Protein AF-A0A1Y1UPT4-F1 (afdb_monomer_lite)

pLDDT: mean 79.36, std 20.47, range [25.5, 97.88]

Structure (mmCIF, N/CA/C/O backbone):
data_AF-A0A1Y1UPT4-F1
#
_entry.id   AF-A0A1Y1UPT4-F1
#
loop_
_atom_site.group_PDB
_atom_site.id
_atom_site.type_symbol
_atom_site.label_atom_id
_atom_site.label_alt_id
_atom_site.label_comp_id
_atom_site.label_asym_id
_atom_site.label_entity_id
_atom_site.label_seq_id
_atom_site.pdbx_PDB_ins_code
_atom_site.Cartn_x
_atom_site.Cartn_y
_atom_site.Cartn_z
_atom_site.occupancy
_atom_site.B_iso_or_equiv
_atom_site.auth_seq_id
_atom_site.auth_comp_id
_atom_site.auth_asym_id
_atom_site.auth_atom_id
_atom_site.pdbx_PDB_model_num
ATOM 1 N N . MET A 1 1 ? 14.255 -42.887 -35.602 1.00 33.78 1 MET A N 1
ATOM 2 C CA . MET A 1 1 ? 15.384 -43.504 -34.876 1.00 33.78 1 MET A CA 1
ATOM 3 C C . MET A 1 1 ? 15.574 -42.747 -33.576 1.00 33.78 1 MET A C 1
ATOM 5 O O . MET A 1 1 ? 15.578 -41.526 -33.586 1.00 33.78 1 MET A O 1
ATOM 9 N N . SER A 1 2 ? 15.593 -43.501 -32.484 1.00 30.41 2 SER A N 1
ATOM 10 C CA . SER A 1 2 ? 15.664 -43.071 -31.086 1.00 30.41 2 SER A CA 1
ATOM 11 C C . SER A 1 2 ? 16.936 -42.278 -30.767 1.00 30.41 2 SER A C 1
ATOM 13 O O . SER A 1 2 ? 18.005 -42.659 -31.234 1.00 30.41 2 SER A O 1
ATOM 15 N N . ASN A 1 3 ? 16.838 -41.254 -29.909 1.00 25.50 3 ASN A N 1
ATOM 16 C CA . ASN A 1 3 ? 17.498 -41.320 -28.599 1.00 25.50 3 ASN A CA 1
ATOM 17 C C . ASN A 1 3 ? 17.043 -40.226 -27.621 1.00 25.50 3 ASN A C 1
ATOM 19 O O . ASN A 1 3 ? 17.317 -39.041 -27.773 1.00 25.50 3 ASN A O 1
ATOM 23 N N . SER A 1 4 ? 16.391 -40.705 -26.565 1.00 28.34 4 SER A N 1
ATOM 24 C CA . SER A 1 4 ? 16.188 -40.077 -25.266 1.00 28.34 4 SER A CA 1
ATOM 25 C C . SER A 1 4 ? 17.502 -39.828 -24.513 1.00 28.34 4 SER A C 1
ATOM 27 O O . SER A 1 4 ? 18.350 -40.719 -24.478 1.00 28.34 4 SER A O 1
ATOM 29 N N . ARG A 1 5 ? 17.584 -38.725 -23.761 1.00 26.55 5 ARG A N 1
ATOM 30 C CA . ARG A 1 5 ? 18.195 -38.659 -22.414 1.00 26.55 5 ARG A CA 1
ATOM 31 C C . ARG A 1 5 ? 17.367 -37.657 -21.603 1.00 26.55 5 ARG A C 1
ATOM 33 O O . ARG A 1 5 ? 17.384 -36.473 -21.892 1.00 26.55 5 ARG A O 1
ATOM 40 N N . ILE A 1 6 ? 16.372 -38.125 -20.848 1.00 30.16 6 ILE A N 1
ATOM 41 C CA . ILE A 1 6 ? 16.460 -38.372 -19.397 1.00 30.16 6 ILE A CA 1
ATOM 42 C C . ILE A 1 6 ? 17.110 -37.178 -18.689 1.00 30.16 6 ILE A C 1
ATOM 44 O O . ILE A 1 6 ? 18.319 -37.150 -18.477 1.00 30.16 6 ILE A O 1
ATOM 48 N N . ALA A 1 7 ? 16.276 -36.204 -18.317 1.00 31.64 7 ALA A N 1
ATOM 49 C CA . ALA A 1 7 ? 16.574 -35.292 -17.225 1.00 31.64 7 ALA A CA 1
ATOM 50 C C . ALA A 1 7 ? 16.688 -36.142 -15.950 1.00 31.64 7 ALA A C 1
ATOM 52 O O . ALA A 1 7 ? 15.690 -36.682 -15.460 1.00 31.64 7 ALA A O 1
ATOM 53 N N . SER A 1 8 ? 17.911 -36.356 -15.468 1.00 29.94 8 SER A N 1
ATOM 54 C CA . SER A 1 8 ? 18.142 -37.077 -14.223 1.00 29.94 8 SER A CA 1
ATOM 55 C C . SER A 1 8 ? 17.664 -36.220 -13.050 1.00 29.94 8 SER A C 1
ATOM 57 O O . SER A 1 8 ? 18.073 -35.078 -12.857 1.00 29.94 8 SER A O 1
ATOM 59 N N . LYS A 1 9 ? 16.788 -36.820 -12.243 1.00 33.78 9 LYS A N 1
ATOM 60 C CA . LYS A 1 9 ? 16.238 -36.343 -10.964 1.00 33.78 9 LYS A CA 1
ATOM 61 C C . LYS A 1 9 ? 17.293 -36.177 -9.846 1.00 33.78 9 LYS A C 1
ATOM 63 O O . LYS A 1 9 ? 16.948 -36.235 -8.670 1.00 33.78 9 LYS A O 1
ATOM 68 N N . GLU A 1 10 ? 18.565 -35.978 -10.182 1.00 32.78 10 GLU A N 1
ATOM 69 C CA . GLU A 1 10 ? 19.668 -35.897 -9.212 1.00 32.78 10 GLU A CA 1
ATOM 70 C C . GLU A 1 10 ? 20.150 -34.465 -8.933 1.00 32.78 10 GLU A C 1
ATOM 72 O O . GLU A 1 10 ? 20.705 -34.224 -7.866 1.00 32.78 10 GLU A O 1
ATOM 77 N N . SER A 1 11 ? 19.854 -33.475 -9.788 1.00 34.53 11 SER A N 1
ATOM 78 C CA . SER A 1 11 ? 20.317 -32.089 -9.564 1.00 34.53 11 SER A CA 1
ATOM 79 C C . SER A 1 11 ? 19.591 -31.353 -8.430 1.00 34.53 11 SER A C 1
ATOM 81 O O . SER A 1 11 ? 20.088 -30.356 -7.913 1.00 34.53 11 SER A O 1
ATOM 83 N N . SER A 1 12 ? 18.425 -31.844 -8.004 1.00 33.16 12 SER A N 1
ATOM 84 C CA . SER A 1 12 ? 17.583 -31.170 -7.007 1.00 33.16 12 SER A CA 1
ATOM 85 C C . SER A 1 12 ? 18.026 -31.407 -5.558 1.00 33.16 12 SER A C 1
ATOM 87 O O . SER A 1 12 ? 17.512 -30.746 -4.665 1.00 33.16 12 SER A O 1
ATOM 89 N N . LYS A 1 13 ? 18.954 -32.345 -5.303 1.00 34.09 13 LYS A N 1
ATOM 90 C CA . LYS A 1 13 ? 19.421 -32.683 -3.943 1.00 34.09 13 LYS A CA 1
ATOM 91 C C . LYS A 1 13 ? 20.814 -32.149 -3.587 1.00 34.09 13 LYS A C 1
ATOM 93 O O . LYS A 1 13 ? 21.188 -32.213 -2.421 1.00 34.09 13 LYS A O 1
ATOM 98 N N . GLU A 1 14 ? 21.563 -31.594 -4.540 1.00 32.00 14 GLU A N 1
ATOM 99 C CA . GLU A 1 14 ? 22.904 -31.031 -4.288 1.00 32.00 14 GLU A CA 1
ATOM 100 C C . GLU A 1 14 ? 22.928 -29.503 -4.107 1.00 32.00 14 GLU A C 1
ATOM 102 O O . GLU A 1 14 ? 23.878 -28.976 -3.528 1.00 32.00 14 GLU A O 1
ATOM 107 N N . ALA A 1 15 ? 21.872 -28.789 -4.514 1.00 34.88 15 ALA A N 1
ATOM 108 C CA . ALA A 1 15 ? 21.792 -27.328 -4.392 1.00 34.88 15 ALA A CA 1
ATOM 109 C C . ALA A 1 15 ? 21.577 -26.830 -2.946 1.00 34.88 15 ALA A C 1
ATOM 111 O O . ALA A 1 15 ? 21.855 -25.674 -2.645 1.00 34.88 15 ALA A O 1
ATOM 112 N N . GLU A 1 16 ? 21.142 -27.694 -2.025 1.00 35.56 16 GLU A N 1
ATOM 113 C CA . GLU A 1 16 ? 20.810 -27.306 -0.645 1.00 35.56 16 GLU A CA 1
ATOM 114 C C . GLU A 1 16 ? 22.012 -27.287 0.321 1.00 35.56 16 GLU A C 1
ATOM 116 O O . GLU A 1 16 ? 21.838 -27.022 1.509 1.00 35.56 16 GLU A O 1
ATOM 121 N N . LYS A 1 17 ? 23.243 -27.572 -0.141 1.00 37.88 17 LYS A N 1
ATOM 122 C CA . LYS A 1 17 ? 24.386 -27.795 0.773 1.00 37.88 17 LYS A CA 1
ATOM 123 C C . LYS A 1 17 ? 25.651 -26.967 0.570 1.00 37.88 17 LYS A C 1
ATOM 125 O O . LYS A 1 17 ? 26.638 -27.227 1.259 1.00 37.88 17 LYS A O 1
ATOM 130 N N . ARG A 1 18 ? 25.669 -25.955 -0.297 1.00 35.69 18 ARG A N 1
ATOM 131 C CA . ARG A 1 18 ? 26.814 -25.030 -0.396 1.00 35.69 18 ARG A CA 1
ATOM 132 C C . ARG A 1 18 ? 26.309 -23.609 -0.606 1.00 35.69 18 ARG A C 1
ATOM 134 O O . ARG A 1 18 ? 25.603 -23.366 -1.574 1.00 35.69 18 ARG A O 1
ATOM 141 N N . GLY A 1 19 ? 26.674 -22.694 0.294 1.00 38.16 19 GLY A N 1
ATOM 142 C CA . GLY A 1 19 ? 26.450 -21.253 0.147 1.00 38.16 19 GLY A CA 1
ATOM 143 C C . GLY A 1 19 ? 27.248 -20.702 -1.033 1.00 38.16 19 GLY A C 1
ATOM 144 O O . GLY A 1 19 ? 28.343 -20.183 -0.853 1.00 38.16 19 GLY A O 1
ATOM 145 N N . GLY A 1 20 ? 26.737 -20.921 -2.242 1.00 35.34 20 GLY A N 1
ATOM 146 C CA . GLY A 1 20 ? 27.344 -20.492 -3.492 1.00 35.34 20 GLY A CA 1
ATOM 147 C C . GLY A 1 20 ? 26.738 -19.183 -3.975 1.00 35.34 20 GLY A C 1
ATOM 148 O O . GLY A 1 20 ? 25.520 -19.017 -3.955 1.00 35.34 20 GLY A O 1
ATOM 149 N N . GLU A 1 21 ? 27.609 -18.282 -4.422 1.00 38.31 21 GLU A N 1
ATOM 150 C CA . GLU A 1 21 ? 27.267 -17.061 -5.151 1.00 38.31 21 GLU A CA 1
ATOM 151 C C . GLU A 1 21 ? 26.274 -17.338 -6.295 1.00 38.31 21 GLU A C 1
ATOM 153 O O . GLU A 1 21 ? 26.347 -18.398 -6.934 1.00 38.31 21 GLU A O 1
ATOM 158 N N . PRO A 1 22 ? 25.369 -16.390 -6.599 1.00 36.16 22 PRO A N 1
ATOM 159 C CA . PRO A 1 22 ? 24.450 -16.525 -7.718 1.00 36.16 22 PRO A CA 1
ATOM 160 C C . PRO A 1 22 ? 25.240 -16.664 -9.027 1.00 36.16 22 PRO A C 1
ATOM 162 O O . PRO A 1 22 ? 25.956 -15.757 -9.444 1.00 36.16 22 PRO A O 1
ATOM 165 N N . ARG A 1 23 ? 25.110 -17.816 -9.693 1.00 45.81 23 ARG A N 1
ATOM 166 C CA . ARG A 1 23 ? 25.652 -18.052 -11.037 1.00 45.81 23 ARG A CA 1
ATOM 167 C C . ARG A 1 23 ? 24.512 -18.100 -12.040 1.00 45.81 23 ARG A C 1
ATOM 169 O O . ARG A 1 23 ? 23.577 -18.879 -11.872 1.00 45.81 23 ARG A O 1
ATOM 176 N N . ASN A 1 24 ? 24.617 -17.297 -13.096 1.00 46.84 24 ASN A N 1
ATOM 177 C CA . ASN A 1 24 ? 23.734 -17.404 -14.250 1.00 46.84 24 ASN A CA 1
ATOM 178 C C . ASN A 1 24 ? 23.987 -18.749 -14.959 1.00 46.84 24 ASN A C 1
ATOM 180 O O . ASN A 1 24 ? 25.127 -19.070 -15.293 1.00 46.84 24 ASN A O 1
ATOM 184 N N . THR A 1 25 ? 22.935 -19.545 -15.152 1.00 45.31 25 THR A N 1
ATOM 185 C CA . THR A 1 25 ? 22.981 -20.835 -15.860 1.00 45.31 25 THR A CA 1
ATOM 186 C C . THR A 1 25 ? 22.565 -20.734 -17.332 1.00 45.31 25 THR A C 1
ATOM 188 O O . THR A 1 25 ? 22.605 -21.740 -18.039 1.00 45.31 25 THR A O 1
ATOM 191 N N . GLU A 1 26 ? 22.155 -19.557 -17.813 1.00 46.22 26 GLU A N 1
ATOM 192 C CA . GLU A 1 26 ? 21.849 -19.321 -19.226 1.00 46.22 26 GLU A CA 1
ATOM 193 C C . GLU A 1 26 ? 23.128 -19.006 -20.020 1.00 46.22 26 GLU A C 1
ATOM 195 O O . GLU A 1 26 ? 23.929 -18.163 -19.621 1.00 46.22 26 GLU A O 1
ATOM 200 N N . GLY A 1 27 ? 23.316 -19.689 -21.157 1.00 46.91 27 GLY A N 1
ATOM 201 C CA . GLY A 1 27 ? 24.489 -19.530 -22.029 1.00 46.91 27 GLY A CA 1
ATOM 202 C C . GLY A 1 27 ? 25.482 -20.697 -21.977 1.00 46.91 27 GLY A C 1
ATOM 203 O O . GLY A 1 27 ? 26.662 -20.502 -21.717 1.00 46.91 27 GLY A O 1
ATOM 204 N N . SER A 1 28 ? 25.046 -21.924 -22.285 1.00 44.47 28 SER A N 1
ATOM 205 C CA . SER A 1 28 ? 25.934 -23.094 -22.447 1.00 44.47 28 SER A CA 1
ATOM 206 C C . SER A 1 28 ? 26.658 -23.130 -23.809 1.00 44.47 28 SER A C 1
ATOM 208 O O . SER A 1 28 ? 26.871 -24.206 -24.377 1.00 44.47 28 SER A O 1
ATOM 210 N N . GLY A 1 29 ? 26.955 -21.964 -24.391 1.00 45.56 29 GLY A N 1
ATOM 211 C CA . GLY A 1 29 ? 27.665 -21.853 -25.666 1.00 45.56 29 GLY A CA 1
ATOM 212 C C . GLY A 1 29 ? 29.100 -22.373 -25.549 1.00 45.56 29 GLY A C 1
ATOM 213 O O . GLY A 1 29 ? 29.702 -22.309 -24.480 1.00 45.56 29 GLY A O 1
ATOM 214 N N . LYS A 1 30 ? 29.661 -22.901 -26.647 1.00 42.66 30 LYS A N 1
ATOM 215 C CA . LYS A 1 30 ? 31.007 -23.512 -26.668 1.00 42.66 30 LYS A CA 1
ATOM 216 C C . LYS A 1 30 ? 32.148 -22.548 -26.308 1.00 42.66 30 LYS A C 1
ATOM 218 O O . LYS A 1 30 ? 33.238 -23.019 -26.004 1.00 42.66 30 LYS A O 1
ATOM 223 N N . GLU A 1 31 ? 31.899 -21.242 -26.295 1.00 46.47 31 GLU A N 1
ATOM 224 C CA . GLU A 1 31 ? 32.899 -20.209 -26.026 1.00 46.47 31 GLU A CA 1
ATOM 225 C C . GLU A 1 31 ? 32.351 -19.171 -25.042 1.00 46.47 31 GLU A C 1
ATOM 227 O O . GLU A 1 31 ? 31.903 -18.090 -25.412 1.00 46.47 31 GLU A O 1
ATOM 232 N N . VAL A 1 32 ? 32.375 -19.504 -23.752 1.00 45.50 32 VAL A N 1
ATOM 233 C CA . VAL A 1 32 ? 32.315 -18.478 -22.706 1.00 45.50 32 VAL A CA 1
ATOM 234 C C . VAL A 1 32 ? 33.699 -17.834 -22.648 1.00 45.50 32 VAL A C 1
ATOM 236 O O . VAL A 1 32 ? 34.682 -18.514 -22.339 1.00 45.50 32 VAL A O 1
ATOM 239 N N . LEU A 1 33 ? 33.784 -16.541 -22.966 1.00 48.69 33 LEU A N 1
ATOM 240 C CA . LEU A 1 33 ? 35.019 -15.766 -22.849 1.00 48.69 33 LEU A CA 1
ATOM 241 C C . LEU A 1 33 ? 35.520 -15.836 -21.397 1.00 48.69 33 LEU A C 1
ATOM 243 O O . LEU A 1 33 ? 34.869 -15.335 -20.481 1.00 48.69 33 LEU A O 1
ATOM 247 N N . LYS A 1 34 ? 36.670 -16.480 -21.171 1.00 48.53 34 LYS A N 1
ATOM 248 C CA . LYS A 1 34 ? 37.361 -16.435 -19.876 1.00 48.53 34 LYS A CA 1
ATOM 249 C C . LYS A 1 34 ? 38.077 -15.088 -19.762 1.00 48.53 34 LYS A C 1
ATOM 251 O O . LYS A 1 34 ? 38.887 -14.750 -20.621 1.00 48.53 34 LYS A O 1
ATOM 256 N N . GLY A 1 35 ? 37.744 -14.316 -18.730 1.00 46.69 35 GLY A N 1
ATOM 257 C CA . GLY A 1 35 ? 38.212 -12.943 -18.515 1.00 46.69 35 GLY A CA 1
ATOM 258 C C . GLY A 1 35 ? 39.659 -12.821 -18.028 1.00 46.69 35 GLY A C 1
ATOM 259 O O . GLY A 1 35 ? 39.878 -12.209 -16.993 1.00 46.69 35 GLY A O 1
ATOM 260 N N . ASP A 1 36 ? 40.629 -13.371 -18.764 1.00 45.94 36 ASP A N 1
ATOM 261 C CA . ASP A 1 36 ? 42.058 -13.369 -18.382 1.00 45.94 36 ASP A CA 1
ATOM 262 C C . ASP A 1 36 ? 42.941 -12.445 -19.244 1.00 45.94 36 ASP A C 1
ATOM 264 O O . ASP A 1 36 ? 44.159 -12.595 -19.290 1.00 45.94 36 ASP A O 1
ATOM 268 N N . ASN A 1 37 ? 42.360 -11.445 -19.911 1.00 50.22 37 ASN A N 1
ATOM 269 C CA . ASN A 1 37 ? 43.144 -10.413 -20.594 1.00 50.22 37 ASN A CA 1
ATOM 270 C C . ASN A 1 37 ? 42.984 -9.085 -19.843 1.00 50.22 37 ASN A C 1
ATOM 272 O O . ASN A 1 37 ? 41.852 -8.688 -19.574 1.00 50.22 37 ASN A O 1
ATOM 276 N N . GLU A 1 38 ? 44.084 -8.356 -19.599 1.00 53.19 38 GLU A N 1
ATOM 277 C CA . GLU A 1 38 ? 44.184 -7.021 -18.948 1.00 53.19 38 GLU A CA 1
ATOM 278 C C . GLU A 1 38 ? 43.291 -5.909 -19.566 1.00 53.19 38 GLU A C 1
ATOM 280 O O . GLU A 1 38 ? 43.382 -4.737 -19.212 1.00 53.19 38 GLU A O 1
ATOM 285 N N . ARG A 1 39 ? 42.435 -6.264 -20.529 1.00 61.06 39 ARG A N 1
ATOM 286 C CA . ARG A 1 39 ? 41.520 -5.414 -21.295 1.00 61.06 39 ARG A CA 1
ATOM 287 C C . ARG A 1 39 ? 40.052 -5.549 -20.874 1.00 61.06 39 ARG A C 1
ATOM 289 O O . ARG A 1 39 ? 39.221 -4.834 -21.424 1.00 61.06 39 ARG A O 1
ATOM 296 N N . PHE A 1 40 ? 39.727 -6.449 -19.944 1.00 66.06 40 PHE A N 1
ATOM 297 C CA . PHE A 1 40 ? 38.368 -6.636 -19.434 1.00 66.06 40 PHE A CA 1
ATOM 298 C C . PHE A 1 40 ? 38.343 -6.523 -17.911 1.00 66.06 40 PHE A C 1
ATOM 300 O O . PHE A 1 40 ? 39.118 -7.173 -17.217 1.00 66.06 40 PHE A O 1
ATOM 307 N N . THR A 1 41 ? 37.418 -5.722 -17.390 1.00 64.69 41 THR A N 1
ATOM 308 C CA . THR A 1 41 ? 37.129 -5.631 -15.957 1.00 64.69 41 THR A CA 1
ATOM 309 C C . THR A 1 41 ? 35.755 -6.223 -15.688 1.00 64.69 41 THR A C 1
ATOM 311 O O . THR A 1 41 ? 34.786 -5.841 -16.341 1.00 64.69 41 THR A O 1
ATOM 314 N N . SER A 1 42 ? 35.666 -7.142 -14.729 1.00 69.62 42 SER A N 1
ATOM 315 C CA . SER A 1 42 ? 34.385 -7.638 -14.218 1.00 69.62 42 SER A CA 1
ATOM 316 C C . SER A 1 42 ? 34.076 -6.941 -12.899 1.00 69.62 42 SER A C 1
ATOM 318 O O . SER A 1 42 ? 34.910 -6.945 -11.997 1.00 69.62 42 SER A O 1
ATOM 320 N N . GLU A 1 43 ? 32.893 -6.346 -12.790 1.00 72.19 43 GLU A N 1
ATOM 321 C CA . GLU A 1 43 ? 32.411 -5.693 -11.571 1.00 72.19 43 GLU A CA 1
ATOM 322 C C . GLU A 1 43 ? 31.195 -6.466 -11.053 1.00 72.19 43 GLU A C 1
ATOM 324 O O . GLU A 1 43 ? 30.267 -6.763 -11.809 1.00 72.19 43 GLU A O 1
ATOM 329 N N . ILE A 1 44 ? 31.228 -6.835 -9.773 1.00 74.81 44 ILE A N 1
ATOM 330 C CA . ILE A 1 44 ? 30.101 -7.468 -9.085 1.00 74.81 44 ILE A CA 1
ATOM 331 C C . ILE A 1 44 ? 29.278 -6.350 -8.452 1.00 74.81 44 ILE A C 1
ATOM 333 O O . ILE A 1 44 ? 29.831 -5.459 -7.815 1.00 74.81 44 ILE A O 1
ATOM 337 N N . VAL A 1 45 ? 27.964 -6.413 -8.633 1.00 74.62 45 VAL A N 1
ATOM 338 C CA . VAL A 1 45 ? 26.993 -5.433 -8.135 1.00 74.62 45 VAL A CA 1
ATOM 339 C C . VAL A 1 45 ? 25.921 -6.147 -7.322 1.00 74.62 45 VAL A C 1
ATOM 341 O O . VAL A 1 45 ? 25.650 -7.329 -7.549 1.00 74.62 45 VAL A O 1
ATOM 344 N N . GLU A 1 46 ? 25.305 -5.443 -6.379 1.00 72.56 46 GLU A N 1
ATOM 345 C CA . GLU A 1 46 ? 24.393 -6.036 -5.397 1.00 72.56 46 GLU A CA 1
ATOM 346 C C . GLU A 1 46 ? 22.969 -6.201 -5.947 1.00 72.56 46 GLU A C 1
ATOM 348 O O . GLU A 1 46 ? 22.182 -6.997 -5.432 1.00 72.56 46 GLU A O 1
ATOM 353 N N . SER A 1 47 ? 22.623 -5.478 -7.020 1.00 74.75 47 SER A N 1
ATOM 354 C CA . SER A 1 47 ? 21.306 -5.565 -7.655 1.00 74.75 47 SER A CA 1
ATOM 355 C C . SER A 1 47 ? 21.325 -5.308 -9.164 1.00 74.75 47 SER A C 1
ATOM 357 O O . SER A 1 47 ? 22.232 -4.687 -9.717 1.00 74.75 47 SER A O 1
ATOM 359 N N . MET A 1 48 ? 20.254 -5.726 -9.844 1.00 72.56 48 MET A N 1
ATOM 360 C CA . MET A 1 48 ? 20.038 -5.419 -11.263 1.00 72.56 48 MET A CA 1
ATOM 361 C C . MET A 1 48 ? 19.944 -3.914 -11.539 1.00 72.56 48 MET A C 1
ATOM 363 O O . MET A 1 48 ? 20.457 -3.454 -12.553 1.00 72.56 48 MET A O 1
ATOM 367 N N . HIS A 1 49 ? 19.326 -3.145 -10.639 1.00 74.69 49 HIS A N 1
ATOM 368 C CA . HIS A 1 49 ? 19.213 -1.690 -10.779 1.00 74.69 49 HIS A CA 1
ATOM 369 C C . HIS A 1 49 ? 20.584 -1.014 -10.711 1.00 74.69 49 HIS A C 1
ATOM 371 O O . HIS A 1 49 ? 20.900 -0.157 -11.536 1.00 74.69 49 HIS A O 1
ATOM 377 N N . GLU A 1 50 ? 21.418 -1.444 -9.764 1.00 75.06 50 GLU A N 1
ATOM 378 C CA . GLU A 1 50 ? 22.793 -0.969 -9.645 1.00 75.06 50 GLU A CA 1
ATOM 379 C C . GLU A 1 50 ? 23.612 -1.329 -10.886 1.00 75.06 50 GLU A C 1
ATOM 381 O O . GLU A 1 50 ? 24.305 -0.466 -11.420 1.00 75.06 50 GLU A O 1
ATOM 386 N N . ARG A 1 51 ? 23.455 -2.552 -11.416 1.00 79.19 51 ARG A N 1
ATOM 387 C CA . ARG A 1 51 ? 24.114 -2.998 -12.656 1.00 79.19 51 ARG A CA 1
ATOM 388 C C . ARG A 1 51 ? 23.901 -2.024 -13.811 1.00 79.19 51 ARG A C 1
ATOM 390 O O . ARG A 1 51 ? 24.857 -1.618 -14.464 1.00 79.19 51 ARG A O 1
ATOM 397 N N . LYS A 1 52 ? 22.650 -1.629 -14.040 1.00 82.19 52 LYS A N 1
ATOM 398 C CA . LYS A 1 52 ? 22.233 -0.765 -15.155 1.00 82.19 52 LYS A CA 1
ATOM 399 C C . LYS A 1 52 ? 22.728 0.666 -14.993 1.00 82.19 52 LYS A C 1
ATOM 401 O O . LYS A 1 52 ? 23.267 1.256 -15.929 1.00 82.19 52 LYS A O 1
ATOM 406 N N . LEU A 1 53 ? 22.599 1.210 -13.781 1.00 79.62 53 LEU A N 1
ATOM 407 C CA . LEU A 1 53 ? 23.124 2.532 -13.451 1.00 79.62 53 LEU A CA 1
ATOM 408 C C . LEU A 1 53 ? 24.646 2.570 -13.603 1.00 79.62 53 LEU A C 1
ATOM 410 O O . LEU A 1 53 ? 25.193 3.499 -14.194 1.00 79.62 53 LEU A O 1
ATOM 414 N N . ARG A 1 54 ? 25.335 1.540 -13.109 1.00 80.88 54 ARG A N 1
ATOM 415 C CA . ARG A 1 54 ? 26.786 1.435 -13.208 1.00 80.88 54 ARG A CA 1
ATOM 416 C C . ARG A 1 54 ? 27.240 1.324 -14.659 1.00 80.88 54 ARG A C 1
ATOM 418 O O . ARG A 1 54 ? 28.146 2.051 -15.059 1.00 80.88 54 ARG A O 1
ATOM 425 N N . MET A 1 55 ? 26.560 0.500 -15.457 1.00 81.50 55 MET A N 1
ATOM 426 C CA . MET A 1 55 ? 26.815 0.331 -16.888 1.00 81.50 55 MET A CA 1
ATOM 427 C C . MET A 1 55 ? 26.785 1.669 -17.643 1.00 81.50 55 MET A C 1
ATOM 429 O O . MET A 1 55 ? 27.678 1.930 -18.448 1.00 81.50 55 MET A O 1
ATOM 433 N N . SER A 1 56 ? 25.829 2.562 -17.357 1.00 81.50 56 SER A N 1
ATOM 434 C CA . SER A 1 56 ? 25.784 3.869 -18.030 1.00 81.50 56 SER A CA 1
ATOM 435 C C . SER A 1 56 ? 26.846 4.858 -17.551 1.00 81.50 56 SER A C 1
ATOM 437 O O . SER A 1 56 ? 27.319 5.674 -18.351 1.00 81.50 56 SER A O 1
ATOM 439 N N . GLN A 1 57 ? 27.247 4.783 -16.278 1.00 80.69 57 GLN A N 1
ATOM 440 C CA . GLN A 1 57 ? 28.295 5.629 -15.704 1.00 80.69 57 GLN A CA 1
ATOM 441 C C . GLN A 1 57 ? 29.670 5.301 -16.287 1.00 80.69 57 GLN A C 1
ATOM 443 O O . GLN A 1 57 ? 30.418 6.213 -16.637 1.00 80.69 57 GLN A O 1
ATOM 448 N N . VAL A 1 58 ? 29.996 4.011 -16.417 1.00 80.50 58 VAL A N 1
ATOM 449 C CA . VAL A 1 58 ? 31.317 3.567 -16.893 1.00 80.50 58 VAL A CA 1
ATOM 450 C C . VAL A 1 58 ? 31.450 3.612 -18.417 1.00 80.50 58 VAL A C 1
ATOM 452 O O . VAL A 1 58 ? 32.563 3.704 -18.935 1.00 80.50 58 VAL A O 1
ATOM 455 N N . ALA A 1 59 ? 30.338 3.583 -19.158 1.00 81.38 59 ALA A N 1
ATOM 456 C CA . ALA A 1 59 ? 30.350 3.628 -20.617 1.00 81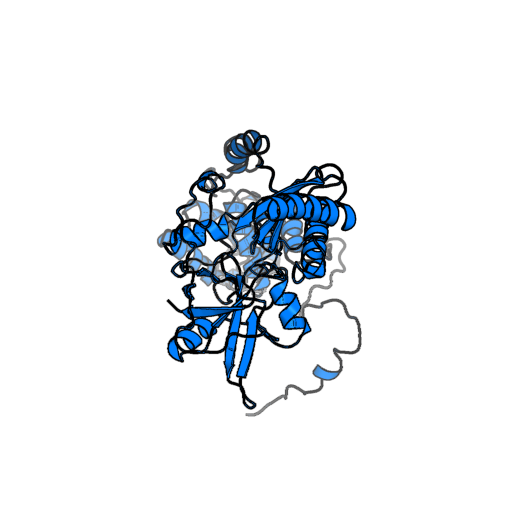.38 59 ALA A CA 1
ATOM 457 C C . ALA A 1 59 ? 30.796 5.006 -21.138 1.00 81.38 59 ALA A C 1
ATOM 459 O O . ALA A 1 59 ? 29.976 5.899 -21.321 1.00 81.38 59 ALA A O 1
ATOM 460 N N . ALA A 1 60 ? 32.086 5.208 -21.401 1.00 76.00 60 ALA A N 1
ATOM 461 C CA . ALA A 1 60 ? 32.586 6.484 -21.927 1.00 76.00 60 ALA A CA 1
ATOM 462 C C . ALA A 1 60 ? 32.272 6.688 -23.424 1.00 76.00 60 ALA A C 1
ATOM 464 O O . ALA A 1 60 ? 31.959 7.801 -23.835 1.00 76.00 60 ALA A O 1
ATOM 465 N N . GLY A 1 61 ? 32.352 5.621 -24.231 1.00 80.19 61 GLY A N 1
ATOM 466 C CA . GLY A 1 61 ? 32.242 5.693 -25.696 1.00 80.19 61 GLY A CA 1
ATOM 467 C C . GLY A 1 61 ? 30.892 5.278 -26.288 1.00 80.19 61 GLY A C 1
ATOM 468 O O . GLY A 1 61 ? 30.644 5.563 -27.452 1.00 80.19 61 GLY A O 1
ATOM 469 N N . GLY A 1 62 ? 30.035 4.608 -25.514 1.00 90.44 62 GLY A N 1
ATOM 470 C CA . GLY A 1 62 ? 28.767 4.050 -25.989 1.00 90.44 62 GLY A CA 1
ATOM 471 C C . GLY A 1 62 ? 28.541 2.611 -25.552 1.00 90.44 62 GLY A C 1
ATOM 472 O O . GLY A 1 62 ? 29.336 2.041 -24.804 1.00 90.44 62 GLY A O 1
ATOM 473 N N . PHE A 1 63 ? 27.447 2.037 -26.038 1.00 94.50 63 PHE A N 1
ATOM 474 C CA . PHE A 1 63 ? 27.004 0.685 -25.728 1.00 94.50 63 PHE A CA 1
ATOM 475 C C . PHE A 1 63 ? 27.053 -0.173 -26.988 1.00 94.50 63 PHE A C 1
ATOM 477 O O . PHE A 1 63 ? 26.579 0.239 -28.047 1.00 94.50 63 PHE A O 1
ATOM 484 N N . VAL A 1 64 ? 27.610 -1.375 -26.861 1.00 95.25 64 VAL A N 1
ATOM 485 C CA . VAL A 1 64 ? 27.664 -2.366 -27.938 1.00 95.25 64 VAL A CA 1
ATOM 486 C C . VAL A 1 64 ? 26.851 -3.574 -27.509 1.00 95.25 64 VAL A C 1
ATOM 488 O O . VAL A 1 64 ? 27.113 -4.165 -26.463 1.00 95.25 64 VAL A O 1
ATOM 491 N N . VAL A 1 65 ? 25.862 -3.934 -28.319 1.00 95.38 65 VAL A N 1
ATOM 492 C CA . VAL A 1 65 ? 24.932 -5.027 -28.046 1.00 95.38 65 VAL A CA 1
ATOM 493 C C . VAL A 1 65 ? 25.262 -6.196 -28.962 1.00 95.38 65 VAL A C 1
ATOM 495 O O . VAL A 1 65 ? 25.219 -6.083 -30.189 1.00 95.38 65 VAL A O 1
ATOM 498 N N . LEU A 1 66 ? 25.595 -7.324 -28.341 1.00 94.31 66 LEU A N 1
ATOM 499 C CA . LEU A 1 66 ? 25.822 -8.605 -29.004 1.00 94.31 66 LEU A CA 1
ATOM 500 C C . LEU A 1 66 ? 24.548 -9.462 -28.957 1.00 94.31 66 LEU A C 1
ATOM 502 O O . LEU A 1 66 ? 23.683 -9.214 -28.118 1.00 94.31 66 LEU A O 1
ATOM 506 N N . PRO A 1 67 ? 24.413 -10.484 -29.821 1.00 91.81 67 PRO A N 1
ATOM 507 C CA . PRO A 1 67 ? 23.324 -11.450 -29.722 1.00 91.81 67 PRO A CA 1
ATOM 508 C C . PRO A 1 67 ? 23.236 -12.076 -28.323 1.00 91.81 67 PRO A C 1
ATOM 510 O O . PRO A 1 67 ? 24.235 -12.554 -27.786 1.00 91.81 67 PRO A O 1
ATOM 513 N N . GLY A 1 68 ? 22.034 -12.101 -27.747 1.00 88.00 68 GLY A N 1
ATOM 514 C CA . GLY A 1 68 ? 21.804 -12.597 -26.392 1.00 88.00 68 GLY A CA 1
ATOM 515 C C . GLY A 1 68 ? 20.335 -12.906 -26.100 1.00 88.00 68 GLY A C 1
ATOM 516 O O . GLY A 1 68 ? 19.489 -12.871 -26.994 1.00 88.00 68 GLY A O 1
ATOM 517 N N . GLY A 1 69 ? 20.048 -13.264 -24.846 1.00 84.44 69 GLY A N 1
ATOM 518 C CA . GLY A 1 69 ? 18.707 -13.615 -24.364 1.00 84.44 69 GLY A CA 1
ATOM 519 C C . GLY A 1 69 ? 17.906 -12.410 -23.862 1.00 84.44 69 GLY A C 1
ATOM 520 O O . GLY A 1 69 ? 18.225 -11.261 -24.163 1.00 84.44 69 GLY A O 1
ATOM 521 N N . TYR A 1 70 ? 16.874 -12.659 -23.050 1.00 85.06 70 TYR A N 1
ATOM 522 C CA . TYR A 1 70 ? 15.982 -11.604 -22.547 1.00 85.06 70 TYR A CA 1
ATOM 523 C C . TYR A 1 70 ? 16.708 -10.479 -21.809 1.00 85.06 70 TYR A C 1
ATOM 525 O O . TYR A 1 70 ? 16.370 -9.319 -22.022 1.00 85.06 70 TYR A O 1
ATOM 533 N N . GLY A 1 71 ? 17.727 -10.800 -21.005 1.00 85.69 71 GLY A N 1
ATOM 534 C CA . GLY A 1 71 ? 18.519 -9.786 -20.302 1.00 85.69 71 GLY A CA 1
ATOM 535 C C . GLY A 1 71 ? 19.164 -8.776 -21.255 1.00 85.69 71 GLY A C 1
ATOM 536 O O . GLY A 1 71 ? 19.095 -7.578 -21.019 1.00 85.69 71 GLY A O 1
ATOM 537 N N . THR A 1 72 ? 19.688 -9.239 -22.392 1.00 89.31 72 THR A N 1
ATOM 538 C CA . THR A 1 72 ? 20.292 -8.368 -23.408 1.00 89.31 72 THR A CA 1
ATOM 539 C C . THR A 1 72 ? 19.270 -7.433 -24.048 1.00 89.31 72 THR A C 1
ATOM 541 O O . THR A 1 72 ? 19.556 -6.254 -24.238 1.00 89.31 72 THR A O 1
ATOM 544 N N . PHE A 1 73 ? 18.074 -7.936 -24.370 1.00 91.44 73 PHE A N 1
ATOM 545 C CA . PHE A 1 73 ? 17.005 -7.100 -24.923 1.00 91.44 73 PHE A CA 1
ATOM 546 C C . PHE A 1 73 ? 16.529 -6.047 -23.924 1.00 91.44 73 PHE A C 1
ATOM 548 O O . PHE A 1 73 ? 16.316 -4.898 -24.301 1.00 91.44 73 PHE A O 1
ATOM 555 N N . GLU A 1 74 ? 16.373 -6.444 -22.665 1.00 92.62 74 GLU A N 1
ATOM 556 C CA . GLU A 1 74 ? 15.936 -5.581 -21.573 1.00 92.62 74 GLU A CA 1
ATOM 557 C C . GLU A 1 74 ? 16.919 -4.420 -21.357 1.00 92.62 74 GLU A C 1
ATOM 559 O O . GLU A 1 74 ? 16.527 -3.256 -21.432 1.00 92.62 74 GLU A O 1
ATOM 564 N N . GLU A 1 75 ? 18.210 -4.727 -21.230 1.00 90.69 75 GLU A N 1
ATOM 565 C CA . GLU A 1 75 ? 19.265 -3.726 -21.046 1.00 90.69 75 GLU A CA 1
ATOM 566 C C . GLU A 1 75 ? 19.439 -2.812 -22.261 1.00 90.69 75 GLU A C 1
ATOM 568 O O . GLU A 1 75 ? 19.598 -1.599 -22.120 1.00 90.69 75 GLU A O 1
ATOM 573 N N . MET A 1 76 ? 19.377 -3.376 -23.470 1.00 94.25 76 MET A N 1
ATOM 574 C CA . MET A 1 76 ? 19.439 -2.598 -24.705 1.00 94.25 76 MET A CA 1
ATOM 575 C C . MET A 1 76 ? 18.297 -1.581 -24.766 1.00 94.25 76 MET A C 1
ATOM 577 O O . MET A 1 76 ? 18.546 -0.403 -25.018 1.00 94.25 76 MET A O 1
ATOM 581 N N . MET A 1 77 ? 17.054 -2.013 -24.533 1.00 94.94 77 MET A N 1
ATOM 582 C CA . MET A 1 77 ? 15.896 -1.118 -24.576 1.00 94.94 77 MET A CA 1
ATOM 583 C C . MET A 1 77 ? 16.003 -0.013 -23.526 1.00 94.94 77 MET A C 1
ATOM 585 O O . MET A 1 77 ? 15.681 1.137 -23.818 1.00 94.94 77 MET A O 1
ATOM 589 N N . GLU A 1 78 ? 16.520 -0.322 -22.338 1.00 92.69 78 GLU A N 1
ATOM 590 C CA . GLU A 1 78 ? 16.716 0.676 -21.292 1.00 92.69 78 GLU A CA 1
ATOM 591 C C . GLU A 1 78 ? 17.719 1.763 -21.703 1.00 92.69 78 GLU A C 1
ATOM 593 O O . GLU A 1 78 ? 17.399 2.948 -21.590 1.00 92.69 78 GLU A O 1
ATOM 598 N N . MET A 1 79 ? 18.872 1.400 -22.280 1.00 93.38 79 MET A N 1
ATOM 599 C CA . MET A 1 79 ? 19.850 2.389 -22.766 1.00 93.38 79 MET A CA 1
ATOM 600 C C . MET A 1 79 ? 19.276 3.261 -23.892 1.00 93.38 79 MET A C 1
ATOM 602 O O . MET A 1 79 ? 19.527 4.467 -23.946 1.00 93.38 79 MET A O 1
ATOM 606 N N . ILE A 1 80 ? 18.438 2.688 -24.763 1.00 94.06 80 ILE A N 1
ATOM 607 C CA . ILE A 1 80 ? 17.721 3.452 -25.796 1.00 94.06 80 ILE A CA 1
ATOM 608 C C . ILE A 1 80 ? 16.756 4.448 -25.148 1.00 94.06 80 ILE A C 1
ATOM 610 O O . ILE A 1 80 ? 16.724 5.621 -25.521 1.00 94.06 80 ILE A O 1
ATOM 614 N N . THR A 1 81 ? 15.989 4.018 -24.145 1.00 92.19 81 THR A N 1
ATOM 615 C CA . THR A 1 81 ? 15.059 4.916 -23.451 1.00 92.19 81 THR A CA 1
ATOM 616 C C . THR A 1 81 ? 15.769 5.974 -22.616 1.00 92.19 81 THR A C 1
ATOM 618 O O . THR A 1 81 ? 15.248 7.074 -22.485 1.00 92.19 81 THR A O 1
ATOM 621 N N . TRP A 1 82 ? 16.963 5.708 -22.087 1.00 90.25 82 TRP A N 1
ATOM 622 C CA . TRP A 1 82 ? 17.751 6.702 -21.354 1.00 90.25 82 TRP A CA 1
ATOM 623 C C . TRP A 1 82 ? 18.317 7.777 -22.280 1.00 90.25 82 TRP A C 1
ATOM 625 O O . TRP A 1 82 ? 18.294 8.950 -21.904 1.00 90.25 82 TRP A O 1
ATOM 635 N N . ASN A 1 83 ? 18.703 7.412 -23.509 1.00 88.81 83 ASN A N 1
ATOM 636 C CA . ASN A 1 83 ? 18.936 8.376 -24.588 1.00 88.81 83 ASN A CA 1
ATOM 637 C C . ASN A 1 83 ? 17.677 9.205 -24.870 1.00 88.81 83 ASN A C 1
ATOM 639 O O . ASN A 1 83 ? 17.715 10.432 -24.869 1.00 88.81 83 ASN A O 1
ATOM 643 N N . GLN A 1 84 ? 16.533 8.543 -25.052 1.00 86.44 84 GLN A N 1
ATOM 644 C CA . GLN A 1 84 ? 15.271 9.222 -25.347 1.00 86.44 84 GLN A CA 1
ATOM 645 C C . GLN A 1 84 ? 14.852 10.185 -24.229 1.00 86.44 84 GLN A C 1
ATOM 647 O O . GLN A 1 84 ? 14.333 11.269 -24.489 1.00 86.44 84 GLN A O 1
ATOM 652 N N . LEU A 1 85 ? 15.090 9.796 -22.980 1.00 84.56 85 LEU A N 1
ATOM 653 C CA . LEU A 1 85 ? 14.823 10.598 -21.799 1.00 84.56 85 LEU A CA 1
ATOM 654 C C . LEU A 1 85 ? 15.885 11.669 -21.567 1.00 84.56 85 LEU A C 1
ATOM 656 O O . LEU A 1 85 ? 15.647 12.494 -20.707 1.00 84.56 85 LEU A O 1
ATOM 660 N N . GLY A 1 86 ? 17.021 11.693 -22.265 1.00 81.50 86 GLY A N 1
ATOM 661 C CA . GLY A 1 86 ? 18.097 12.666 -22.035 1.00 81.50 86 GLY A CA 1
ATOM 662 C C . GLY A 1 86 ? 18.939 12.411 -20.777 1.00 81.50 86 GLY A C 1
ATOM 663 O O . GLY A 1 86 ? 19.649 13.305 -20.329 1.00 81.50 86 GLY A O 1
ATOM 664 N N . ILE A 1 87 ? 18.868 11.212 -20.187 1.00 81.88 87 ILE A N 1
ATOM 665 C CA . ILE A 1 87 ? 19.685 10.809 -19.022 1.00 81.88 87 ILE A CA 1
ATOM 666 C C . ILE A 1 87 ? 21.158 10.658 -19.428 1.00 81.88 87 ILE A C 1
ATOM 668 O O . ILE A 1 87 ? 22.070 10.988 -18.673 1.00 81.88 87 ILE A O 1
ATOM 672 N N . HIS A 1 88 ? 21.392 10.178 -20.645 1.00 84.94 88 HIS A N 1
ATOM 673 C CA . HIS A 1 88 ? 22.673 10.247 -21.332 1.00 84.94 88 HIS A CA 1
ATOM 674 C C . HIS A 1 88 ? 22.424 10.497 -22.818 1.00 84.94 88 HIS A C 1
ATOM 676 O O . HIS A 1 88 ? 21.304 10.336 -23.282 1.00 84.94 88 HIS A O 1
ATOM 682 N N . MET A 1 89 ? 23.469 10.842 -23.567 1.00 88.06 89 MET A N 1
ATOM 683 C CA . MET A 1 89 ? 23.443 10.881 -25.031 1.00 88.06 89 MET A CA 1
ATOM 684 C C . MET A 1 89 ? 24.672 10.149 -25.554 1.00 88.06 89 MET A C 1
ATOM 686 O O . MET A 1 89 ? 25.738 10.736 -25.719 1.00 88.06 89 MET A O 1
ATOM 690 N N . LYS A 1 90 ? 24.541 8.831 -25.709 1.00 89.88 90 LYS A N 1
ATOM 691 C CA . LYS A 1 90 ? 25.635 7.928 -26.084 1.00 89.88 90 LYS A CA 1
ATOM 692 C C . LYS A 1 90 ? 25.142 6.932 -27.135 1.00 89.88 90 LYS A C 1
ATOM 694 O O . LYS A 1 90 ? 24.007 6.470 -27.016 1.00 89.88 90 LYS A O 1
ATOM 699 N N . PRO A 1 91 ? 25.967 6.549 -28.119 1.00 93.56 91 PRO A N 1
ATOM 700 C CA . PRO A 1 91 ? 25.548 5.603 -29.146 1.00 93.56 91 PRO A CA 1
ATOM 701 C C . PRO A 1 91 ? 25.171 4.243 -28.555 1.00 93.56 91 PRO A C 1
ATOM 703 O O . PRO A 1 91 ? 25.875 3.721 -27.688 1.00 93.56 91 PRO A O 1
ATOM 706 N N . VAL A 1 92 ? 24.086 3.655 -29.066 1.00 96.69 92 VAL A N 1
ATOM 707 C CA . VAL A 1 92 ? 23.702 2.257 -28.822 1.00 96.69 92 VAL A CA 1
ATOM 708 C C . VAL A 1 92 ? 23.816 1.505 -30.145 1.00 96.69 92 VAL A C 1
ATOM 710 O O . VAL A 1 92 ? 22.973 1.661 -31.031 1.00 96.69 92 VAL A O 1
ATOM 713 N N . ILE A 1 93 ? 24.880 0.715 -30.292 1.00 97.69 93 ILE A N 1
ATOM 714 C CA . ILE A 1 93 ? 25.200 -0.024 -31.516 1.00 97.69 93 ILE A CA 1
ATOM 715 C C . ILE A 1 93 ? 24.851 -1.497 -31.322 1.00 97.69 93 ILE A C 1
ATOM 717 O O . ILE A 1 93 ? 25.407 -2.168 -30.455 1.00 97.69 93 ILE A O 1
ATOM 721 N N . VAL A 1 94 ? 23.944 -2.014 -32.143 1.00 97.88 94 VAL A N 1
ATOM 722 C CA . VAL A 1 94 ? 23.471 -3.401 -32.095 1.00 97.88 94 VAL A CA 1
ATOM 723 C C . VAL A 1 94 ? 24.056 -4.166 -33.273 1.00 97.88 94 VAL A C 1
ATOM 725 O O . VAL A 1 94 ? 23.777 -3.829 -34.422 1.00 97.88 94 VAL A O 1
ATOM 728 N N . LEU A 1 95 ? 24.867 -5.192 -33.017 1.00 97.81 95 LEU A N 1
ATOM 729 C CA . LEU A 1 95 ? 25.536 -5.935 -34.087 1.00 97.81 95 LEU A CA 1
ATOM 730 C C . LEU A 1 95 ? 24.593 -6.980 -34.678 1.00 97.81 95 LEU A C 1
ATOM 732 O O . LEU A 1 95 ? 24.226 -7.940 -33.999 1.00 97.81 95 LEU A O 1
ATOM 736 N N . ASN A 1 96 ? 24.220 -6.831 -35.952 1.00 97.19 96 ASN A N 1
ATOM 737 C CA . ASN A 1 96 ? 23.278 -7.721 -36.636 1.00 97.19 96 ASN A CA 1
ATOM 738 C C . ASN A 1 96 ? 23.913 -9.051 -37.088 1.00 97.19 96 ASN A C 1
ATOM 740 O O . ASN A 1 96 ? 23.723 -9.504 -38.217 1.00 97.19 96 ASN A O 1
ATOM 744 N N . ILE A 1 97 ? 24.680 -9.686 -36.201 1.00 95.50 97 ILE A N 1
ATOM 745 C CA . ILE A 1 97 ? 25.370 -10.956 -36.446 1.00 95.50 97 ILE A CA 1
ATOM 746 C C . ILE A 1 97 ? 24.342 -12.024 -36.826 1.00 95.50 97 ILE A C 1
ATOM 748 O O . ILE A 1 97 ? 23.309 -12.170 -36.167 1.00 95.50 97 ILE A O 1
ATOM 752 N N . ASN A 1 98 ? 24.607 -12.757 -37.909 1.00 94.19 98 ASN A N 1
ATOM 753 C CA . ASN A 1 98 ? 23.694 -13.747 -38.487 1.00 94.19 98 ASN A CA 1
ATOM 754 C C . ASN A 1 98 ? 22.280 -13.200 -38.757 1.00 94.19 98 ASN A C 1
ATOM 756 O O . ASN A 1 98 ? 21.310 -13.956 -38.780 1.00 94.19 98 ASN A O 1
ATOM 760 N N . ASN A 1 99 ? 22.148 -11.884 -38.954 1.00 95.94 99 ASN A N 1
ATOM 761 C CA . ASN A 1 99 ? 20.886 -11.186 -39.196 1.00 95.94 99 ASN A CA 1
ATOM 762 C C . ASN A 1 99 ? 19.857 -11.278 -38.055 1.00 95.94 99 ASN A C 1
ATOM 764 O O . ASN A 1 99 ? 18.674 -11.003 -38.286 1.00 95.94 99 ASN A O 1
ATOM 768 N N . ILE A 1 100 ? 20.280 -11.623 -36.834 1.00 95.06 100 ILE A N 1
ATOM 769 C CA . ILE A 1 100 ? 19.376 -11.901 -35.707 1.00 95.06 100 ILE A CA 1
ATOM 770 C C . ILE A 1 100 ? 18.515 -10.697 -35.289 1.00 95.06 100 ILE A C 1
ATOM 772 O O . ILE A 1 100 ? 17.388 -10.874 -34.832 1.00 95.06 100 ILE A O 1
ATOM 776 N N . PHE A 1 101 ? 19.005 -9.470 -35.484 1.00 97.19 101 PHE A N 1
ATOM 777 C CA . PHE A 1 101 ? 18.305 -8.230 -35.138 1.00 97.19 101 PHE A CA 1
ATOM 778 C C . PHE A 1 101 ? 17.536 -7.621 -36.318 1.00 97.19 101 PHE A C 1
ATOM 780 O O . PHE A 1 101 ? 16.890 -6.586 -36.165 1.00 97.19 101 PHE A O 1
ATOM 787 N N . THR A 1 102 ? 17.522 -8.268 -37.485 1.00 97.50 102 THR A N 1
ATOM 788 C CA . THR A 1 102 ? 16.721 -7.818 -38.636 1.00 97.50 102 THR A CA 1
ATOM 789 C C . THR A 1 102 ? 15.225 -7.712 -38.304 1.00 97.50 102 THR A C 1
ATOM 791 O O . THR A 1 102 ? 14.638 -6.673 -38.607 1.00 97.50 102 THR A O 1
ATOM 794 N N . PRO A 1 103 ? 14.593 -8.686 -37.611 1.00 96.94 103 PRO A N 1
ATOM 795 C CA . PRO A 1 103 ? 13.195 -8.548 -37.197 1.00 96.94 103 PRO A CA 1
ATOM 796 C C . PRO A 1 103 ? 12.967 -7.373 -36.239 1.00 96.94 103 PRO A C 1
ATOM 798 O O . PRO A 1 103 ? 11.940 -6.702 -36.318 1.00 96.94 103 PRO A O 1
ATOM 801 N N . LEU A 1 104 ? 13.935 -7.087 -35.360 1.00 95.81 104 LEU A N 1
ATOM 802 C CA . LEU A 1 104 ? 13.877 -5.932 -34.464 1.00 95.81 104 LEU A CA 1
ATOM 803 C C . LEU A 1 104 ? 13.947 -4.618 -35.251 1.00 95.81 104 LEU A C 1
ATOM 805 O O . LEU A 1 104 ? 13.176 -3.705 -34.969 1.00 95.81 104 LEU A O 1
ATOM 809 N N . ARG A 1 105 ? 14.815 -4.529 -36.267 1.00 96.50 105 ARG A N 1
ATOM 810 C CA . ARG A 1 105 ? 14.880 -3.373 -37.175 1.00 96.50 105 ARG A CA 1
ATOM 811 C C . ARG A 1 105 ? 13.511 -3.090 -37.792 1.00 96.50 105 ARG A C 1
ATOM 813 O O . ARG A 1 105 ? 13.041 -1.957 -37.731 1.00 96.50 105 ARG A O 1
ATOM 820 N N . THR A 1 106 ? 12.861 -4.124 -38.327 1.00 97.19 106 THR A N 1
ATOM 821 C CA . THR A 1 106 ? 11.514 -4.019 -38.903 1.00 97.19 106 THR A CA 1
ATOM 822 C C . THR A 1 106 ? 10.480 -3.605 -37.859 1.00 97.19 106 THR A C 1
ATOM 824 O O . THR A 1 106 ? 9.650 -2.744 -38.129 1.00 97.19 106 THR A O 1
ATOM 827 N N . LEU A 1 107 ? 10.540 -4.157 -36.644 1.00 97.50 107 LEU A N 1
ATOM 828 C CA . LEU A 1 107 ? 9.637 -3.771 -35.558 1.00 97.50 107 LEU A CA 1
ATOM 829 C C . LEU A 1 107 ? 9.754 -2.279 -35.214 1.00 97.50 107 LEU A C 1
ATOM 831 O O . LEU A 1 107 ? 8.735 -1.608 -35.070 1.00 97.50 107 LEU A O 1
ATOM 835 N N . LEU A 1 108 ? 10.978 -1.755 -35.101 1.00 96.50 108 LEU A N 1
ATOM 836 C CA . LEU A 1 108 ? 11.213 -0.342 -34.794 1.00 96.50 108 LEU A CA 1
ATOM 837 C C . LEU A 1 108 ? 10.720 0.574 -35.922 1.00 96.50 108 LEU A C 1
ATOM 839 O O . LEU A 1 108 ? 10.114 1.604 -35.644 1.00 96.50 108 LEU A O 1
ATOM 843 N N . GLN A 1 109 ? 10.913 0.179 -37.183 1.00 96.62 109 GLN A N 1
ATOM 844 C CA . GLN A 1 109 ? 10.374 0.899 -38.344 1.00 96.62 109 GLN A CA 1
ATOM 845 C C . GLN A 1 109 ? 8.841 0.935 -38.323 1.00 96.62 109 GLN A C 1
ATOM 847 O O . GLN A 1 109 ? 8.253 2.009 -38.416 1.00 96.62 109 GLN A O 1
ATOM 852 N N . ASN A 1 110 ? 8.192 -0.207 -38.083 1.00 97.19 110 ASN A N 1
ATOM 853 C CA . ASN A 1 110 ? 6.734 -0.278 -37.964 1.00 97.19 110 ASN A CA 1
ATOM 854 C C . ASN A 1 110 ? 6.211 0.575 -36.797 1.00 97.19 110 ASN A C 1
ATOM 856 O O . ASN A 1 110 ? 5.148 1.182 -36.894 1.00 97.19 110 ASN A O 1
ATOM 860 N N . ALA A 1 111 ? 6.947 0.638 -35.683 1.00 95.88 111 ALA A N 1
ATOM 861 C CA . ALA A 1 111 ? 6.590 1.484 -34.548 1.00 95.88 111 ALA A CA 1
ATOM 862 C C . ALA A 1 111 ? 6.690 2.983 -34.881 1.00 95.88 111 ALA A C 1
ATOM 864 O O . ALA A 1 111 ? 5.896 3.768 -34.362 1.00 95.88 111 ALA A O 1
ATOM 865 N N . VAL A 1 112 ? 7.613 3.378 -35.765 1.00 95.06 112 VAL A N 1
ATOM 866 C CA . VAL A 1 112 ? 7.661 4.741 -36.317 1.00 95.06 112 VAL A CA 1
ATOM 867 C C . VAL A 1 112 ? 6.456 5.005 -37.216 1.00 95.06 112 VAL A C 1
ATOM 869 O O . VAL A 1 112 ? 5.758 5.997 -37.024 1.00 95.06 112 VAL A O 1
ATOM 872 N N . GLU A 1 113 ? 6.160 4.100 -38.149 1.00 94.94 113 GLU A N 1
ATOM 873 C CA . GLU A 1 113 ? 5.018 4.231 -39.067 1.00 94.94 113 GLU A CA 1
ATOM 874 C C . GLU A 1 113 ? 3.674 4.307 -38.330 1.00 94.94 113 GLU A C 1
ATOM 876 O O . GLU A 1 113 ? 2.800 5.091 -38.695 1.00 94.94 113 GLU A O 1
ATOM 881 N N . ALA A 1 114 ? 3.523 3.535 -37.254 1.00 92.69 114 ALA A N 1
ATOM 882 C CA . ALA A 1 114 ? 2.338 3.544 -36.403 1.00 92.69 114 ALA A CA 1
ATOM 883 C C . ALA A 1 114 ? 2.280 4.737 -35.422 1.00 92.69 114 ALA A C 1
ATOM 885 O O . ALA A 1 114 ? 1.306 4.869 -34.682 1.00 92.69 114 ALA A O 1
ATOM 886 N N . GLY A 1 115 ? 3.301 5.603 -35.396 1.00 90.12 115 GLY A N 1
ATOM 887 C CA . GLY A 1 115 ? 3.346 6.805 -34.558 1.00 90.12 115 GLY A CA 1
ATOM 888 C C . GLY A 1 115 ? 3.717 6.567 -33.090 1.00 90.12 115 GLY A C 1
ATOM 889 O O . GLY A 1 115 ? 3.581 7.477 -32.272 1.00 90.12 115 GLY A O 1
ATOM 890 N N . PHE A 1 116 ? 4.194 5.371 -32.733 1.00 89.00 116 PHE A N 1
ATOM 891 C CA . PHE A 1 116 ? 4.681 5.069 -31.381 1.00 89.00 116 PHE A CA 1
ATOM 892 C C . PHE A 1 116 ? 6.101 5.597 -31.133 1.00 89.00 116 PHE A C 1
ATOM 894 O O . PHE A 1 116 ? 6.450 5.897 -29.992 1.00 89.00 116 PHE A O 1
ATOM 901 N N . ILE A 1 117 ? 6.915 5.726 -32.185 1.00 92.94 117 ILE A N 1
ATOM 902 C CA . ILE A 1 117 ? 8.269 6.292 -32.137 1.00 92.94 117 ILE A CA 1
ATOM 903 C C . ILE A 1 117 ? 8.330 7.480 -33.102 1.00 92.94 117 ILE A C 1
ATOM 905 O O . ILE A 1 117 ? 7.944 7.365 -34.259 1.00 92.94 117 ILE A O 1
ATOM 909 N N . GLN A 1 118 ? 8.827 8.630 -32.644 1.00 88.81 118 GLN A N 1
ATOM 910 C CA . GLN A 1 118 ? 9.071 9.760 -33.546 1.00 88.81 118 GLN A CA 1
ATOM 911 C C . GLN A 1 118 ? 10.211 9.415 -34.519 1.00 88.81 118 GLN A C 1
ATOM 913 O O . GLN A 1 118 ? 11.200 8.834 -34.070 1.00 88.81 118 GLN A O 1
ATOM 918 N N . PRO A 1 119 ? 10.134 9.772 -35.815 1.00 90.94 119 PRO A N 1
ATOM 919 C CA . PRO A 1 119 ? 11.146 9.395 -36.806 1.00 90.94 119 PRO A CA 1
ATOM 920 C C . PRO A 1 119 ? 12.592 9.719 -36.399 1.00 90.94 119 PRO A C 1
ATOM 922 O O . PRO A 1 119 ? 13.495 8.920 -36.629 1.00 90.94 119 PRO A O 1
ATOM 925 N N . GLN A 1 120 ? 12.804 10.852 -35.728 1.00 87.88 120 GLN A N 1
ATOM 926 C CA . GLN A 1 120 ? 14.111 11.306 -35.243 1.00 87.88 120 GLN A CA 1
ATOM 927 C C . GLN A 1 120 ? 14.671 10.397 -34.138 1.00 87.88 120 GLN A C 1
ATOM 929 O O . GLN A 1 120 ? 15.880 10.192 -34.045 1.00 87.88 120 GLN A O 1
ATOM 934 N N . ASN A 1 121 ? 13.796 9.775 -33.341 1.00 91.56 121 ASN A N 1
ATOM 935 C CA . ASN A 1 121 ? 14.188 8.873 -32.256 1.00 91.56 121 ASN A CA 1
ATOM 936 C C . ASN A 1 121 ? 14.661 7.508 -32.760 1.00 91.56 121 ASN A C 1
ATOM 938 O O . ASN A 1 121 ? 15.283 6.767 -32.000 1.00 91.56 121 ASN A O 1
ATOM 942 N N . LEU A 1 122 ? 14.410 7.164 -34.027 1.00 93.00 122 LEU A N 1
ATOM 943 C CA . LEU A 1 122 ? 14.911 5.918 -34.603 1.00 93.00 122 LEU A CA 1
ATOM 944 C C . LEU A 1 122 ? 16.448 5.889 -34.633 1.00 93.00 122 LEU A C 1
ATOM 946 O O . LEU A 1 122 ? 17.035 4.822 -34.492 1.00 93.00 122 LEU A O 1
ATOM 950 N N . ALA A 1 123 ? 17.097 7.053 -34.745 1.00 91.81 123 ALA A N 1
ATOM 951 C CA . ALA A 1 123 ? 18.554 7.183 -34.743 1.00 91.81 123 ALA A CA 1
ATOM 952 C C . ALA A 1 123 ? 19.201 6.967 -33.356 1.00 91.81 123 ALA A C 1
ATOM 954 O O . ALA A 1 123 ? 20.422 6.828 -33.264 1.00 91.81 123 ALA A O 1
ATOM 955 N N . LEU A 1 124 ? 18.410 6.890 -32.272 1.00 94.12 124 LEU A N 1
ATOM 956 C CA . LEU A 1 124 ? 18.919 6.617 -30.917 1.00 94.12 124 LEU A CA 1
ATOM 957 C C . LEU A 1 124 ? 19.499 5.200 -30.767 1.00 94.12 124 LEU A C 1
ATOM 959 O O . LEU A 1 124 ? 20.223 4.934 -29.807 1.00 94.12 124 LEU A O 1
ATOM 963 N N . VAL A 1 125 ? 19.190 4.306 -31.709 1.00 96.56 125 VAL A N 1
ATOM 964 C CA . VAL A 1 125 ? 19.765 2.967 -31.826 1.00 96.56 125 VAL A CA 1
ATOM 965 C C . VAL A 1 125 ? 20.198 2.711 -33.262 1.00 96.56 125 VAL A C 1
ATOM 967 O O . VAL A 1 125 ? 19.449 2.948 -34.206 1.00 96.56 125 VAL A O 1
ATOM 970 N N . GLN A 1 126 ? 21.399 2.169 -33.440 1.00 96.50 126 GLN A N 1
ATOM 971 C CA . GLN A 1 126 ? 21.895 1.766 -34.749 1.00 96.50 126 GLN A CA 1
ATOM 972 C C . GLN A 1 126 ? 22.072 0.255 -34.788 1.00 96.50 126 GLN A C 1
ATOM 974 O O . GLN A 1 126 ? 22.975 -0.297 -34.164 1.00 96.50 126 GLN A O 1
ATOM 979 N N . ILE A 1 127 ? 21.229 -0.420 -35.569 1.00 97.56 127 ILE A N 1
ATOM 980 C CA . ILE A 1 127 ? 21.455 -1.825 -35.917 1.00 97.56 127 ILE A CA 1
ATOM 981 C C . ILE A 1 127 ? 22.468 -1.844 -37.066 1.00 97.56 127 ILE A C 1
ATOM 983 O O . ILE A 1 127 ? 22.172 -1.368 -38.169 1.00 97.56 127 ILE A O 1
ATOM 987 N N . LEU A 1 128 ? 23.670 -2.338 -36.781 1.00 97.75 128 LEU A N 1
ATOM 988 C CA . LEU A 1 128 ? 24.832 -2.323 -37.659 1.00 97.75 128 LEU A CA 1
ATOM 989 C C . LEU A 1 128 ? 24.911 -3.615 -38.476 1.00 97.75 128 LEU A C 1
ATOM 991 O O . LEU A 1 128 ? 24.889 -4.711 -37.916 1.00 97.75 128 LEU A O 1
ATOM 995 N N . ASP A 1 129 ? 25.053 -3.459 -39.789 1.00 97.75 129 ASP A N 1
ATOM 996 C CA . ASP A 1 129 ? 25.390 -4.528 -40.728 1.00 97.75 129 ASP A CA 1
ATOM 997 C C . ASP A 1 129 ? 26.842 -4.351 -41.193 1.00 97.75 129 ASP A C 1
ATOM 999 O O . ASP A 1 129 ? 27.332 -3.222 -41.302 1.00 97.75 129 ASP A O 1
ATOM 1003 N N . LEU A 1 130 ? 27.528 -5.451 -41.503 1.00 96.75 130 LEU A N 1
ATOM 1004 C CA . LEU A 1 130 ? 28.830 -5.386 -42.161 1.00 96.75 130 LEU A CA 1
ATOM 1005 C C . LEU A 1 130 ? 28.698 -4.881 -43.610 1.00 96.75 130 LEU A C 1
ATOM 1007 O O . LEU A 1 130 ? 27.656 -5.068 -44.252 1.00 96.75 130 LEU A O 1
ATOM 1011 N N . PRO A 1 131 ? 29.768 -4.297 -44.184 1.00 92.50 131 PRO A N 1
ATOM 1012 C CA . PRO A 1 131 ? 29.845 -4.053 -45.620 1.00 92.50 131 PRO A CA 1
ATOM 1013 C C . PRO A 1 131 ? 29.578 -5.347 -46.407 1.00 92.50 131 PRO A C 1
ATOM 1015 O O . PRO A 1 131 ? 30.280 -6.339 -46.245 1.00 92.50 131 PRO A O 1
ATOM 1018 N N . GLY A 1 132 ? 28.544 -5.345 -47.254 1.00 91.00 132 GLY A N 1
ATOM 1019 C CA . GLY A 1 132 ? 28.032 -6.554 -47.919 1.00 91.00 132 GLY A CA 1
ATOM 1020 C C . GLY A 1 132 ? 26.711 -7.086 -47.345 1.00 91.00 132 GLY A C 1
ATOM 1021 O O . GLY A 1 132 ? 26.158 -8.040 -47.888 1.00 91.00 132 GLY A O 1
ATOM 1022 N N . GLY A 1 133 ? 26.173 -6.449 -46.299 1.00 93.62 133 GLY A N 1
ATOM 1023 C CA . GLY A 1 133 ? 24.813 -6.659 -45.808 1.00 93.62 133 GLY A CA 1
ATOM 1024 C C . GLY A 1 133 ? 24.580 -8.054 -45.230 1.00 93.62 133 GLY A C 1
ATOM 1025 O O . GLY A 1 133 ? 25.452 -8.638 -44.590 1.00 93.62 133 GLY A O 1
ATOM 1026 N N . ALA A 1 134 ? 23.389 -8.607 -45.468 1.00 93.56 134 ALA A N 1
ATOM 1027 C CA . ALA A 1 134 ? 22.941 -9.836 -44.817 1.00 93.56 134 ALA A CA 1
ATOM 1028 C C . ALA A 1 134 ? 23.856 -11.051 -45.058 1.00 93.56 134 ALA A C 1
ATOM 1030 O O . ALA A 1 134 ? 23.996 -11.908 -44.180 1.00 93.56 134 ALA A O 1
ATOM 1031 N N . GLN A 1 135 ? 24.487 -11.123 -46.232 1.00 94.12 135 GLN A N 1
ATOM 1032 C CA . GLN A 1 135 ? 25.441 -12.172 -46.581 1.00 94.12 135 GLN A CA 1
ATOM 1033 C C . GLN A 1 135 ? 26.728 -12.047 -45.761 1.00 94.12 135 GLN A C 1
ATOM 1035 O O . GLN A 1 135 ? 27.191 -13.046 -45.219 1.00 94.12 135 GLN A O 1
ATOM 1040 N N . ALA A 1 136 ? 27.266 -10.831 -45.622 1.00 94.75 136 ALA A N 1
ATOM 1041 C CA . ALA A 1 136 ? 28.454 -10.571 -44.809 1.00 94.75 136 ALA A CA 1
ATOM 1042 C C . ALA A 1 136 ? 28.184 -10.810 -43.316 1.00 94.75 136 ALA A C 1
ATOM 1044 O O . ALA A 1 136 ? 28.995 -11.430 -42.636 1.00 94.75 136 ALA A O 1
ATOM 1045 N N . ASN A 1 137 ? 27.002 -10.420 -42.828 1.00 95.12 137 ASN A N 1
ATOM 1046 C CA . ASN A 1 137 ? 26.584 -10.649 -41.443 1.00 95.12 137 ASN A CA 1
ATOM 1047 C C . ASN A 1 137 ? 26.574 -12.127 -41.031 1.00 95.12 137 ASN A C 1
ATOM 1049 O O . ASN A 1 137 ? 26.671 -12.416 -39.839 1.00 95.12 137 ASN A O 1
ATOM 1053 N N . SER A 1 138 ? 26.394 -13.037 -41.996 1.00 94.50 138 SER A N 1
ATOM 1054 C CA . SER A 1 138 ? 26.305 -14.486 -41.765 1.00 94.50 138 SER A CA 1
ATOM 1055 C C . SER A 1 138 ? 27.586 -15.242 -42.137 1.00 94.50 138 SER A C 1
ATOM 1057 O O . SER A 1 138 ? 27.617 -16.467 -42.042 1.00 94.50 138 SER A O 1
ATOM 1059 N N . ASP A 1 139 ? 28.628 -14.548 -42.608 1.00 93.06 139 ASP A N 1
ATOM 1060 C CA . ASP A 1 139 ? 29.901 -15.158 -42.992 1.00 93.06 139 ASP A CA 1
ATOM 1061 C C . ASP A 1 139 ? 30.882 -15.118 -41.815 1.00 93.06 139 ASP A C 1
ATOM 1063 O O . ASP A 1 139 ? 31.476 -14.082 -41.519 1.00 93.06 139 ASP A O 1
ATOM 1067 N N . GLU A 1 140 ? 31.094 -16.262 -41.160 1.00 89.12 140 GLU A N 1
ATOM 1068 C CA . GLU A 1 140 ? 32.022 -16.387 -40.024 1.00 89.12 140 GLU A CA 1
ATOM 1069 C C . GLU A 1 140 ? 33.454 -15.942 -40.362 1.00 89.12 140 GLU A C 1
ATOM 1071 O O . GLU A 1 140 ? 34.180 -15.477 -39.484 1.00 89.12 140 GLU A O 1
ATOM 1076 N N . ARG A 1 141 ? 33.864 -15.998 -41.638 1.00 93.31 141 ARG A N 1
ATOM 1077 C CA . ARG A 1 141 ? 35.192 -15.526 -42.072 1.00 93.31 141 ARG A CA 1
ATOM 1078 C C . ARG A 1 141 ? 35.359 -14.012 -41.924 1.00 93.31 141 ARG A C 1
ATOM 1080 O O . ARG A 1 141 ? 36.478 -13.520 -42.021 1.00 93.31 141 ARG A O 1
ATOM 1087 N N . GLN A 1 142 ? 34.267 -13.280 -41.706 1.00 90.00 142 GLN A N 1
ATOM 1088 C CA . GLN A 1 142 ? 34.260 -11.837 -41.477 1.00 90.00 142 GLN A CA 1
ATOM 1089 C C . GLN A 1 142 ? 34.110 -11.456 -39.998 1.00 90.00 142 GLN A C 1
ATOM 1091 O O . GLN A 1 142 ? 33.898 -10.283 -39.698 1.00 90.00 142 GLN A O 1
ATOM 1096 N N . ALA A 1 143 ? 34.243 -12.402 -39.061 1.00 87.56 143 ALA A N 1
ATOM 1097 C CA . ALA A 1 143 ? 34.104 -12.131 -37.627 1.00 87.56 143 ALA A CA 1
ATOM 1098 C C . ALA A 1 143 ? 34.968 -10.943 -37.149 1.00 87.56 143 ALA A C 1
ATOM 1100 O O . ALA A 1 143 ? 34.476 -10.063 -36.441 1.00 87.56 143 ALA A O 1
ATOM 1101 N N . ASP A 1 144 ? 36.215 -10.856 -37.617 1.00 90.94 144 ASP A N 1
ATOM 1102 C CA . ASP A 1 144 ? 37.152 -9.787 -37.244 1.00 90.94 144 ASP A CA 1
ATOM 1103 C C . ASP A 1 144 ? 36.751 -8.398 -37.774 1.00 90.94 144 ASP A C 1
ATOM 1105 O O . ASP A 1 144 ? 37.221 -7.379 -37.263 1.00 90.94 144 ASP A O 1
ATOM 1109 N N . ALA A 1 145 ? 35.861 -8.322 -38.770 1.00 92.88 145 ALA A N 1
ATOM 1110 C CA . ALA A 1 145 ? 35.400 -7.057 -39.338 1.00 92.88 145 ALA A CA 1
ATOM 1111 C C . ALA A 1 145 ? 34.423 -6.310 -38.412 1.00 92.88 145 ALA A C 1
ATOM 1113 O O . ALA A 1 145 ? 34.302 -5.085 -38.508 1.00 92.88 145 ALA A O 1
ATOM 1114 N N . TRP A 1 146 ? 33.765 -7.013 -37.481 1.00 95.25 146 TRP A N 1
ATOM 1115 C CA . TRP A 1 146 ? 32.804 -6.413 -36.552 1.00 95.25 146 TRP A CA 1
ATOM 1116 C C . TRP A 1 146 ? 33.443 -5.392 -35.616 1.00 95.25 146 TRP A C 1
ATOM 1118 O O . TRP A 1 146 ? 32.849 -4.344 -35.373 1.00 95.25 146 TRP A O 1
ATOM 1128 N N . GLY A 1 147 ? 34.653 -5.654 -35.116 1.00 92.69 147 GLY A N 1
ATOM 1129 C CA . GLY A 1 147 ? 35.358 -4.739 -34.214 1.00 92.69 147 GLY A CA 1
ATOM 1130 C C . GLY A 1 147 ? 35.589 -3.363 -34.851 1.00 92.69 147 GLY A C 1
ATOM 1131 O O . GLY A 1 147 ? 35.049 -2.371 -34.356 1.00 92.69 147 GLY A O 1
ATOM 1132 N N . PRO A 1 148 ? 36.329 -3.278 -35.973 1.00 95.00 148 PRO A N 1
ATOM 1133 C CA . PRO A 1 148 ? 36.531 -2.027 -36.698 1.00 95.00 148 PRO A CA 1
ATOM 1134 C C . PRO A 1 148 ? 35.222 -1.351 -37.119 1.00 95.00 148 PRO A C 1
ATOM 1136 O O . PRO A 1 148 ? 35.082 -0.148 -36.910 1.00 95.00 148 PRO A O 1
ATOM 1139 N N . ALA A 1 149 ? 34.245 -2.109 -37.637 1.00 95.75 149 ALA A N 1
ATOM 1140 C CA . ALA A 1 149 ? 32.946 -1.561 -38.029 1.00 95.75 149 ALA A CA 1
ATOM 1141 C C . ALA A 1 149 ? 32.205 -0.925 -36.841 1.00 95.75 149 ALA A C 1
ATOM 1143 O O . ALA A 1 149 ? 31.641 0.159 -36.972 1.00 95.75 149 ALA A O 1
ATOM 1144 N N . THR A 1 150 ? 32.266 -1.555 -35.666 1.00 95.44 150 THR A N 1
ATOM 1145 C CA . THR A 1 150 ? 31.668 -1.031 -34.431 1.00 95.44 150 THR A CA 1
ATOM 1146 C C . THR A 1 150 ? 32.343 0.263 -33.994 1.00 95.44 150 THR A C 1
ATOM 1148 O O . THR A 1 150 ? 31.662 1.227 -33.663 1.00 95.44 150 THR A O 1
ATOM 1151 N N . ILE A 1 151 ? 33.679 0.320 -34.018 1.00 93.38 151 ILE A N 1
ATOM 1152 C CA . ILE A 1 151 ? 34.423 1.536 -33.657 1.00 93.38 151 ILE A CA 1
ATOM 1153 C C . ILE A 1 151 ? 34.100 2.686 -34.613 1.00 93.38 151 ILE A C 1
ATOM 1155 O O . ILE A 1 151 ? 33.954 3.822 -34.164 1.00 93.38 151 ILE A O 1
ATOM 1159 N N . THR A 1 152 ? 33.977 2.408 -35.911 1.00 94.88 152 THR A N 1
ATOM 1160 C CA . THR A 1 152 ? 33.542 3.401 -36.898 1.00 94.88 152 THR A CA 1
ATOM 1161 C C . THR A 1 152 ? 32.125 3.882 -36.594 1.00 94.88 152 THR A C 1
ATOM 1163 O O . THR A 1 152 ? 31.922 5.083 -36.449 1.00 94.88 152 THR A O 1
ATOM 1166 N N . ALA A 1 153 ? 31.176 2.966 -36.374 1.00 94.44 153 ALA A N 1
ATOM 1167 C CA . ALA A 1 153 ? 29.794 3.313 -36.046 1.00 94.44 153 ALA A CA 1
ATOM 1168 C C . ALA A 1 153 ? 29.685 4.160 -34.766 1.00 94.44 153 ALA A C 1
ATOM 1170 O O . ALA A 1 153 ? 28.981 5.161 -34.755 1.00 94.44 153 ALA A O 1
ATOM 1171 N N . LEU A 1 154 ? 30.437 3.824 -33.711 1.00 92.81 154 LEU A N 1
ATOM 1172 C CA . LEU A 1 154 ? 30.484 4.613 -32.473 1.00 92.81 154 LEU A CA 1
ATOM 1173 C C . LEU A 1 154 ? 30.993 6.046 -32.705 1.00 92.81 154 LEU A C 1
ATOM 1175 O O . LEU A 1 154 ? 30.516 6.970 -32.055 1.00 92.81 154 LEU A O 1
ATOM 1179 N N . LYS A 1 155 ? 31.964 6.237 -33.607 1.00 91.19 155 LYS A N 1
ATOM 1180 C CA . LYS A 1 155 ? 32.548 7.555 -33.917 1.00 91.19 155 LYS A CA 1
ATOM 1181 C C . LYS A 1 155 ? 31.672 8.401 -34.836 1.00 91.19 155 LYS A C 1
ATOM 1183 O O . LYS A 1 155 ? 31.693 9.621 -34.727 1.00 91.19 155 LYS A O 1
ATOM 1188 N N . GLU A 1 156 ? 30.976 7.759 -35.767 1.00 92.06 156 GLU A N 1
ATOM 1189 C CA . GLU A 1 156 ? 30.132 8.419 -36.768 1.00 92.06 156 GLU A CA 1
ATOM 1190 C C . GLU A 1 156 ? 28.697 8.638 -36.281 1.00 92.06 156 GLU A C 1
ATOM 1192 O O . GLU A 1 156 ? 27.950 9.409 -36.889 1.00 92.06 156 GLU A O 1
ATOM 1197 N N . TRP A 1 157 ? 28.305 7.979 -35.187 1.00 93.44 157 TRP A N 1
ATOM 1198 C CA . TRP A 1 157 ? 26.978 8.135 -34.619 1.00 93.44 157 TRP A CA 1
ATOM 1199 C C . TRP A 1 157 ? 26.707 9.593 -34.264 1.00 93.44 157 TRP A C 1
ATOM 1201 O O . TRP A 1 157 ? 27.426 10.239 -33.501 1.00 93.44 157 TRP A O 1
ATOM 1211 N N . SER A 1 158 ? 25.621 10.094 -34.830 1.00 85.56 158 SER A N 1
ATOM 1212 C CA . SER A 1 158 ? 25.094 11.422 -34.586 1.00 85.56 158 SER A CA 1
ATOM 1213 C C . SER A 1 158 ? 23.578 11.353 -34.664 1.00 85.56 158 SER A C 1
ATOM 1215 O O . SER A 1 158 ? 23.005 10.518 -35.368 1.00 85.56 158 SER A O 1
ATOM 1217 N N . VAL A 1 159 ? 22.926 12.223 -33.908 1.00 86.94 159 VAL A N 1
ATOM 1218 C CA . VAL A 1 159 ? 21.474 12.368 -33.898 1.00 86.94 159 VAL A CA 1
ATOM 1219 C C . VAL A 1 159 ? 21.137 13.838 -34.073 1.00 86.94 159 VAL A C 1
ATOM 1221 O O . VAL A 1 159 ? 21.964 14.702 -33.782 1.00 86.94 159 VAL A O 1
ATOM 1224 N N . SER A 1 160 ? 19.949 14.125 -34.593 1.00 79.00 160 SER A N 1
ATOM 1225 C CA . SER A 1 160 ? 19.480 15.498 -34.728 1.00 79.00 160 SER A CA 1
ATOM 1226 C C . SER A 1 160 ? 19.213 16.123 -33.355 1.00 79.00 160 SER A C 1
ATOM 1228 O O . SER A 1 160 ? 18.921 15.417 -32.390 1.00 79.00 160 SER A O 1
ATOM 1230 N N . ASP A 1 161 ? 19.290 17.453 -33.261 1.00 73.62 161 ASP A N 1
ATOM 1231 C CA . ASP A 1 161 ? 19.086 18.187 -31.999 1.00 73.62 161 ASP A CA 1
ATOM 1232 C C . ASP A 1 161 ? 17.675 17.997 -31.403 1.00 73.62 161 ASP A C 1
ATOM 1234 O O . ASP A 1 161 ? 17.456 18.248 -30.218 1.00 73.62 161 ASP A O 1
ATOM 1238 N N . ASP A 1 162 ? 16.712 17.563 -32.221 1.00 76.69 162 ASP A N 1
ATOM 1239 C CA . ASP A 1 162 ? 15.333 17.240 -31.848 1.00 76.69 162 ASP A CA 1
ATOM 1240 C C . ASP A 1 162 ? 15.102 15.742 -31.561 1.00 76.69 162 ASP A C 1
ATOM 1242 O O . ASP A 1 162 ? 13.969 15.340 -31.294 1.00 76.69 162 ASP A O 1
ATOM 1246 N N . ALA A 1 163 ? 16.152 14.912 -31.592 1.00 79.38 163 ALA A N 1
ATOM 1247 C CA . ALA A 1 163 ? 16.079 13.520 -31.169 1.00 79.38 163 ALA A CA 1
ATOM 1248 C C . ALA A 1 163 ? 16.044 13.400 -29.633 1.00 79.38 163 ALA A C 1
ATOM 1250 O O . ALA A 1 163 ? 16.755 14.082 -28.894 1.00 79.38 163 ALA A O 1
ATOM 1251 N N . GLY A 1 164 ? 15.222 12.476 -29.145 1.00 79.88 164 GLY A N 1
ATOM 1252 C CA . GLY A 1 164 ? 14.846 12.354 -27.742 1.00 79.88 164 GLY A CA 1
ATOM 1253 C C . GLY A 1 164 ? 13.729 13.327 -27.353 1.00 79.88 164 GLY A C 1
ATOM 1254 O O . GLY A 1 164 ? 13.104 13.975 -28.184 1.00 79.88 164 GLY A O 1
ATOM 1255 N N . TYR A 1 165 ? 13.433 13.411 -26.061 1.00 75.25 165 TYR A N 1
ATOM 1256 C CA . TYR A 1 165 ? 12.427 14.335 -25.530 1.00 75.25 165 TYR A CA 1
ATOM 1257 C C . TYR A 1 165 ? 13.011 15.695 -25.125 1.00 75.25 165 TYR A C 1
ATOM 1259 O O . TYR A 1 165 ? 12.287 16.527 -24.582 1.00 75.25 165 TYR A O 1
ATOM 1267 N N . GLY A 1 166 ? 14.315 15.922 -25.342 1.00 58.66 166 GLY A N 1
ATOM 1268 C CA . GLY A 1 166 ? 14.984 17.178 -24.985 1.00 58.66 166 GLY A CA 1
ATOM 1269 C C . GLY A 1 166 ? 14.889 17.522 -23.493 1.00 58.66 166 GLY A C 1
ATOM 1270 O O . GLY A 1 166 ? 14.967 18.696 -23.116 1.00 58.66 166 GLY A O 1
ATOM 1271 N N . LEU A 1 167 ? 14.677 16.513 -22.639 1.00 57.06 167 LEU A N 1
ATOM 1272 C CA . LEU A 1 167 ? 14.583 16.685 -21.195 1.00 57.06 167 LEU A CA 1
ATOM 1273 C C . LEU A 1 167 ? 15.975 17.028 -20.667 1.00 57.06 167 LEU A C 1
ATOM 1275 O O . LEU A 1 167 ? 16.863 16.182 -20.586 1.00 57.06 167 LEU A O 1
ATOM 1279 N N . LYS A 1 168 ? 16.167 18.299 -20.322 1.00 56.97 168 LYS A N 1
ATOM 1280 C CA . LYS A 1 168 ? 17.391 18.780 -19.688 1.00 56.97 168 LYS A CA 1
ATOM 1281 C C . LYS A 1 168 ? 17.260 18.592 -18.185 1.00 56.97 168 LYS A C 1
ATOM 1283 O O . LYS A 1 168 ? 16.650 19.414 -17.502 1.00 56.97 168 LYS A O 1
ATOM 1288 N N . TRP A 1 169 ? 17.791 17.480 -17.686 1.00 56.62 169 TRP A N 1
ATOM 1289 C CA . TRP A 1 169 ? 17.772 17.151 -16.257 1.00 56.62 169 TRP A CA 1
ATOM 1290 C C . TRP A 1 169 ? 18.639 18.096 -15.415 1.00 56.62 169 TRP A C 1
ATOM 1292 O O . TRP A 1 169 ? 18.453 18.165 -14.204 1.00 56.62 169 TRP A O 1
ATOM 1302 N N . ASP A 1 170 ? 19.548 18.831 -16.059 1.00 47.78 170 ASP A N 1
ATOM 1303 C CA . ASP A 1 170 ? 20.564 19.704 -15.470 1.00 47.78 170 ASP A CA 1
ATOM 1304 C C . ASP A 1 170 ? 20.313 21.212 -15.683 1.00 47.78 170 ASP A C 1
ATOM 1306 O O . ASP A 1 170 ? 20.954 22.028 -15.019 1.00 47.78 170 ASP A O 1
ATOM 1310 N N . GLN A 1 171 ? 19.388 21.612 -16.571 1.00 38.69 171 GLN A N 1
ATOM 1311 C CA . GLN A 1 171 ? 19.071 23.026 -16.796 1.00 38.69 171 GLN A CA 1
ATOM 1312 C C . GLN A 1 171 ? 17.919 23.524 -15.915 1.00 38.69 171 GLN A C 1
ATOM 1314 O O . GLN A 1 171 ? 16.827 22.937 -15.935 1.00 38.69 171 GLN A O 1
ATOM 1319 N N . PRO A 1 172 ? 18.116 24.666 -15.227 1.00 40.69 172 PRO A N 1
ATOM 1320 C CA . PRO A 1 172 ? 17.053 25.364 -14.531 1.00 40.69 172 PRO A CA 1
ATOM 1321 C C . PRO A 1 172 ? 15.924 25.748 -15.494 1.00 40.69 172 PRO A C 1
ATOM 1323 O O . PRO A 1 172 ? 16.120 26.574 -16.387 1.00 40.69 172 PRO A O 1
ATOM 1326 N N . GLY A 1 173 ? 14.751 25.131 -15.350 1.00 38.38 173 GLY A N 1
ATOM 1327 C CA . GLY A 1 173 ? 13.530 25.537 -16.051 1.00 38.38 173 GLY A CA 1
ATOM 1328 C C . GLY A 1 173 ? 12.974 24.601 -17.130 1.00 38.38 173 GLY A C 1
ATOM 1329 O O . GLY A 1 173 ? 11.873 24.878 -17.596 1.00 38.38 173 GLY A O 1
ATOM 1330 N N . ASN A 1 174 ? 13.638 23.496 -17.498 1.00 40.03 174 ASN A N 1
ATOM 1331 C CA . ASN A 1 174 ? 13.018 22.456 -18.352 1.00 40.03 174 ASN A CA 1
ATOM 1332 C C . ASN A 1 174 ? 12.946 21.071 -17.694 1.00 40.03 174 ASN A C 1
ATOM 1334 O O . ASN A 1 174 ? 12.399 20.124 -18.259 1.00 40.03 174 ASN A O 1
ATOM 1338 N N . SER A 1 175 ? 13.442 20.955 -16.464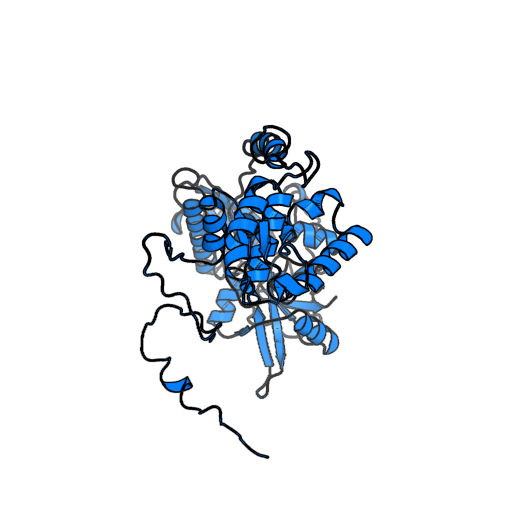 1.00 39.69 175 SER A N 1
ATOM 1339 C CA . SER A 1 175 ? 13.105 19.836 -15.609 1.00 39.69 175 SER A CA 1
ATOM 1340 C C . SER A 1 175 ? 11.757 20.128 -14.951 1.00 39.69 175 SER A C 1
ATOM 1342 O O . SER A 1 175 ? 11.538 21.157 -14.304 1.00 39.69 175 SER A O 1
ATOM 1344 N N . SER A 1 176 ? 10.851 19.157 -15.039 1.00 42.00 176 SER A N 1
ATOM 1345 C CA . SER A 1 176 ? 9.722 19.042 -14.114 1.00 42.00 176 SER A CA 1
ATOM 1346 C C . SER A 1 176 ? 10.167 19.176 -12.652 1.00 42.00 176 SER A C 1
ATOM 1348 O O . SER A 1 176 ? 9.335 19.491 -11.817 1.00 42.00 176 SER A O 1
ATOM 1350 N N . ALA A 1 177 ? 11.461 19.007 -12.347 1.00 37.62 177 ALA A N 1
ATOM 1351 C CA . ALA A 1 177 ? 12.080 19.229 -11.052 1.00 37.62 177 ALA A CA 1
ATOM 1352 C C . ALA A 1 177 ? 12.161 20.700 -10.611 1.00 37.62 177 ALA A C 1
ATOM 1354 O O . ALA A 1 177 ? 12.207 20.897 -9.411 1.00 37.62 177 ALA A O 1
ATOM 1355 N N . GLU A 1 178 ? 12.126 21.713 -11.492 1.00 32.91 178 GLU A N 1
ATOM 1356 C CA . GLU A 1 178 ? 12.229 23.130 -11.091 1.00 32.91 178 GLU A CA 1
ATOM 1357 C C . GLU A 1 178 ? 10.913 23.908 -11.083 1.00 32.91 178 GLU A C 1
ATOM 1359 O O . GLU A 1 178 ? 10.738 24.771 -10.224 1.00 32.91 178 GLU A O 1
ATOM 1364 N N . MET A 1 179 ? 9.931 23.545 -11.917 1.00 35.22 179 MET A N 1
ATOM 1365 C CA . MET A 1 179 ? 8.540 23.845 -11.553 1.00 35.22 179 MET A CA 1
ATOM 1366 C C . MET A 1 179 ? 8.198 23.108 -10.268 1.00 35.22 179 MET A C 1
ATOM 1368 O O . MET A 1 179 ? 7.736 23.762 -9.352 1.00 35.22 179 MET A O 1
ATOM 1372 N N . ARG A 1 180 ? 8.609 21.839 -10.112 1.00 40.50 180 ARG A N 1
ATOM 1373 C CA . ARG A 1 180 ? 8.586 21.173 -8.808 1.00 40.50 180 ARG A CA 1
ATOM 1374 C C . ARG A 1 180 ? 9.579 21.733 -7.810 1.00 40.50 180 ARG A C 1
ATOM 1376 O O . ARG A 1 180 ? 9.442 21.325 -6.697 1.00 40.50 180 ARG A O 1
ATOM 1383 N N . ALA A 1 181 ? 10.547 22.602 -8.079 1.00 35.66 181 ALA A N 1
ATOM 1384 C CA . ALA A 1 181 ? 11.418 23.162 -7.027 1.00 35.66 181 ALA A CA 1
ATOM 1385 C C . ALA A 1 181 ? 11.105 24.625 -6.759 1.00 35.66 181 ALA A C 1
ATOM 1387 O O . ALA A 1 181 ? 11.591 25.158 -5.783 1.00 35.66 181 ALA A O 1
ATOM 1388 N N . LYS A 1 182 ? 10.267 25.279 -7.562 1.00 33.75 182 LYS A N 1
ATOM 1389 C CA . LYS A 1 182 ? 9.588 26.525 -7.201 1.00 33.75 182 LYS A C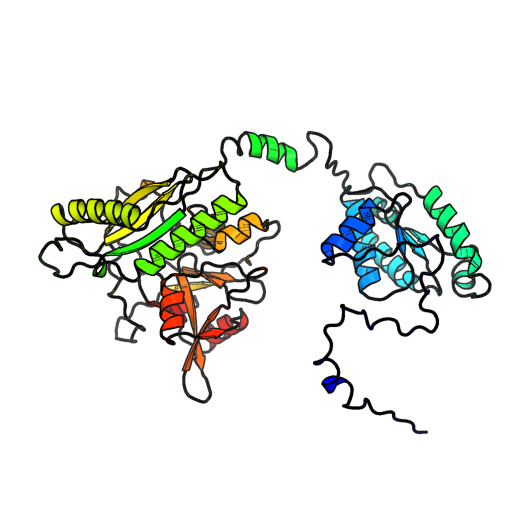A 1
ATOM 1390 C C . LYS A 1 182 ? 8.210 26.236 -6.614 1.00 33.75 182 LYS A C 1
ATOM 1392 O O . LYS A 1 182 ? 7.860 26.914 -5.658 1.00 33.75 182 LYS A O 1
ATOM 1397 N N . GLU A 1 183 ? 7.522 25.185 -7.069 1.00 35.94 183 GLU A N 1
ATOM 1398 C CA . GLU A 1 183 ? 6.484 24.472 -6.313 1.00 35.94 183 GLU A CA 1
ATOM 1399 C C . GLU A 1 183 ? 7.149 23.865 -5.082 1.00 35.94 183 GLU A C 1
ATOM 1401 O O . GLU A 1 183 ? 7.035 24.528 -4.083 1.00 35.94 183 GLU A O 1
ATOM 1406 N N . ASN A 1 184 ? 8.015 22.840 -5.088 1.00 37.44 184 ASN A N 1
ATOM 1407 C CA . ASN A 1 184 ? 8.772 22.365 -3.895 1.00 37.44 184 ASN A CA 1
ATOM 1408 C C . ASN A 1 184 ? 9.770 23.361 -3.268 1.00 37.44 184 ASN A C 1
ATOM 1410 O O . ASN A 1 184 ? 10.443 22.953 -2.347 1.00 37.44 184 ASN A O 1
ATOM 1414 N N . ALA A 1 185 ? 9.920 24.637 -3.618 1.00 33.84 185 ALA A N 1
ATOM 1415 C CA . ALA A 1 185 ? 10.553 25.612 -2.694 1.00 33.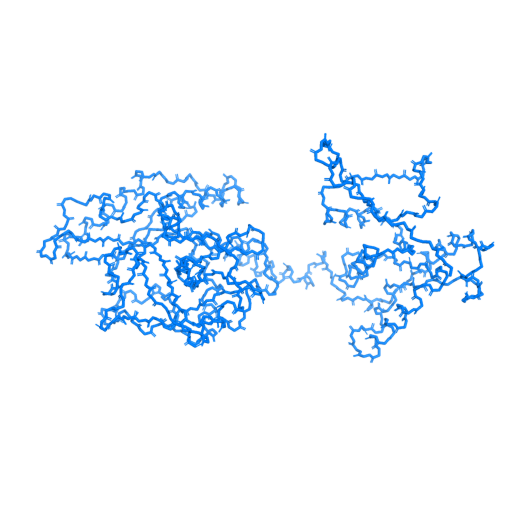84 185 ALA A CA 1
ATOM 1416 C C . ALA A 1 185 ? 9.487 26.481 -2.048 1.00 33.84 185 ALA A C 1
ATOM 1418 O O . ALA A 1 185 ? 9.572 26.730 -0.850 1.00 33.84 185 ALA A O 1
ATOM 1419 N N . ALA A 1 186 ? 8.417 26.818 -2.771 1.00 35.78 186 ALA A N 1
ATOM 1420 C CA . ALA A 1 186 ? 7.178 27.283 -2.160 1.00 35.78 186 ALA A CA 1
ATOM 1421 C C . ALA A 1 186 ? 6.439 26.168 -1.376 1.00 35.78 186 ALA A C 1
ATOM 1423 O O . ALA A 1 186 ? 5.572 26.482 -0.573 1.00 35.78 186 ALA A O 1
ATOM 1424 N N . GLU A 1 187 ? 6.814 24.898 -1.560 1.00 37.53 187 GLU A N 1
ATOM 1425 C CA . GLU A 1 187 ? 6.192 23.635 -1.115 1.00 37.53 187 GLU A CA 1
ATOM 1426 C C . GLU A 1 187 ? 7.207 22.710 -0.420 1.00 37.53 187 GLU A C 1
ATOM 1428 O O . GLU A 1 187 ? 6.795 21.746 0.196 1.00 37.53 187 GLU A O 1
ATOM 1433 N N . SER A 1 188 ? 8.502 23.062 -0.360 1.00 33.41 188 SER A N 1
ATOM 1434 C CA . SER A 1 188 ? 9.388 22.662 0.759 1.00 33.41 188 SER A CA 1
ATOM 1435 C C . SER A 1 188 ? 9.409 23.726 1.856 1.00 33.41 188 SER A C 1
ATOM 1437 O O . SER A 1 188 ? 9.703 23.409 3.002 1.00 33.41 188 SER A O 1
ATOM 1439 N N . GLN A 1 189 ? 9.021 24.977 1.560 1.00 37.38 189 GLN A N 1
ATOM 1440 C CA . GLN A 1 189 ? 8.574 25.922 2.596 1.00 37.38 189 GLN A CA 1
ATOM 1441 C C . GLN A 1 189 ? 7.086 25.743 2.952 1.00 37.38 189 GLN A C 1
ATOM 1443 O O . GLN A 1 189 ? 6.684 26.120 4.051 1.00 37.38 189 GLN A O 1
ATOM 1448 N N . LYS A 1 190 ? 6.287 25.098 2.086 1.00 37.06 190 LYS A N 1
ATOM 1449 C CA . LYS A 1 190 ? 4.980 24.495 2.422 1.00 37.06 190 LYS A CA 1
ATOM 1450 C C . LYS A 1 190 ? 5.022 22.967 2.337 1.00 37.06 190 LYS A C 1
ATOM 1452 O O . LYS A 1 190 ? 4.073 22.359 1.845 1.00 37.06 190 LYS A O 1
ATOM 1457 N N . GLU A 1 191 ? 6.092 22.327 2.813 1.00 44.62 191 GLU A N 1
ATOM 1458 C CA . GLU A 1 191 ? 6.030 20.876 2.998 1.00 44.62 191 GLU A CA 1
ATOM 1459 C C . GLU A 1 191 ? 5.095 20.695 4.190 1.00 44.62 191 GLU A C 1
ATOM 1461 O O . GLU A 1 191 ? 5.510 20.860 5.338 1.00 44.62 191 GLU A O 1
ATOM 1466 N N . GLU A 1 192 ? 3.798 20.513 3.925 1.00 48.12 192 GLU A N 1
ATOM 1467 C CA . GLU A 1 192 ? 2.786 20.448 4.974 1.00 48.12 192 GLU A CA 1
ATOM 1468 C C . GLU A 1 192 ? 3.223 19.408 6.006 1.00 48.12 192 GLU A C 1
ATOM 1470 O O . GLU A 1 192 ? 3.291 18.199 5.741 1.00 48.12 192 GLU A O 1
ATOM 1475 N N . THR A 1 193 ? 3.571 19.914 7.189 1.00 69.56 193 THR A N 1
ATOM 1476 C CA . THR A 1 193 ? 3.909 19.138 8.371 1.00 69.56 193 THR A CA 1
ATOM 1477 C C . THR A 1 193 ? 2.803 18.121 8.595 1.00 69.56 193 THR A C 1
ATOM 1479 O O . THR A 1 193 ? 1.688 18.483 8.970 1.00 69.56 193 THR A O 1
ATOM 1482 N N . PHE A 1 194 ? 3.088 16.846 8.347 1.00 83.19 194 PHE A N 1
ATOM 1483 C CA . PHE A 1 194 ? 2.134 15.796 8.660 1.00 83.19 194 PHE A CA 1
ATOM 1484 C C . PHE A 1 194 ? 2.326 15.344 10.100 1.00 83.19 194 PHE A C 1
ATOM 1486 O O . PHE A 1 194 ? 3.435 15.362 10.638 1.00 83.19 194 PHE A O 1
ATOM 1493 N N . SER A 1 195 ? 1.234 14.913 10.717 1.00 90.19 195 SER A N 1
ATOM 1494 C CA . SER A 1 195 ? 1.261 14.311 12.043 1.00 90.19 195 SER A CA 1
ATOM 1495 C C . SER A 1 195 ? 1.060 12.813 11.926 1.00 90.19 195 SER A C 1
ATOM 1497 O O . SER A 1 195 ? 0.297 12.321 11.087 1.00 90.19 195 SER A O 1
ATOM 1499 N N . LEU A 1 196 ? 1.712 12.081 12.818 1.00 94.88 196 LEU A N 1
ATOM 1500 C CA . LEU A 1 196 ? 1.351 10.700 13.097 1.00 94.88 196 LEU A CA 1
ATOM 1501 C C . LEU A 1 196 ? 0.093 10.717 13.939 1.00 94.88 196 LEU A C 1
ATOM 1503 O O . LEU A 1 196 ? -0.068 11.591 14.788 1.00 94.88 196 LEU A O 1
ATOM 1507 N N . PHE A 1 197 ? -0.810 9.772 13.722 1.00 95.31 197 PHE A N 1
ATOM 1508 C CA . PHE A 1 197 ? -1.963 9.676 14.596 1.00 95.31 197 PHE A CA 1
ATOM 1509 C C . PHE A 1 197 ? -2.445 8.253 14.789 1.00 95.31 197 PHE A C 1
ATOM 1511 O O . PHE A 1 197 ? -2.253 7.366 13.963 1.00 95.31 197 PHE A O 1
ATOM 1518 N N . THR A 1 198 ? -3.158 8.047 15.884 1.00 95.88 198 THR A N 1
ATOM 1519 C CA . THR A 1 198 ? -3.946 6.846 16.107 1.00 95.88 198 THR A CA 1
ATOM 1520 C C . THR A 1 198 ? -5.382 7.226 16.429 1.00 95.88 198 THR A C 1
ATOM 1522 O O . THR A 1 198 ? -5.642 8.281 17.001 1.00 95.88 198 THR A O 1
ATOM 1525 N N . THR A 1 199 ? -6.327 6.387 16.012 1.00 94.06 199 THR A N 1
ATOM 1526 C CA . THR A 1 199 ? -7.742 6.537 16.360 1.00 94.06 199 THR A CA 1
ATOM 1527 C C . THR A 1 199 ? -8.141 5.339 17.194 1.00 94.06 199 THR A C 1
ATOM 1529 O O . THR A 1 199 ? -7.881 4.208 16.781 1.00 94.06 199 THR A O 1
ATOM 1532 N N . MET A 1 200 ? -8.719 5.621 18.351 1.00 93.44 200 MET A N 1
ATOM 1533 C CA . MET A 1 200 ? -9.055 4.672 19.403 1.00 93.44 200 MET A CA 1
ATOM 1534 C C . MET A 1 200 ? -10.499 4.896 19.826 1.00 93.44 200 MET A C 1
ATOM 1536 O O . MET A 1 200 ? -11.098 5.935 19.525 1.00 93.44 200 MET A O 1
ATOM 1540 N N . ARG A 1 201 ? -11.026 3.931 20.566 1.00 91.19 201 ARG A N 1
ATOM 1541 C CA . ARG A 1 201 ? -12.272 4.073 21.299 1.00 91.19 201 ARG A CA 1
ATOM 1542 C C . ARG A 1 201 ? -11.994 4.105 22.792 1.00 91.19 201 ARG A C 1
ATOM 1544 O O . ARG A 1 201 ? -11.178 3.327 23.269 1.00 91.19 201 ARG A O 1
ATOM 1551 N N . PHE A 1 202 ? -12.727 4.945 23.502 1.00 91.31 202 PHE A N 1
ATOM 1552 C CA . PHE A 1 202 ? -12.975 4.788 24.926 1.00 91.31 202 PHE A CA 1
ATOM 1553 C C . PHE A 1 202 ? -14.417 4.344 25.131 1.00 91.31 202 PHE A C 1
ATOM 1555 O O . PHE A 1 202 ? -15.316 4.857 24.460 1.00 91.31 202 PHE A O 1
ATOM 1562 N N . THR A 1 203 ? -14.609 3.368 26.013 1.00 84.75 203 THR A N 1
ATOM 1563 C CA . THR A 1 203 ? -15.931 2.823 26.334 1.00 84.75 203 THR A CA 1
ATOM 1564 C C . THR A 1 203 ? -16.236 3.095 27.797 1.00 84.75 203 THR A C 1
ATOM 1566 O O . THR A 1 203 ? -15.428 2.744 28.660 1.00 84.75 203 THR A O 1
ATOM 1569 N N . SER A 1 204 ? -17.382 3.718 28.061 1.00 81.81 204 SER A N 1
ATOM 1570 C CA . SER A 1 204 ? -17.835 3.978 29.427 1.00 81.81 204 SER A CA 1
ATOM 1571 C C . SER A 1 204 ? -18.233 2.658 30.103 1.00 81.81 204 SER A C 1
ATOM 1573 O O . SER A 1 204 ? -18.792 1.766 29.463 1.00 81.81 204 SER A O 1
ATOM 1575 N N . VAL A 1 205 ? -17.905 2.498 31.387 1.00 76.56 205 VAL A N 1
ATOM 1576 C CA . VAL A 1 205 ? -18.178 1.260 32.146 1.00 76.56 205 VAL A CA 1
ATOM 1577 C C . VAL A 1 205 ? -19.647 1.178 32.567 1.00 76.56 205 VAL A C 1
ATOM 1579 O O . VAL A 1 205 ? -20.245 0.105 32.552 1.00 76.56 205 VAL A O 1
ATOM 1582 N N . ASP A 1 206 ? -20.226 2.317 32.936 1.00 75.12 206 ASP A N 1
ATOM 1583 C CA . ASP A 1 206 ? -21.655 2.497 33.191 1.00 75.12 206 ASP A CA 1
ATOM 1584 C C . ASP A 1 206 ? -22.222 3.344 32.043 1.00 75.12 206 ASP A C 1
ATOM 1586 O O . ASP A 1 206 ? -21.480 4.095 31.423 1.00 75.12 206 ASP A O 1
ATOM 1590 N N . VAL A 1 207 ? -23.519 3.243 31.749 1.00 71.38 207 VAL A N 1
ATOM 1591 C CA . VAL A 1 207 ? -24.230 4.125 30.797 1.00 71.38 207 VAL A CA 1
ATOM 1592 C C . VAL A 1 207 ? -24.896 5.317 31.488 1.00 71.38 207 VAL A C 1
ATOM 1594 O O . VAL A 1 207 ? -25.348 6.236 30.817 1.00 71.38 207 VAL A O 1
ATOM 1597 N N . ASN A 1 208 ? -24.890 5.343 32.827 1.00 78.06 208 ASN A N 1
ATOM 1598 C CA . ASN A 1 208 ? -25.533 6.377 33.642 1.00 78.06 208 ASN A CA 1
ATOM 1599 C C . ASN A 1 208 ? -24.581 7.162 34.562 1.00 78.06 208 ASN A C 1
ATOM 1601 O O . ASN A 1 208 ? -25.044 8.045 35.288 1.00 78.06 208 ASN A O 1
ATOM 1605 N N . ARG A 1 209 ? -23.288 6.811 34.624 1.00 80.94 209 ARG A N 1
ATOM 1606 C CA . ARG A 1 209 ? -22.298 7.505 35.458 1.00 80.94 209 ARG A CA 1
ATOM 1607 C C . ARG A 1 209 ? -20.982 7.752 34.716 1.00 80.94 209 ARG A C 1
ATOM 1609 O O . ARG A 1 209 ? -20.522 6.847 34.020 1.00 80.94 209 ARG A O 1
ATOM 1616 N N . PRO A 1 210 ? -20.330 8.913 34.922 1.00 82.19 210 PRO A N 1
ATOM 1617 C CA . PRO A 1 210 ? -18.979 9.148 34.428 1.00 82.19 210 PRO A CA 1
ATOM 1618 C C . PRO A 1 210 ? -18.018 8.038 34.850 1.00 82.19 210 PRO A C 1
ATOM 1620 O O . PRO A 1 210 ? -18.016 7.585 35.998 1.00 82.19 210 PRO A O 1
ATOM 1623 N N . THR A 1 211 ? -17.169 7.628 33.921 1.00 83.88 211 THR A N 1
ATOM 1624 C CA . THR A 1 211 ? -16.147 6.609 34.123 1.00 83.88 211 THR A CA 1
ATOM 1625 C C . THR A 1 211 ? -14.872 7.275 34.645 1.00 83.88 211 THR A C 1
ATOM 1627 O O . THR A 1 211 ? -13.956 7.610 33.896 1.00 83.88 211 THR A O 1
ATOM 1630 N N . LEU A 1 212 ? -14.838 7.495 35.964 1.00 86.19 212 LEU A N 1
ATOM 1631 C CA . LEU A 1 212 ? -13.711 8.085 36.690 1.00 86.19 212 LEU A CA 1
ATOM 1632 C C . LEU A 1 212 ? -13.257 7.169 37.850 1.00 86.19 212 LEU A C 1
ATOM 1634 O O . LEU A 1 212 ? -14.109 6.641 38.567 1.00 86.19 212 LEU A O 1
ATOM 1638 N N . PRO A 1 213 ? -11.938 7.002 38.087 1.00 90.12 213 PRO A N 1
ATOM 1639 C CA . PRO A 1 213 ? -10.840 7.519 37.272 1.00 90.12 213 PRO A CA 1
ATOM 1640 C C . PRO A 1 213 ? -10.749 6.807 35.914 1.00 90.12 213 PRO A C 1
ATOM 1642 O O . PRO A 1 213 ? -11.102 5.635 35.781 1.00 90.12 213 PRO A O 1
ATOM 1645 N N . VAL A 1 214 ? -10.243 7.522 34.908 1.00 92.19 214 VAL A N 1
ATOM 1646 C CA . VAL A 1 214 ? -9.937 6.939 33.597 1.00 92.19 214 VAL A CA 1
ATOM 1647 C C . VAL A 1 214 ? -8.753 5.978 33.734 1.00 92.19 214 VAL A C 1
ATOM 1649 O O . VAL A 1 214 ? -7.702 6.345 34.264 1.00 92.19 214 VAL A O 1
ATOM 1652 N N . THR A 1 215 ? -8.902 4.753 33.232 1.00 92.62 215 THR A N 1
ATOM 1653 C CA . THR A 1 215 ? -7.891 3.690 33.276 1.00 92.62 215 THR A CA 1
ATOM 1654 C C . THR A 1 215 ? -7.569 3.154 31.880 1.00 92.62 215 THR A C 1
ATOM 1656 O O . THR A 1 215 ? -8.298 3.376 30.910 1.00 92.62 215 THR A O 1
ATOM 1659 N N . LYS A 1 216 ? -6.425 2.473 31.744 1.00 92.94 216 LYS A N 1
ATOM 1660 C CA . LYS A 1 216 ? -5.920 2.000 30.443 1.00 92.94 216 LYS A CA 1
ATOM 1661 C C . LYS A 1 216 ? -6.829 0.931 29.827 1.00 92.94 216 LYS A C 1
ATOM 1663 O O . LYS A 1 216 ? -6.912 0.831 28.607 1.00 92.94 216 LYS A O 1
ATOM 1668 N N . GLU A 1 217 ? -7.530 0.165 30.657 1.00 89.06 217 GLU A N 1
ATOM 1669 C CA . GLU A 1 217 ? -8.387 -0.964 30.273 1.00 89.06 217 GLU A CA 1
ATOM 1670 C C . GLU A 1 217 ? -9.631 -0.521 29.489 1.00 89.06 217 GLU A C 1
ATOM 1672 O O . GLU A 1 217 ? -10.185 -1.296 28.713 1.00 89.06 217 GLU A O 1
ATOM 1677 N N . GLN A 1 218 ? -10.039 0.740 29.642 1.00 90.44 218 GLN A N 1
ATOM 1678 C CA . GLN A 1 218 ? -11.189 1.332 28.947 1.00 90.44 218 GLN A CA 1
ATOM 1679 C C . GLN A 1 218 ? -10.882 1.687 27.486 1.00 90.44 218 GLN A C 1
ATOM 1681 O O . GLN A 1 218 ? -11.796 2.013 26.721 1.00 90.44 218 GLN A O 1
ATOM 1686 N N . ILE A 1 219 ? -9.605 1.627 27.090 1.00 92.19 219 ILE A N 1
ATOM 1687 C CA . ILE A 1 219 ? -9.141 1.857 25.723 1.00 92.19 219 ILE A CA 1
ATOM 1688 C C . ILE A 1 219 ? -8.625 0.530 25.153 1.00 92.19 219 ILE A C 1
ATOM 1690 O O . ILE A 1 219 ? -7.484 0.132 25.419 1.00 92.19 219 ILE A O 1
ATOM 1694 N N . PRO A 1 220 ? -9.428 -0.172 24.337 1.00 90.81 220 PRO A N 1
ATOM 1695 C CA . PRO A 1 220 ? -9.012 -1.432 23.747 1.00 90.81 220 PRO A CA 1
ATOM 1696 C C . PRO A 1 220 ? -7.717 -1.297 22.942 1.00 90.81 220 PRO A C 1
ATOM 1698 O O . PRO A 1 220 ? -7.527 -0.345 22.185 1.00 90.81 220 PRO A O 1
ATOM 1701 N N . LEU A 1 221 ? -6.836 -2.292 23.072 1.00 93.38 221 LEU A N 1
ATOM 1702 C CA . LEU A 1 221 ? -5.583 -2.393 22.313 1.00 93.38 221 LEU A CA 1
ATOM 1703 C C . LEU A 1 221 ? -4.630 -1.191 22.489 1.00 93.38 221 LEU A C 1
ATOM 1705 O O . LEU A 1 221 ? -3.787 -0.951 21.620 1.00 93.38 221 LEU A O 1
ATOM 1709 N N . LEU A 1 222 ? -4.717 -0.447 23.602 1.00 95.62 222 LEU A N 1
ATOM 1710 C CA . LEU A 1 222 ? -3.894 0.745 23.860 1.00 95.62 222 LEU A CA 1
ATOM 1711 C C . LEU A 1 222 ? -2.391 0.499 23.634 1.00 95.62 222 LEU A C 1
ATOM 1713 O O . LEU A 1 222 ? -1.721 1.297 22.979 1.00 95.62 222 LEU A O 1
ATOM 1717 N N . GLY A 1 223 ? -1.873 -0.644 24.095 1.00 96.56 223 GLY A N 1
ATOM 1718 C CA . GLY A 1 223 ? -0.471 -1.023 23.892 1.00 96.56 223 GLY A CA 1
ATOM 1719 C C . GLY A 1 223 ? -0.074 -1.142 22.414 1.00 96.56 223 GLY A C 1
ATOM 1720 O O . GLY A 1 223 ? 0.984 -0.648 22.024 1.00 96.56 223 GLY A O 1
ATOM 1721 N N . LEU A 1 224 ? -0.937 -1.718 21.565 1.00 96.62 224 LEU A N 1
ATOM 1722 C CA . LEU A 1 224 ? -0.700 -1.806 20.115 1.00 96.62 224 LEU A CA 1
ATOM 1723 C C . LEU A 1 224 ? -0.779 -0.427 19.451 1.00 96.62 224 LEU A C 1
ATOM 1725 O O . LEU A 1 224 ? 0.001 -0.120 18.547 1.00 96.62 224 LEU A O 1
ATOM 1729 N N . HIS A 1 225 ? -1.689 0.433 19.915 1.00 97.44 225 HIS A N 1
ATOM 1730 C CA . HIS A 1 225 ? -1.792 1.808 19.436 1.00 97.44 225 HIS A CA 1
ATOM 1731 C C . HIS A 1 225 ? -0.513 2.610 19.710 1.00 97.44 225 HIS A C 1
ATOM 1733 O O . HIS A 1 225 ? 0.001 3.256 18.792 1.00 97.44 225 HIS A O 1
ATOM 1739 N N . PHE A 1 226 ? 0.026 2.531 20.930 1.00 97.62 226 PHE A N 1
ATOM 1740 C CA . PHE A 1 226 ? 1.284 3.187 21.295 1.00 97.62 226 PHE A CA 1
ATOM 1741 C C . PHE A 1 226 ? 2.476 2.584 20.557 1.00 97.62 226 PHE A C 1
ATOM 1743 O O . PHE A 1 226 ? 3.277 3.323 19.984 1.00 97.62 226 PHE A O 1
ATOM 1750 N N . HIS A 1 227 ? 2.559 1.253 20.480 1.00 96.44 227 HIS A N 1
ATOM 1751 C CA . HIS A 1 227 ? 3.619 0.576 19.737 1.00 96.44 227 HIS A CA 1
ATOM 1752 C C . HIS A 1 227 ? 3.681 1.048 18.278 1.00 96.44 227 HIS A C 1
ATOM 1754 O O . HIS A 1 227 ? 4.752 1.406 17.786 1.00 96.44 227 HIS A O 1
ATOM 1760 N N . ARG A 1 228 ? 2.528 1.130 17.603 1.00 95.69 228 ARG A N 1
ATOM 1761 C CA . ARG A 1 228 ? 2.443 1.609 16.219 1.00 95.69 228 ARG A CA 1
ATOM 1762 C C . ARG A 1 228 ? 2.890 3.064 16.067 1.00 95.69 228 ARG A C 1
ATOM 1764 O O . ARG A 1 228 ? 3.575 3.376 15.096 1.00 95.69 228 ARG A O 1
ATOM 1771 N N . LEU A 1 229 ? 2.522 3.945 17.001 1.00 96.25 229 LEU A N 1
ATOM 1772 C CA . LEU A 1 229 ? 2.975 5.340 16.991 1.00 96.25 229 LEU A CA 1
ATOM 1773 C C . LEU A 1 229 ? 4.497 5.433 17.125 1.00 96.25 229 LEU A C 1
ATOM 1775 O O . LEU A 1 229 ? 5.125 6.119 16.323 1.00 96.25 229 LEU A O 1
ATOM 1779 N N . ARG A 1 230 ? 5.098 4.690 18.064 1.00 95.44 230 ARG A N 1
ATOM 1780 C CA . ARG A 1 230 ? 6.560 4.651 18.237 1.00 95.44 230 ARG A CA 1
ATOM 1781 C C . ARG A 1 230 ? 7.271 4.100 17.004 1.00 95.44 230 ARG A C 1
ATOM 1783 O O . ARG A 1 230 ? 8.280 4.661 16.588 1.00 95.44 230 ARG A O 1
ATOM 1790 N N . LYS A 1 231 ? 6.740 3.025 16.405 1.00 94.81 231 LYS A N 1
ATOM 1791 C CA . LYS A 1 231 ? 7.275 2.437 15.166 1.00 94.81 231 LYS A CA 1
ATOM 1792 C C . LYS A 1 231 ? 7.276 3.461 14.029 1.00 94.81 231 LYS A C 1
ATOM 1794 O O . LYS A 1 231 ? 8.298 3.629 13.374 1.00 94.81 231 LYS A O 1
ATOM 1799 N N . ALA A 1 232 ? 6.161 4.167 13.835 1.00 94.50 232 ALA A N 1
ATOM 1800 C CA . ALA A 1 232 ? 6.050 5.211 12.821 1.00 94.50 232 ALA A CA 1
ATOM 1801 C C . ALA A 1 232 ? 7.017 6.373 13.087 1.00 94.50 232 ALA A C 1
ATOM 1803 O O . ALA A 1 232 ? 7.720 6.806 12.183 1.00 94.50 232 ALA A O 1
ATOM 1804 N N . PHE A 1 233 ? 7.089 6.842 14.334 1.00 94.00 233 PHE A N 1
ATOM 1805 C CA . PHE A 1 233 ? 7.971 7.942 14.715 1.00 94.00 233 PHE A CA 1
ATOM 1806 C C . PHE A 1 233 ? 9.437 7.599 14.442 1.00 94.00 233 PHE A C 1
ATOM 1808 O O . PHE A 1 233 ? 10.143 8.390 13.827 1.00 94.00 233 PHE A O 1
ATOM 1815 N N . ARG A 1 234 ? 9.879 6.401 14.844 1.00 92.50 234 ARG A N 1
ATOM 1816 C CA . ARG A 1 234 ? 11.239 5.920 14.582 1.00 92.50 234 ARG A CA 1
ATOM 1817 C C . ARG A 1 234 ? 11.539 5.862 13.087 1.00 92.50 234 ARG A C 1
ATOM 1819 O O . ARG A 1 234 ? 12.547 6.413 12.670 1.00 92.50 234 ARG A O 1
ATOM 1826 N N . PHE A 1 235 ? 10.645 5.260 12.301 1.00 92.69 235 PHE A N 1
ATOM 1827 C CA . PHE A 1 235 ? 10.818 5.151 10.853 1.00 92.69 235 PHE A CA 1
ATOM 1828 C C . PHE A 1 235 ? 11.030 6.521 10.200 1.00 92.69 235 PHE A C 1
ATOM 1830 O O . PHE A 1 235 ? 11.976 6.707 9.441 1.00 92.69 235 PHE A O 1
ATOM 1837 N N . PHE A 1 236 ? 10.186 7.507 10.517 1.00 91.56 236 PHE A N 1
ATOM 1838 C CA . PHE A 1 236 ? 10.330 8.835 9.921 1.00 91.56 236 PHE A CA 1
ATOM 1839 C C . PHE A 1 236 ? 11.517 9.624 10.475 1.00 91.56 236 PHE A C 1
ATOM 1841 O O . PHE A 1 236 ? 12.109 10.393 9.726 1.00 91.56 236 PHE A O 1
ATOM 1848 N N . ALA A 1 237 ? 11.898 9.424 11.739 1.00 89.81 237 ALA A N 1
ATOM 1849 C CA . ALA A 1 237 ? 13.112 10.021 12.293 1.00 89.81 237 ALA A CA 1
ATOM 1850 C C . ALA A 1 237 ? 14.382 9.482 11.608 1.00 89.81 237 ALA A C 1
ATOM 1852 O O . ALA A 1 237 ? 15.288 10.254 11.308 1.00 89.81 237 ALA A O 1
ATOM 1853 N N . GLU A 1 238 ? 14.431 8.179 11.318 1.00 90.19 238 GLU A N 1
ATOM 1854 C CA . GLU A 1 238 ? 15.526 7.546 10.570 1.00 90.19 238 GLU A CA 1
ATOM 1855 C C . GLU A 1 238 ? 15.544 8.005 9.105 1.00 90.19 238 GLU A C 1
ATOM 1857 O O . GLU A 1 238 ? 16.598 8.365 8.587 1.00 90.19 238 GLU A O 1
ATOM 1862 N N . ARG A 1 239 ? 14.374 8.057 8.456 1.00 87.00 239 ARG A N 1
ATOM 1863 C CA . ARG A 1 239 ? 14.227 8.462 7.050 1.00 87.00 239 ARG A CA 1
ATOM 1864 C C . ARG A 1 239 ? 14.554 9.937 6.808 1.00 87.00 239 ARG A C 1
ATOM 1866 O O . ARG A 1 239 ? 15.225 10.258 5.833 1.00 87.00 239 ARG A O 1
ATOM 1873 N N . ASP A 1 240 ? 14.032 10.830 7.650 1.00 85.56 240 ASP A N 1
ATOM 1874 C CA . ASP A 1 240 ? 14.132 12.281 7.449 1.00 85.56 240 ASP A CA 1
ATOM 1875 C C . ASP A 1 240 ? 15.445 12.858 8.032 1.00 85.56 240 ASP A C 1
ATOM 1877 O O . ASP A 1 240 ? 15.829 13.979 7.703 1.00 85.56 240 ASP A O 1
ATOM 1881 N N . GLY A 1 241 ? 16.154 12.101 8.878 1.00 76.62 241 GLY A N 1
ATOM 1882 C CA . GLY A 1 241 ? 17.446 12.473 9.458 1.00 76.62 241 GLY A CA 1
ATOM 1883 C C . GLY A 1 241 ? 17.373 13.110 10.861 1.00 76.62 241 GLY A C 1
ATOM 1884 O O . GLY A 1 241 ? 16.312 13.556 11.313 1.00 76.62 241 GLY A O 1
ATOM 1885 N N . PRO A 1 242 ? 18.522 13.199 11.566 1.00 67.31 242 PRO A N 1
ATOM 1886 C CA . PRO A 1 242 ? 18.614 13.385 13.026 1.00 67.31 242 PRO A CA 1
ATOM 1887 C C . PRO A 1 242 ? 18.166 14.751 13.586 1.00 67.31 242 PRO A C 1
ATOM 1889 O O . PRO A 1 242 ? 18.294 14.991 14.786 1.00 67.31 242 PRO A O 1
ATOM 1892 N N . HIS A 1 243 ? 17.619 15.645 12.761 1.00 77.19 243 HIS A N 1
ATOM 1893 C CA . HIS A 1 243 ? 17.181 16.986 13.175 1.00 77.19 243 HIS A CA 1
ATOM 1894 C C . HIS A 1 243 ? 15.763 17.354 12.719 1.00 77.19 243 HIS A C 1
ATOM 1896 O O . HIS A 1 243 ? 15.278 18.432 13.055 1.00 77.19 243 HIS A O 1
ATOM 1902 N N . VAL A 1 244 ? 15.085 16.476 11.971 1.00 82.44 244 VAL A N 1
ATOM 1903 C CA . VAL A 1 244 ? 13.727 16.747 11.467 1.00 82.44 244 VAL A CA 1
ATOM 1904 C C . VAL A 1 244 ? 12.655 16.366 12.489 1.00 82.44 244 VAL A C 1
ATOM 1906 O O . VAL A 1 244 ? 11.611 17.015 12.573 1.00 82.44 244 VAL A O 1
ATOM 1909 N N . TRP A 1 245 ? 12.919 15.329 13.285 1.00 87.19 245 TRP A N 1
ATOM 1910 C CA . TRP A 1 245 ? 12.017 14.833 14.320 1.00 87.19 245 TRP A CA 1
ATOM 1911 C C . TRP A 1 245 ? 12.614 15.061 15.707 1.00 87.19 245 TRP A C 1
ATOM 1913 O O . TRP A 1 245 ? 13.804 14.846 15.930 1.00 87.19 245 TRP A O 1
ATOM 1923 N N . ALA A 1 246 ? 11.773 15.488 16.650 1.00 88.06 246 ALA A N 1
ATOM 1924 C CA . ALA A 1 246 ? 12.128 15.557 18.064 1.00 88.06 246 ALA A CA 1
ATOM 1925 C C . ALA A 1 246 ? 12.284 14.149 18.663 1.00 88.06 246 ALA A C 1
ATOM 1927 O O . ALA A 1 246 ? 12.135 13.140 17.980 1.00 88.06 246 ALA A O 1
ATOM 1928 N N . GLN A 1 247 ? 12.536 14.049 19.966 1.00 89.25 247 GLN A N 1
ATOM 1929 C CA . GLN A 1 247 ? 12.465 12.756 20.641 1.00 89.25 247 GLN A CA 1
ATOM 1930 C C . GLN A 1 247 ? 11.021 12.224 20.630 1.00 89.25 247 GLN A C 1
ATOM 1932 O O . GLN A 1 247 ? 10.075 12.961 20.912 1.00 89.25 247 GLN A O 1
ATOM 1937 N N . CYS A 1 248 ? 10.850 10.933 20.324 1.00 91.50 248 CYS A N 1
ATOM 1938 C CA . CYS A 1 248 ? 9.543 10.279 20.394 1.00 91.50 248 CYS A CA 1
ATOM 1939 C C . CYS A 1 248 ? 8.992 10.361 21.830 1.00 91.50 248 CYS A C 1
ATOM 1941 O O . CYS A 1 248 ? 9.695 9.937 22.753 1.00 91.50 248 CYS A O 1
ATOM 1943 N N . PRO A 1 249 ? 7.744 10.824 22.038 1.00 94.06 249 PRO A N 1
ATOM 1944 C CA . PRO A 1 249 ? 7.125 10.796 23.357 1.00 94.06 249 PRO A CA 1
ATOM 1945 C C . PRO A 1 249 ? 7.045 9.375 23.930 1.00 94.06 249 PRO A C 1
ATOM 1947 O O . PRO A 1 249 ? 6.822 8.411 23.190 1.00 94.06 249 PRO A O 1
ATOM 1950 N N . SER A 1 250 ? 7.214 9.251 25.249 1.00 96.06 250 SER A N 1
ATOM 1951 C CA . SER A 1 250 ? 7.081 7.973 25.955 1.00 96.06 250 SER A CA 1
ATOM 1952 C C . SER A 1 250 ? 5.613 7.557 26.102 1.00 96.06 250 SER A C 1
ATOM 1954 O O . SER A 1 250 ? 4.695 8.369 25.960 1.00 96.06 250 SER A O 1
ATOM 1956 N N . ASP A 1 251 ? 5.388 6.285 26.434 1.00 96.62 251 ASP A N 1
ATOM 1957 C CA . ASP A 1 251 ? 4.044 5.752 26.691 1.00 96.62 251 ASP A CA 1
ATOM 1958 C C . ASP A 1 251 ? 3.376 6.436 27.884 1.00 96.62 251 ASP A C 1
ATOM 1960 O O . ASP A 1 251 ? 2.163 6.631 27.865 1.00 96.62 251 ASP A O 1
ATOM 1964 N N . ASP A 1 252 ? 4.157 6.863 28.876 1.00 97.00 252 ASP A N 1
ATOM 1965 C CA . ASP A 1 252 ? 3.651 7.611 30.025 1.00 97.00 252 ASP A CA 1
ATOM 1966 C C . ASP A 1 252 ? 3.240 9.031 29.631 1.00 97.00 252 ASP A C 1
ATOM 1968 O O . ASP A 1 252 ? 2.164 9.472 30.023 1.00 97.00 252 ASP A O 1
ATOM 1972 N N . CYS A 1 253 ? 4.015 9.717 28.780 1.00 96.56 253 CYS A N 1
ATOM 1973 C CA . CYS A 1 253 ? 3.626 11.028 28.250 1.00 96.56 253 CYS A CA 1
ATOM 1974 C C . CYS A 1 253 ? 2.352 10.941 27.396 1.00 96.56 253 CYS A C 1
ATOM 1976 O O . CYS A 1 253 ? 1.452 11.772 27.528 1.00 96.56 253 CYS A O 1
ATOM 1978 N N . MET A 1 254 ? 2.253 9.928 26.526 1.00 97.56 254 MET A N 1
ATOM 1979 C CA . MET A 1 254 ? 1.050 9.695 25.719 1.00 97.56 254 MET A CA 1
ATOM 1980 C C . MET A 1 254 ? -0.156 9.337 26.587 1.00 97.56 254 MET A C 1
ATOM 1982 O O . MET A 1 254 ? -1.256 9.833 26.340 1.00 97.56 254 MET A O 1
ATOM 1986 N N . TRP A 1 255 ? 0.040 8.498 27.605 1.00 97.88 255 TRP A N 1
ATOM 1987 C CA . TRP A 1 255 ? -1.009 8.127 28.547 1.00 97.88 255 TRP A CA 1
ATOM 1988 C C . TRP A 1 255 ? -1.494 9.322 29.361 1.00 97.88 255 TRP A C 1
ATOM 1990 O O . TRP A 1 255 ? -2.699 9.523 29.446 1.00 97.88 255 TRP A O 1
ATOM 2000 N N . GLN A 1 256 ? -0.583 10.131 29.900 1.00 97.69 256 GLN A N 1
ATOM 2001 C CA . GLN A 1 256 ? -0.923 11.320 30.672 1.00 97.69 256 GLN A CA 1
ATOM 2002 C C . GLN A 1 256 ? -1.775 12.296 29.849 1.00 97.69 256 GLN A C 1
ATOM 2004 O O . GLN A 1 256 ? -2.843 12.710 30.290 1.00 97.69 256 GLN A O 1
ATOM 2009 N N . ALA A 1 257 ? -1.361 12.601 28.615 1.00 97.50 257 ALA A N 1
ATOM 2010 C CA . ALA A 1 257 ? -2.129 13.484 27.739 1.00 97.50 257 ALA A CA 1
ATOM 2011 C C . ALA A 1 257 ? -3.537 12.932 27.438 1.00 97.50 257 ALA A C 1
ATOM 2013 O O . ALA A 1 257 ? -4.512 13.686 27.394 1.00 97.50 257 ALA A O 1
ATOM 2014 N N . LEU A 1 258 ? -3.655 11.614 27.233 1.00 97.06 258 LEU A N 1
ATOM 2015 C CA . LEU A 1 258 ? -4.937 10.948 27.003 1.00 97.06 258 LEU A CA 1
ATOM 2016 C C . LEU A 1 258 ? -5.840 10.971 28.234 1.00 97.06 258 LEU A C 1
ATOM 2018 O O . LEU A 1 258 ? -7.011 11.330 28.111 1.00 97.06 258 LEU A O 1
ATOM 2022 N N . SER A 1 259 ? -5.322 10.579 29.397 1.00 96.75 259 SER A N 1
ATOM 2023 C CA . SER A 1 259 ? -6.106 10.469 30.626 1.00 96.75 259 SER A CA 1
ATOM 2024 C C . SER A 1 259 ? -6.584 11.837 31.108 1.00 96.75 259 SER A C 1
ATOM 2026 O O . SER A 1 259 ? -7.744 11.962 31.492 1.00 96.75 259 SER A O 1
ATOM 2028 N N . GLU A 1 260 ? -5.761 12.884 31.000 1.00 97.19 260 GLU A N 1
ATOM 2029 C CA . GLU A 1 260 ? -6.152 14.266 31.313 1.00 97.19 260 GLU A CA 1
ATOM 2030 C C . GLU A 1 260 ? -7.238 14.798 30.363 1.00 97.19 260 GLU A C 1
ATOM 2032 O O . GLU A 1 260 ? -8.155 15.509 30.781 1.00 97.19 260 GLU A O 1
ATOM 2037 N N . ALA A 1 261 ? -7.154 14.481 29.067 1.00 96.06 261 ALA A N 1
ATOM 2038 C CA . ALA A 1 261 ? -8.167 14.885 28.094 1.00 96.06 261 ALA A CA 1
ATOM 2039 C C . ALA A 1 261 ? -9.497 14.140 28.303 1.00 96.06 261 ALA A C 1
ATOM 2041 O O . ALA A 1 261 ? -10.559 14.759 28.249 1.00 96.06 261 ALA A O 1
ATOM 2042 N N . LEU A 1 262 ? -9.443 12.834 28.575 1.00 94.75 262 LEU A N 1
ATOM 2043 C CA . LEU A 1 262 ? -10.628 12.013 28.831 1.00 94.75 262 LEU A CA 1
ATOM 2044 C C . LEU A 1 262 ? -11.295 12.345 30.160 1.00 94.75 262 LEU A C 1
ATOM 2046 O O . LEU A 1 262 ? -12.513 12.449 30.195 1.00 94.75 262 LEU A O 1
ATOM 2050 N N . THR A 1 263 ? -10.517 12.573 31.220 1.00 94.88 263 THR A N 1
ATOM 2051 C CA . THR A 1 263 ? -11.050 12.964 32.534 1.00 94.88 263 THR A CA 1
ATOM 2052 C C . THR A 1 263 ? -11.863 14.249 32.410 1.00 94.88 263 THR A C 1
ATOM 2054 O O . THR A 1 263 ? -13.033 14.266 32.776 1.00 94.88 263 THR A O 1
ATOM 2057 N N . ARG A 1 264 ? -11.300 15.284 31.767 1.00 93.88 264 ARG A N 1
ATOM 2058 C CA . ARG A 1 264 ? -12.022 16.539 31.500 1.00 93.88 264 ARG A CA 1
ATOM 2059 C C . ARG A 1 264 ? -13.287 16.336 30.669 1.00 93.88 264 ARG A C 1
ATOM 2061 O O . AR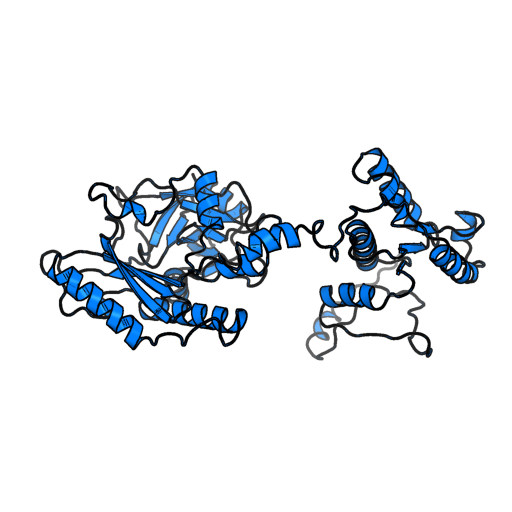G A 1 264 ? -14.247 17.081 30.835 1.00 93.88 264 ARG A O 1
ATOM 2068 N N . ARG A 1 265 ? -13.286 15.374 29.740 1.00 92.19 265 ARG A N 1
ATOM 2069 C CA . ARG A 1 265 ? -14.464 15.075 28.921 1.00 92.19 265 ARG A CA 1
ATOM 2070 C C . ARG A 1 265 ? -15.551 14.385 29.743 1.00 92.19 265 ARG A C 1
ATOM 2072 O O . ARG A 1 265 ? -16.680 14.856 29.709 1.00 92.19 265 ARG A O 1
ATOM 2079 N N . GLU A 1 266 ? -15.199 13.344 30.496 1.00 90.25 266 GLU A N 1
ATOM 2080 C CA . GLU A 1 266 ? -16.122 12.591 31.358 1.00 90.25 266 GLU A CA 1
ATOM 2081 C C . GLU A 1 266 ? -16.700 13.447 32.496 1.00 90.25 266 GLU A C 1
ATOM 2083 O O . GLU A 1 266 ? -17.850 13.254 32.880 1.00 90.25 266 GLU A O 1
ATOM 2088 N N . GLU A 1 267 ? -15.953 14.435 33.001 1.00 90.25 267 GLU A N 1
ATOM 2089 C CA . GLU A 1 267 ? -16.461 15.427 33.964 1.00 90.25 267 GLU A CA 1
ATOM 2090 C C . GLU A 1 267 ? -17.577 16.311 33.383 1.00 90.25 267 GLU A C 1
ATOM 2092 O O . GLU A 1 267 ? -18.452 16.765 34.119 1.00 90.25 267 GLU A O 1
ATOM 2097 N N . GLN A 1 268 ? -17.554 16.574 32.073 1.00 88.25 268 GLN A N 1
ATOM 2098 C CA . GLN A 1 268 ? -18.559 17.399 31.395 1.00 88.25 268 GLN A CA 1
ATOM 2099 C C . GLN A 1 268 ? -19.766 16.580 30.949 1.00 88.25 268 GLN A C 1
ATOM 2101 O O . GLN A 1 268 ? -20.910 17.015 31.076 1.00 88.25 268 GLN A O 1
ATOM 2106 N N . GLN A 1 269 ? -19.501 15.423 30.353 1.00 85.88 269 GLN A N 1
ATOM 2107 C CA . GLN A 1 269 ? -20.507 14.557 29.776 1.00 85.88 269 GLN A CA 1
ATOM 2108 C C . GLN A 1 269 ? -19.966 13.137 29.744 1.00 85.88 269 GLN A C 1
ATOM 2110 O O . GLN A 1 269 ? -18.822 12.908 29.372 1.00 85.88 269 GLN A O 1
ATOM 2115 N N . GLN A 1 270 ? -20.826 12.182 30.053 1.00 84.88 270 GLN A N 1
ATOM 2116 C CA . GLN A 1 270 ? -20.522 10.773 29.904 1.00 84.88 270 GLN A CA 1
ATOM 2117 C C . GLN A 1 270 ? -20.799 10.296 28.476 1.00 84.88 270 GLN A C 1
ATOM 2119 O O . GLN A 1 270 ? -21.808 10.670 27.867 1.00 84.88 270 GLN A O 1
ATOM 2124 N N . GLY A 1 271 ? -19.953 9.408 27.963 1.00 84.88 271 GLY A N 1
ATOM 2125 C CA . GLY A 1 271 ? -20.280 8.660 26.759 1.00 84.88 271 GLY A CA 1
ATOM 2126 C C . GLY A 1 271 ? -19.167 7.750 26.274 1.00 84.88 271 GLY A C 1
ATOM 2127 O O . GLY A 1 271 ? -18.077 7.684 26.836 1.00 84.88 271 GLY A O 1
ATOM 2128 N N . ASP A 1 272 ? -19.450 7.063 25.174 1.00 87.75 272 ASP A N 1
ATOM 2129 C CA . ASP A 1 272 ? -18.411 6.407 24.397 1.00 87.75 272 ASP A CA 1
ATOM 2130 C C . ASP A 1 272 ? -17.747 7.431 23.484 1.00 87.75 272 ASP A C 1
ATOM 2132 O O . ASP A 1 272 ? -18.411 8.186 22.765 1.00 87.75 272 ASP A O 1
ATOM 2136 N N . TRP A 1 273 ? -16.418 7.430 23.473 1.00 90.38 273 TRP A N 1
ATOM 2137 C CA . TRP A 1 273 ? -15.647 8.452 22.779 1.00 90.38 273 TRP A CA 1
ATOM 2138 C C . TRP A 1 273 ? -14.781 7.864 21.673 1.00 90.38 273 TRP A C 1
ATOM 2140 O O . TRP A 1 273 ? -14.044 6.894 21.860 1.00 90.38 273 TRP A O 1
ATOM 2150 N N . ARG A 1 274 ? -14.811 8.509 20.506 1.00 92.06 274 ARG A N 1
ATOM 2151 C CA . ARG A 1 274 ? -13.777 8.384 19.483 1.00 92.06 274 ARG A CA 1
ATOM 2152 C C . ARG A 1 274 ? -12.639 9.319 19.864 1.00 92.06 274 ARG A C 1
ATOM 2154 O O . ARG A 1 274 ? -12.799 10.538 19.867 1.00 92.06 274 ARG A O 1
ATOM 2161 N N . ILE A 1 275 ? -11.471 8.739 20.097 1.00 93.94 275 ILE A N 1
ATOM 2162 C CA . ILE A 1 275 ? -10.266 9.482 20.449 1.00 93.94 275 ILE A CA 1
ATOM 2163 C C . ILE A 1 275 ? -9.317 9.475 19.265 1.00 93.94 275 ILE A C 1
ATOM 2165 O O . ILE A 1 275 ? -9.045 8.426 18.676 1.00 93.94 275 ILE A O 1
ATOM 2169 N N . ARG A 1 276 ? -8.764 10.636 18.933 1.00 95.81 276 ARG A N 1
ATOM 2170 C CA . ARG A 1 276 ? -7.639 10.768 18.014 1.00 95.81 276 ARG A CA 1
ATOM 2171 C C . ARG A 1 276 ? -6.460 11.369 18.767 1.00 95.81 276 ARG A C 1
ATOM 2173 O O . ARG A 1 276 ? -6.528 12.508 19.205 1.00 95.81 276 ARG A O 1
ATOM 2180 N N . LEU A 1 277 ? -5.392 10.593 18.898 1.00 96.50 277 LEU A N 1
ATOM 2181 C CA . LEU A 1 277 ? -4.118 11.038 19.459 1.00 96.50 277 LEU A CA 1
ATOM 2182 C C . LEU A 1 277 ? -3.178 11.344 18.296 1.00 96.50 277 LEU A C 1
ATOM 2184 O O . LEU A 1 277 ? -2.906 10.445 17.495 1.00 96.50 277 LEU A O 1
ATOM 2188 N N . LEU A 1 278 ? -2.723 12.588 18.187 1.00 95.75 278 LEU A N 1
ATOM 2189 C CA . LEU A 1 278 ? -1.803 13.061 17.160 1.00 95.75 278 LEU A CA 1
ATOM 2190 C C . LEU A 1 278 ? -0.444 13.389 17.781 1.00 95.75 278 LEU A C 1
ATOM 2192 O O . LEU A 1 278 ? -0.375 13.923 18.885 1.00 95.75 278 LEU A O 1
ATOM 2196 N N . ILE A 1 279 ? 0.626 13.094 17.047 1.00 94.00 279 ILE A N 1
ATOM 2197 C CA . ILE A 1 279 ? 2.003 13.449 17.390 1.00 94.00 279 ILE A CA 1
ATOM 2198 C C . ILE A 1 279 ? 2.601 14.185 16.193 1.00 94.00 279 ILE A C 1
ATOM 2200 O O . ILE A 1 279 ? 2.645 13.651 15.081 1.00 94.00 279 ILE A O 1
ATOM 2204 N N . SER A 1 280 ? 3.025 15.430 16.405 1.00 91.81 280 SER A N 1
ATOM 2205 C CA . SER A 1 280 ? 3.735 16.209 15.386 1.00 91.81 280 SER A CA 1
ATOM 2206 C C . SER A 1 280 ? 5.214 15.815 15.301 1.00 91.81 280 SER A C 1
ATOM 2208 O O . SER A 1 280 ? 5.751 15.176 16.206 1.00 91.81 280 SER A O 1
ATOM 2210 N N . ARG A 1 281 ? 5.906 16.270 14.246 1.00 89.44 281 ARG A N 1
ATOM 2211 C CA . ARG A 1 281 ? 7.370 16.136 14.114 1.00 89.44 281 ARG A CA 1
ATOM 2212 C C . ARG A 1 281 ? 8.132 16.687 15.327 1.00 89.44 281 ARG A C 1
ATOM 2214 O O . ARG A 1 281 ? 9.127 16.109 15.745 1.00 89.44 281 ARG A O 1
ATOM 2221 N N . ALA A 1 282 ? 7.619 17.752 15.945 1.00 87.38 282 ALA A N 1
ATOM 2222 C CA . ALA A 1 282 ? 8.188 18.365 17.147 1.00 87.38 282 ALA A CA 1
ATOM 2223 C C . ALA A 1 282 ? 7.908 17.575 18.445 1.00 87.38 282 ALA A C 1
ATOM 2225 O O . ALA A 1 282 ? 8.195 18.067 19.532 1.00 87.38 282 ALA A O 1
ATOM 2226 N N . GLY A 1 283 ? 7.295 16.388 18.364 1.00 87.94 283 GLY A N 1
ATOM 2227 C CA . GLY A 1 283 ? 6.927 15.585 19.533 1.00 87.94 283 GLY A CA 1
ATOM 2228 C C . GLY A 1 283 ? 5.728 16.135 20.312 1.00 87.94 283 GLY A C 1
ATOM 2229 O O . GLY A 1 283 ? 5.393 15.611 21.372 1.00 87.94 283 GLY A O 1
ATOM 2230 N N . LYS A 1 284 ? 5.046 17.171 19.799 1.00 91.69 284 LYS A N 1
ATOM 2231 C CA . LYS A 1 284 ? 3.852 17.728 20.444 1.00 91.69 284 LYS A CA 1
ATOM 2232 C C . LYS A 1 284 ? 2.697 16.742 20.318 1.00 91.69 284 LYS A C 1
ATOM 2234 O O . LYS A 1 284 ? 2.361 16.324 19.208 1.00 91.69 284 LYS A O 1
ATOM 2239 N N . ILE A 1 285 ? 2.081 16.433 21.454 1.00 94.94 285 ILE A N 1
ATOM 2240 C CA . ILE A 1 285 ? 0.898 15.584 21.545 1.00 94.94 285 ILE A CA 1
ATOM 2241 C C . ILE A 1 285 ? -0.360 16.451 21.490 1.00 94.94 285 ILE A C 1
ATOM 2243 O O . ILE A 1 285 ? -0.466 17.456 22.192 1.00 94.94 285 ILE A O 1
ATOM 2247 N N . GLU A 1 286 ? -1.325 16.037 20.678 1.00 95.44 286 GLU A N 1
ATOM 2248 C CA . GLU A 1 286 ? -2.673 16.599 20.650 1.00 95.44 286 GLU A CA 1
ATOM 2249 C C . GLU A 1 286 ? -3.699 15.470 20.777 1.00 95.44 286 GLU A C 1
ATOM 2251 O O . GLU A 1 286 ? -3.581 14.433 20.121 1.00 95.44 286 GLU A O 1
ATOM 2256 N N . VAL A 1 287 ? -4.714 15.670 21.619 1.00 96.06 287 VAL A N 1
ATOM 2257 C CA . VAL A 1 287 ? -5.813 14.719 21.810 1.00 96.06 287 VAL A CA 1
ATOM 2258 C C . VAL A 1 287 ? -7.114 15.374 21.376 1.00 96.06 287 VAL A C 1
ATOM 2260 O O . VAL A 1 287 ? -7.517 16.394 21.927 1.00 96.06 287 VAL A O 1
ATOM 2263 N N . GLN A 1 288 ? -7.782 14.762 20.405 1.00 93.56 288 GLN A N 1
ATOM 2264 C CA . GLN A 1 288 ? -9.107 15.161 19.944 1.00 93.56 288 GLN A CA 1
ATOM 2265 C C . GLN A 1 288 ? -10.115 14.098 20.374 1.00 93.56 288 GLN A C 1
ATOM 2267 O O . GLN A 1 288 ? -9.893 12.904 20.148 1.00 93.56 288 GLN A O 1
ATOM 2272 N N . ILE A 1 289 ? -11.220 14.526 20.982 1.00 91.88 289 ILE A N 1
ATOM 2273 C CA . ILE A 1 289 ? -12.257 13.637 21.509 1.00 91.88 289 ILE A CA 1
ATOM 2274 C C . ILE A 1 289 ? -13.605 14.076 20.950 1.00 91.88 289 ILE A C 1
ATOM 2276 O O . ILE A 1 289 ? -13.998 15.230 21.099 1.00 91.88 289 ILE A O 1
ATOM 2280 N N . VAL A 1 290 ? -14.305 13.146 20.306 1.00 88.69 290 VAL A N 1
ATOM 2281 C CA . VAL A 1 290 ? -15.671 13.332 19.796 1.00 88.69 290 VAL A CA 1
ATOM 2282 C C . VAL A 1 290 ? -16.514 12.114 20.147 1.00 88.69 290 VAL A C 1
ATOM 2284 O O . VAL A 1 290 ? -15.961 11.055 20.455 1.00 88.69 290 VAL A O 1
ATOM 2287 N N . ALA A 1 291 ? -17.841 12.237 20.101 1.00 87.12 291 ALA A N 1
ATOM 2288 C CA . ALA A 1 291 ? -18.733 11.104 20.341 1.00 87.12 291 ALA A CA 1
ATOM 2289 C C . ALA A 1 291 ? -18.381 9.925 19.417 1.00 87.12 291 ALA A C 1
ATOM 2291 O O . ALA A 1 291 ? -18.124 10.101 18.218 1.00 87.12 291 ALA A O 1
ATOM 2292 N N . ALA A 1 292 ? -18.325 8.718 19.978 1.00 83.94 292 ALA A N 1
ATOM 2293 C CA . ALA A 1 292 ? -18.162 7.516 19.180 1.00 83.94 292 ALA A CA 1
ATOM 2294 C C . ALA A 1 292 ? -19.391 7.327 18.269 1.00 83.94 292 ALA A C 1
ATOM 2296 O O . ALA A 1 292 ? -20.513 7.653 18.660 1.00 83.94 292 ALA A O 1
ATOM 2297 N N . PRO A 1 293 ? -19.216 6.794 17.047 1.00 77.56 293 PRO A N 1
ATOM 2298 C CA . PRO A 1 293 ? -20.351 6.431 16.207 1.00 77.56 293 PRO A CA 1
ATOM 2299 C C . PRO A 1 293 ? -21.275 5.442 16.932 1.00 77.56 293 PRO A C 1
ATOM 2301 O O . PRO A 1 293 ? -20.779 4.503 17.546 1.00 77.56 293 PRO A O 1
ATOM 2304 N N . ALA A 1 294 ? -22.596 5.587 16.798 1.00 68.94 294 ALA A N 1
ATOM 2305 C CA . ALA A 1 294 ? -23.579 4.743 17.496 1.00 68.94 294 ALA A CA 1
ATOM 2306 C C . ALA A 1 294 ? -23.445 3.231 17.198 1.00 68.94 294 ALA A C 1
ATOM 2308 O O . ALA A 1 294 ? -23.847 2.392 17.993 1.00 68.94 294 ALA A O 1
ATOM 2309 N N . ASN A 1 295 ? -22.860 2.881 16.052 1.00 64.25 295 ASN A N 1
ATOM 2310 C CA . ASN A 1 295 ? -22.560 1.513 15.618 1.00 64.25 295 ASN A CA 1
ATOM 2311 C C . ASN A 1 295 ? -21.101 1.099 15.840 1.00 64.25 295 ASN A C 1
ATOM 2313 O O . ASN A 1 295 ? -20.669 0.060 15.346 1.00 64.25 295 ASN A O 1
ATOM 2317 N N . ALA A 1 296 ? -20.305 1.907 16.534 1.00 65.88 296 ALA A N 1
ATOM 2318 C CA . ALA A 1 296 ? -19.149 1.356 17.208 1.00 65.88 296 ALA A CA 1
ATOM 2319 C C . ALA A 1 296 ? -19.724 0.529 18.371 1.00 65.88 296 ALA A C 1
ATOM 2321 O O . ALA A 1 296 ? -20.071 1.068 19.415 1.00 65.88 296 ALA A O 1
ATOM 2322 N N . GLY A 1 297 ? -19.897 -0.782 18.187 1.00 59.66 297 GLY A N 1
ATOM 2323 C CA . GLY A 1 297 ? -20.286 -1.719 19.254 1.00 59.66 297 GLY A CA 1
ATOM 2324 C C . GLY A 1 297 ? -19.060 -2.184 20.047 1.00 59.66 297 GLY A C 1
ATOM 2325 O O . GLY A 1 297 ? -17.945 -1.989 19.551 1.00 59.66 297 GLY A O 1
ATOM 2326 N N . PRO A 1 298 ? -19.201 -2.729 21.272 1.00 61.75 298 PRO A N 1
ATOM 2327 C CA . PRO A 1 298 ? -18.057 -3.272 22.015 1.00 61.75 298 PRO A CA 1
ATOM 2328 C C . PRO A 1 298 ? -17.249 -4.205 21.107 1.00 61.75 298 PRO A C 1
ATOM 2330 O O . PRO A 1 298 ? -17.819 -4.784 20.185 1.00 61.75 298 PRO A O 1
ATOM 2333 N N . PHE A 1 299 ? -15.931 -4.318 21.313 1.00 69.81 299 PHE A N 1
ATOM 2334 C CA . PHE A 1 299 ? -15.075 -5.149 20.457 1.00 69.81 299 PHE A CA 1
ATOM 2335 C C . PHE A 1 299 ? -15.551 -6.608 20.506 1.00 69.81 299 PHE A C 1
ATOM 2337 O O . PHE A 1 299 ? -15.179 -7.368 21.395 1.00 69.81 299 PHE A O 1
ATOM 2344 N N . GLN A 1 300 ? -16.412 -6.977 19.560 1.00 64.88 300 GLN A N 1
ATOM 2345 C CA . GLN A 1 300 ? -16.877 -8.337 19.368 1.00 64.88 300 GLN A CA 1
ATOM 2346 C C . GLN A 1 300 ? -15.880 -9.065 18.460 1.00 64.88 300 GLN A C 1
ATOM 2348 O O . GLN A 1 300 ? -15.373 -8.451 17.516 1.00 64.88 300 GLN A O 1
ATOM 2353 N N . PRO A 1 301 ? -15.590 -10.355 18.714 1.00 61.84 301 PRO A N 1
ATOM 2354 C CA . PRO A 1 301 ? -14.610 -11.099 17.925 1.00 61.84 301 PRO A CA 1
ATOM 2355 C C . PRO A 1 301 ? -15.003 -11.198 16.447 1.00 61.84 301 PRO A C 1
ATOM 2357 O O . PRO A 1 301 ? -14.169 -10.980 15.574 1.00 61.84 301 PRO A O 1
ATOM 2360 N N . LEU A 1 302 ? -16.277 -11.498 16.174 1.00 74.25 302 LEU A N 1
ATOM 2361 C CA . LEU A 1 302 ? -16.880 -11.551 14.844 1.00 74.25 302 LEU A CA 1
ATOM 2362 C C . LEU A 1 302 ? -18.371 -11.190 14.957 1.00 74.25 302 LEU A C 1
ATOM 2364 O O . LEU A 1 302 ? -19.015 -11.639 15.908 1.00 74.25 302 LEU A O 1
ATOM 2368 N N . PRO A 1 303 ? -18.946 -10.438 14.004 1.00 65.50 303 PRO A N 1
ATOM 2369 C CA . PRO A 1 303 ? -20.368 -10.126 14.029 1.00 65.50 303 PRO A CA 1
ATOM 2370 C C . PRO A 1 303 ? -21.216 -11.383 13.781 1.00 65.50 303 PRO A C 1
ATOM 2372 O O . PRO A 1 303 ? -20.932 -12.171 12.869 1.00 65.50 303 PRO A O 1
ATOM 2375 N N . ALA A 1 304 ? -22.271 -11.568 14.577 1.00 65.44 304 ALA A N 1
ATOM 2376 C CA . ALA A 1 304 ? -23.317 -12.549 14.304 1.00 65.44 304 ALA A CA 1
ATOM 2377 C C . ALA A 1 304 ? -24.364 -11.940 13.355 1.00 65.44 304 ALA A C 1
ATOM 2379 O O . ALA A 1 304 ? -24.768 -10.789 13.529 1.00 65.44 304 ALA A O 1
ATOM 2380 N N . ARG A 1 305 ? -24.840 -12.707 12.360 1.00 63.22 305 ARG A N 1
ATOM 2381 C CA . ARG A 1 305 ? -25.956 -12.290 11.490 1.00 63.22 305 ARG A CA 1
ATOM 2382 C C . ARG A 1 305 ? -27.279 -12.361 12.253 1.00 63.22 305 ARG A C 1
ATOM 2384 O O . ARG A 1 305 ? -28.057 -13.300 12.104 1.00 63.22 305 ARG A O 1
ATOM 2391 N N . GLU A 1 306 ? -27.525 -11.366 13.089 1.00 62.53 306 GLU A N 1
ATOM 2392 C CA . GLU A 1 306 ? -28.823 -11.151 13.722 1.00 62.53 306 GLU A CA 1
ATOM 2393 C C . GLU A 1 306 ? -29.746 -10.326 12.807 1.00 62.53 306 GLU A C 1
ATOM 2395 O O . GLU A 1 306 ? -29.303 -9.626 11.891 1.00 62.53 306 GLU A O 1
ATOM 2400 N N . ARG A 1 307 ? -31.065 -10.412 13.020 1.00 49.75 307 ARG A N 1
ATOM 2401 C CA . ARG A 1 307 ? -32.032 -9.596 12.267 1.00 49.75 307 ARG A CA 1
ATOM 2402 C C . ARG A 1 307 ? -31.765 -8.111 12.537 1.00 49.75 307 ARG A C 1
ATOM 2404 O O . ARG A 1 307 ? -31.821 -7.686 13.683 1.00 49.75 307 ARG A O 1
ATOM 2411 N N . GLY A 1 308 ? -31.515 -7.335 11.480 1.00 56.53 308 GLY A N 1
ATOM 2412 C CA . GLY A 1 308 ? -31.153 -5.915 11.583 1.00 56.53 308 GLY A CA 1
ATOM 2413 C C . GLY A 1 308 ? -29.645 -5.643 11.647 1.00 56.53 308 GLY A C 1
ATOM 2414 O O . GLY A 1 308 ? -29.257 -4.498 11.868 1.00 56.53 308 GLY A O 1
ATOM 2415 N N . HIS A 1 309 ? -28.799 -6.663 11.442 1.00 67.25 309 HIS A N 1
ATOM 2416 C CA . HIS A 1 309 ? -27.354 -6.488 11.319 1.00 67.25 309 HIS A CA 1
ATOM 2417 C C . HIS A 1 309 ? -27.013 -5.539 10.158 1.00 67.25 309 HIS A C 1
ATOM 2419 O O . HIS A 1 309 ? -27.455 -5.733 9.026 1.00 67.25 309 HIS A O 1
ATOM 2425 N N . VAL A 1 310 ? -26.224 -4.505 10.447 1.00 69.75 310 VAL A N 1
ATOM 2426 C CA . VAL A 1 310 ? -25.845 -3.483 9.468 1.00 69.75 310 VAL A CA 1
ATOM 2427 C C . VAL A 1 310 ? -24.681 -4.000 8.633 1.00 69.75 310 VAL A C 1
ATOM 2429 O O . VAL A 1 310 ? -23.608 -4.280 9.170 1.00 69.75 310 VAL A O 1
ATOM 2432 N N . VAL A 1 311 ? -24.880 -4.071 7.320 1.00 81.25 311 VAL A N 1
ATOM 2433 C CA . VAL A 1 311 ? -23.844 -4.438 6.353 1.00 81.25 311 VAL A CA 1
ATOM 2434 C C . VAL A 1 311 ? -23.452 -3.191 5.569 1.00 81.25 311 VAL A C 1
ATOM 2436 O O . VAL A 1 311 ? -24.311 -2.475 5.060 1.00 81.25 311 VAL A O 1
ATOM 2439 N N . ARG A 1 312 ? -22.154 -2.883 5.528 1.00 84.50 312 ARG A N 1
ATOM 2440 C CA . ARG A 1 312 ? -21.644 -1.692 4.838 1.00 84.50 312 ARG A CA 1
ATOM 2441 C C . ARG A 1 312 ? -21.364 -1.996 3.364 1.00 84.50 312 ARG A C 1
ATOM 2443 O O . ARG A 1 312 ? -20.642 -2.958 3.093 1.00 84.50 312 ARG A O 1
ATOM 2450 N N . PRO A 1 313 ? -21.819 -1.153 2.422 1.00 88.06 313 PRO A N 1
ATOM 2451 C CA . PRO A 1 313 ? -21.410 -1.272 1.030 1.00 88.06 313 PRO A CA 1
ATOM 2452 C C . PRO A 1 313 ? -19.894 -1.085 0.903 1.00 88.06 313 PRO A C 1
ATOM 2454 O O . PRO A 1 313 ? -19.322 -0.148 1.466 1.00 88.06 313 PRO A O 1
ATOM 2457 N N . LEU A 1 314 ? -19.241 -1.973 0.165 1.00 91.56 314 LEU A N 1
ATOM 2458 C CA . LEU A 1 314 ? -17.808 -1.944 -0.086 1.00 91.56 314 LEU A CA 1
ATOM 2459 C C . LEU A 1 314 ? -17.577 -1.851 -1.592 1.00 91.56 314 LEU A C 1
ATOM 2461 O O . LEU A 1 314 ? -17.888 -2.771 -2.347 1.00 91.56 314 LEU A O 1
ATOM 2465 N N . ILE A 1 315 ? -17.067 -0.702 -2.019 1.00 92.44 315 ILE A N 1
ATOM 2466 C CA . ILE A 1 315 ? -16.827 -0.362 -3.419 1.00 92.44 315 ILE A CA 1
ATOM 2467 C C . ILE A 1 315 ? -15.366 -0.670 -3.727 1.00 92.44 315 ILE A C 1
ATOM 2469 O O . ILE A 1 315 ? -14.475 -0.173 -3.042 1.00 92.44 315 ILE A O 1
ATOM 2473 N N . LEU A 1 316 ? -15.102 -1.469 -4.759 1.00 94.31 316 LEU A N 1
ATOM 2474 C CA . LEU A 1 316 ? -13.744 -1.620 -5.278 1.00 94.31 316 LEU A CA 1
ATOM 2475 C C . LEU A 1 316 ? -13.336 -0.311 -5.971 1.00 94.31 316 LEU A C 1
ATOM 2477 O O . LEU A 1 316 ? -14.092 0.185 -6.807 1.00 94.31 316 LEU A O 1
ATOM 2481 N N . ASP A 1 317 ? -12.189 0.266 -5.603 1.00 93.69 317 ASP A N 1
ATOM 2482 C CA . ASP A 1 317 ? -11.679 1.488 -6.242 1.00 93.69 317 ASP A CA 1
ATOM 2483 C C . ASP A 1 317 ? -11.608 1.283 -7.767 1.00 93.69 317 ASP A C 1
ATOM 2485 O O . ASP A 1 317 ? -11.093 0.264 -8.212 1.00 93.69 317 ASP A O 1
ATOM 2489 N N . PRO A 1 318 ? -12.124 2.196 -8.604 1.00 89.62 318 PRO A N 1
ATOM 2490 C CA . PRO A 1 318 ? -11.984 2.056 -10.054 1.00 89.62 318 PRO A CA 1
ATOM 2491 C C . PRO A 1 318 ? -10.531 2.162 -10.548 1.00 89.62 318 PRO A C 1
ATOM 2493 O O . PRO A 1 318 ? -10.256 1.813 -11.695 1.00 89.62 318 PRO A O 1
ATOM 2496 N N . GLU A 1 319 ? -9.599 2.650 -9.723 1.00 90.50 319 GLU A N 1
ATOM 2497 C CA . GLU A 1 319 ? -8.180 2.742 -10.064 1.00 90.50 319 GLU A CA 1
ATOM 2498 C C . GLU A 1 319 ? -7.292 1.912 -9.135 1.00 90.50 319 GLU A C 1
ATOM 2500 O O . GLU A 1 319 ? -7.490 1.845 -7.923 1.00 90.50 319 GLU A O 1
ATOM 2505 N N . THR A 1 320 ? -6.216 1.363 -9.700 1.00 88.62 320 THR A N 1
ATOM 2506 C CA . THR A 1 320 ? -5.223 0.606 -8.939 1.00 88.62 320 THR A CA 1
ATOM 2507 C C . THR A 1 320 ? -4.336 1.504 -8.075 1.00 88.62 320 THR A C 1
ATOM 2509 O O . THR A 1 320 ? -3.974 2.622 -8.447 1.00 88.62 320 THR A O 1
ATOM 2512 N N . SER A 1 321 ? -3.891 0.951 -6.953 1.00 86.56 321 SER A N 1
ATOM 2513 C CA . SER A 1 321 ? -2.792 1.430 -6.118 1.00 86.56 321 SER A CA 1
ATOM 2514 C C . SER A 1 321 ? -1.635 0.420 -6.206 1.00 86.56 321 SER A C 1
ATOM 2516 O O . SER A 1 321 ? -1.880 -0.766 -5.999 1.00 86.56 321 SER A O 1
ATOM 2518 N N . PRO A 1 322 ? -0.385 0.824 -6.499 1.00 79.00 322 PRO A N 1
ATOM 2519 C CA . PRO A 1 322 ? 0.105 2.197 -6.595 1.00 79.00 322 PRO A CA 1
ATOM 2520 C C . PRO A 1 322 ? -0.368 2.937 -7.853 1.00 79.00 322 PRO A C 1
ATOM 2522 O O . PRO A 1 322 ? -0.716 2.324 -8.862 1.00 79.00 322 PRO A O 1
ATOM 2525 N N . ARG A 1 323 ? -0.360 4.273 -7.793 1.00 76.94 323 ARG A N 1
ATOM 2526 C CA . ARG A 1 323 ? -0.679 5.113 -8.960 1.00 76.94 323 ARG A CA 1
ATOM 2527 C C . ARG A 1 323 ? 0.515 5.234 -9.898 1.00 76.94 323 ARG A C 1
ATOM 2529 O O . ARG A 1 323 ? 1.670 5.180 -9.476 1.00 76.94 323 ARG A O 1
ATOM 2536 N N . ARG A 1 324 ? 0.244 5.483 -11.182 1.00 66.69 324 ARG A N 1
ATOM 2537 C CA . ARG A 1 324 ? 1.295 5.821 -12.148 1.00 66.69 324 ARG A CA 1
ATOM 2538 C C . ARG A 1 324 ? 2.029 7.085 -11.684 1.00 66.69 324 ARG A C 1
ATOM 2540 O O . ARG A 1 324 ? 1.401 8.119 -11.482 1.00 66.69 324 ARG A O 1
ATOM 2547 N N . GLY A 1 325 ? 3.349 6.992 -11.528 1.00 67.69 325 GLY A N 1
ATOM 2548 C CA . GLY A 1 325 ? 4.187 8.093 -11.040 1.00 67.69 325 GLY A CA 1
ATOM 2549 C C . GLY A 1 325 ? 4.241 8.237 -9.515 1.00 67.69 325 GLY A C 1
ATOM 2550 O O . GLY A 1 325 ? 4.823 9.203 -9.028 1.00 67.69 325 GLY A O 1
ATOM 2551 N N . GLU A 1 326 ? 3.657 7.302 -8.760 1.00 72.94 326 GLU A N 1
ATOM 2552 C CA . GLU A 1 326 ? 3.791 7.267 -7.306 1.00 72.94 326 GLU A CA 1
ATOM 2553 C C . GLU A 1 326 ? 5.232 6.912 -6.892 1.00 72.94 326 GLU A C 1
ATOM 2555 O O . GLU A 1 326 ? 5.791 5.921 -7.365 1.00 72.94 326 GLU A O 1
ATOM 2560 N N . THR A 1 327 ? 5.839 7.708 -6.007 1.00 76.50 327 THR A N 1
ATOM 2561 C CA . THR A 1 327 ? 7.220 7.485 -5.554 1.00 76.50 327 THR A CA 1
ATOM 2562 C C . THR A 1 327 ? 7.274 6.438 -4.437 1.00 76.50 327 THR A C 1
ATOM 2564 O O . THR A 1 327 ? 6.311 6.307 -3.678 1.00 76.50 327 THR A O 1
ATOM 2567 N N . PRO A 1 328 ? 8.392 5.711 -4.255 1.00 76.50 328 PRO A N 1
ATOM 2568 C CA . PRO A 1 328 ? 8.561 4.813 -3.108 1.00 76.50 328 PRO A CA 1
ATOM 2569 C C . PRO A 1 328 ? 8.248 5.493 -1.766 1.00 76.50 328 PRO A C 1
ATOM 2571 O O . PRO A 1 328 ? 7.481 4.973 -0.964 1.00 76.50 328 PRO A O 1
ATOM 2574 N N . GLN A 1 329 ? 8.700 6.736 -1.578 1.00 75.12 329 GLN A N 1
ATOM 2575 C CA . GLN A 1 329 ? 8.494 7.484 -0.336 1.00 75.12 329 GLN A CA 1
ATOM 2576 C C . GLN A 1 329 ? 7.017 7.781 -0.050 1.00 75.12 329 GLN A C 1
ATOM 2578 O O . GLN A 1 329 ? 6.622 7.837 1.116 1.00 75.12 329 GLN A O 1
ATOM 2583 N N . SER A 1 330 ? 6.192 8.001 -1.083 1.00 77.12 330 SER A N 1
ATOM 2584 C CA . SER A 1 330 ? 4.749 8.184 -0.899 1.00 77.12 330 SER A CA 1
ATOM 2585 C C . SER A 1 330 ? 4.030 6.857 -0.665 1.00 77.12 330 SER A C 1
ATOM 2587 O O . SER A 1 330 ? 3.056 6.829 0.086 1.00 77.12 330 SER A O 1
ATOM 2589 N N . ARG A 1 331 ? 4.536 5.756 -1.237 1.00 81.81 331 ARG A N 1
ATOM 2590 C CA . ARG A 1 331 ? 4.022 4.402 -0.989 1.00 81.81 331 ARG A CA 1
ATOM 2591 C C . ARG A 1 331 ? 4.253 3.983 0.463 1.00 81.81 331 ARG A C 1
ATOM 2593 O O . ARG A 1 331 ? 3.323 3.482 1.093 1.00 81.81 331 ARG A O 1
ATOM 2600 N N . ASP A 1 332 ? 5.428 4.280 1.015 1.00 84.75 332 ASP A N 1
ATOM 2601 C CA . ASP A 1 332 ? 5.787 3.978 2.407 1.00 84.75 332 ASP A CA 1
ATOM 2602 C C . ASP A 1 332 ? 4.865 4.666 3.415 1.00 84.75 332 ASP A C 1
ATOM 2604 O O . ASP A 1 332 ? 4.606 4.132 4.494 1.00 84.75 332 ASP A O 1
ATOM 2608 N N . LEU A 1 333 ? 4.291 5.828 3.066 1.00 87.00 333 LEU A N 1
ATOM 2609 C CA . LEU A 1 333 ? 3.307 6.497 3.923 1.00 87.00 333 LEU A CA 1
ATOM 2610 C C . LEU A 1 333 ? 2.087 5.615 4.204 1.00 87.00 333 LEU A C 1
ATOM 2612 O O . LEU A 1 333 ? 1.444 5.824 5.229 1.00 87.00 333 LEU A O 1
ATOM 2616 N N . ARG A 1 334 ? 1.768 4.629 3.351 1.00 89.12 334 ARG A N 1
ATOM 2617 C CA . ARG A 1 334 ? 0.656 3.695 3.587 1.00 89.12 334 ARG A CA 1
ATOM 2618 C C . ARG A 1 334 ? 0.925 2.713 4.720 1.00 89.12 334 ARG A C 1
ATOM 2620 O O . ARG A 1 334 ? -0.020 2.278 5.366 1.00 89.12 334 ARG A O 1
ATOM 2627 N N . LEU A 1 335 ? 2.189 2.429 5.029 1.00 91.56 335 LEU A N 1
ATOM 2628 C CA . LEU A 1 335 ? 2.567 1.574 6.158 1.00 91.56 335 LEU A CA 1
ATOM 2629 C C . LEU A 1 335 ? 2.292 2.246 7.513 1.00 91.56 335 LEU A C 1
ATOM 2631 O O . LEU A 1 335 ? 2.280 1.584 8.556 1.00 91.56 335 LEU A O 1
ATOM 2635 N N . PHE A 1 336 ? 2.059 3.562 7.517 1.00 93.31 336 PHE A N 1
ATOM 2636 C CA . PHE A 1 336 ? 1.933 4.365 8.723 1.00 93.31 336 PHE A CA 1
ATOM 2637 C C . PHE A 1 336 ? 0.650 5.189 8.730 1.00 93.31 336 PHE A C 1
ATOM 2639 O O . PHE A 1 336 ? 0.159 5.692 7.725 1.00 93.31 336 PHE A O 1
ATOM 2646 N N . LYS A 1 337 ? 0.090 5.389 9.920 1.00 93.50 337 LYS A N 1
ATOM 2647 C CA . LYS A 1 337 ? -1.118 6.198 10.070 1.00 93.50 337 LYS A CA 1
ATOM 2648 C C . LYS A 1 337 ? -0.735 7.674 10.198 1.00 93.50 337 LYS A C 1
ATOM 2650 O O . LYS A 1 337 ? -0.463 8.161 11.295 1.00 93.50 337 LYS A O 1
ATOM 2655 N N . THR A 1 338 ? -0.700 8.369 9.065 1.00 93.19 338 THR A N 1
ATOM 2656 C CA . THR A 1 338 ? -0.312 9.785 8.961 1.00 93.19 338 THR A CA 1
ATOM 2657 C C . THR A 1 338 ? -1.478 10.660 8.505 1.00 93.19 338 THR A C 1
ATOM 2659 O O . THR A 1 338 ? -2.425 10.173 7.885 1.00 93.19 338 THR A O 1
ATOM 2662 N N . THR A 1 339 ? -1.430 11.965 8.781 1.00 87.56 339 THR A N 1
ATOM 2663 C CA . THR A 1 339 ? -2.423 12.919 8.253 1.00 87.56 339 THR A CA 1
ATOM 2664 C C . THR A 1 339 ? -2.372 13.072 6.728 1.00 87.56 339 THR A C 1
ATOM 2666 O O . THR A 1 339 ? -3.328 13.596 6.162 1.00 87.56 339 THR A O 1
ATOM 2669 N N . LYS A 1 340 ? -1.334 12.559 6.047 1.00 87.75 340 LYS A N 1
ATOM 2670 C CA . LYS A 1 340 ? -1.266 12.485 4.581 1.00 87.75 340 LYS A CA 1
ATOM 2671 C C . LYS A 1 340 ? -2.117 11.320 4.077 1.00 87.75 340 LYS A C 1
ATOM 2673 O O . LYS A 1 340 ? -1.655 10.191 3.954 1.00 87.75 340 LYS A O 1
ATOM 2678 N N . ARG A 1 341 ? -3.386 11.616 3.789 1.00 85.88 341 ARG A N 1
ATOM 2679 C CA . ARG A 1 341 ? -4.399 10.637 3.360 1.00 85.88 341 ARG A CA 1
ATOM 2680 C C . ARG A 1 341 ? -4.818 10.755 1.891 1.00 85.88 341 ARG A C 1
ATOM 2682 O O . ARG A 1 341 ? -5.786 10.114 1.499 1.00 85.88 341 ARG A O 1
ATOM 2689 N N . GLY A 1 342 ? -4.082 11.520 1.080 1.00 84.12 342 GLY A N 1
ATOM 2690 C CA . GLY A 1 342 ? -4.474 11.882 -0.290 1.00 84.12 342 GLY A CA 1
ATOM 2691 C C . GLY A 1 342 ? -4.948 10.705 -1.148 1.00 84.12 342 GLY A C 1
ATOM 2692 O O . GLY A 1 342 ? -6.005 10.797 -1.762 1.00 84.12 342 GLY A O 1
ATOM 2693 N N . ILE A 1 343 ? -4.245 9.565 -1.113 1.00 86.19 343 ILE A N 1
ATOM 2694 C CA . ILE A 1 343 ? -4.645 8.380 -1.886 1.00 86.19 343 ILE A CA 1
ATOM 2695 C C . ILE A 1 343 ? -6.017 7.827 -1.476 1.00 86.19 343 ILE A C 1
ATOM 2697 O O . ILE A 1 343 ? -6.835 7.525 -2.341 1.00 86.19 343 ILE A O 1
ATOM 2701 N N . TYR A 1 344 ? -6.296 7.752 -0.172 1.00 88.56 344 TYR A N 1
ATOM 2702 C CA . TYR A 1 344 ? -7.569 7.265 0.362 1.00 88.56 344 TYR A CA 1
ATOM 2703 C C . TYR A 1 344 ? -8.705 8.257 0.098 1.00 88.56 344 TYR A C 1
ATOM 2705 O O . TYR A 1 344 ? -9.828 7.860 -0.215 1.00 88.56 344 TYR A O 1
ATOM 2713 N N . ASP A 1 345 ? -8.415 9.552 0.218 1.00 85.94 345 ASP A N 1
ATOM 2714 C CA . ASP A 1 345 ? -9.397 10.613 0.001 1.00 85.94 345 ASP A CA 1
ATOM 2715 C C . ASP A 1 345 ? -9.792 10.696 -1.476 1.00 85.94 345 ASP A C 1
ATOM 2717 O O . ASP A 1 345 ? -10.958 10.888 -1.807 1.00 85.94 345 ASP A O 1
ATOM 2721 N N . ASP A 1 346 ? -8.835 10.518 -2.379 1.00 86.00 346 ASP A N 1
ATOM 2722 C CA . ASP A 1 346 ? -9.088 10.482 -3.813 1.00 86.00 346 ASP A CA 1
ATOM 2723 C C . ASP A 1 346 ? -9.801 9.196 -4.254 1.00 86.00 346 ASP A C 1
ATOM 2725 O O . ASP A 1 346 ? -10.708 9.275 -5.079 1.00 86.00 346 ASP A O 1
ATOM 2729 N N . ALA A 1 347 ? -9.454 8.035 -3.683 1.00 88.12 347 ALA A N 1
ATOM 2730 C CA . ALA A 1 347 ? -10.204 6.790 -3.883 1.00 88.12 347 ALA A CA 1
ATOM 2731 C C . ALA A 1 347 ? -11.677 6.964 -3.471 1.00 88.12 347 ALA A C 1
ATOM 2733 O O . ALA A 1 347 ? -12.591 6.612 -4.215 1.00 88.12 347 ALA A O 1
ATOM 2734 N N . SER A 1 348 ? -11.905 7.616 -2.325 1.00 85.31 348 SER A N 1
ATOM 2735 C CA . SER A 1 348 ? -13.241 7.983 -1.836 1.00 85.31 348 SER A CA 1
ATOM 2736 C C . SER A 1 348 ? -13.990 8.882 -2.828 1.00 85.31 348 SER A C 1
ATOM 2738 O O . SER A 1 348 ? -15.115 8.573 -3.220 1.00 85.31 348 SER A O 1
ATOM 2740 N N . LYS A 1 349 ? -13.342 9.949 -3.322 1.00 85.94 349 LYS A N 1
ATOM 2741 C CA . LYS A 1 349 ? -13.932 10.841 -4.338 1.00 85.94 349 LYS A CA 1
ATOM 2742 C C . LYS A 1 349 ? -14.320 10.090 -5.614 1.00 85.94 349 LYS A C 1
ATOM 2744 O O . LYS A 1 349 ? -15.412 10.317 -6.127 1.00 85.94 349 LYS A O 1
ATOM 2749 N N . ARG A 1 350 ? -13.450 9.213 -6.128 1.00 86.19 350 ARG A N 1
ATOM 2750 C CA . ARG A 1 350 ? -13.714 8.433 -7.351 1.00 86.19 350 ARG A CA 1
ATOM 2751 C C . ARG A 1 350 ? -14.886 7.481 -7.201 1.00 86.19 350 ARG A C 1
ATOM 2753 O O . ARG A 1 350 ? -15.698 7.368 -8.109 1.00 86.19 350 ARG A O 1
ATOM 2760 N N . ALA A 1 351 ? -14.985 6.833 -6.047 1.00 82.81 351 ALA A N 1
ATOM 2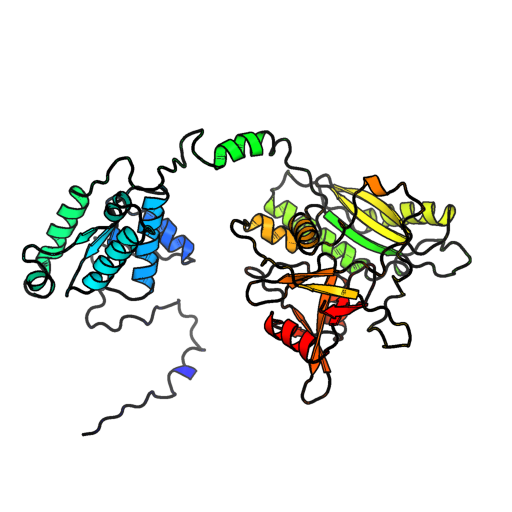761 C CA . ALA A 1 351 ? -16.099 5.957 -5.715 1.00 82.81 351 ALA A CA 1
ATOM 2762 C C . ALA A 1 351 ? -17.408 6.723 -5.426 1.00 82.81 351 ALA A C 1
ATOM 2764 O O . ALA A 1 351 ? -18.413 6.107 -5.078 1.00 82.81 351 ALA A O 1
ATOM 2765 N N . GLY A 1 352 ? -17.411 8.059 -5.531 1.00 78.19 352 GLY A N 1
ATOM 2766 C CA . GLY A 1 352 ? -18.580 8.890 -5.252 1.00 78.19 352 GLY A CA 1
ATOM 2767 C C . GLY A 1 352 ? -18.970 8.919 -3.774 1.00 78.19 352 GLY A C 1
ATOM 2768 O O . GLY A 1 352 ? -20.104 9.273 -3.448 1.00 78.19 352 GLY A O 1
ATOM 2769 N N . THR A 1 353 ? -18.062 8.549 -2.866 1.00 70.38 353 THR A N 1
ATOM 2770 C CA . THR A 1 353 ? -18.321 8.591 -1.426 1.00 70.38 353 THR A CA 1
ATOM 2771 C C . THR A 1 353 ? -18.030 9.992 -0.885 1.00 70.38 353 THR A C 1
ATOM 2773 O O . THR A 1 353 ? -17.138 10.705 -1.360 1.00 70.38 353 THR A O 1
ATOM 2776 N N . LYS A 1 354 ? -18.817 10.448 0.102 1.00 59.22 354 LYS A N 1
ATOM 2777 C CA . LYS A 1 354 ? -18.553 11.738 0.754 1.00 59.22 354 LYS A CA 1
ATOM 2778 C C . LYS A 1 354 ? -17.182 11.697 1.431 1.00 59.22 354 LYS A C 1
ATOM 2780 O O . LYS A 1 354 ? -16.767 10.678 1.979 1.00 59.22 354 LYS A O 1
ATOM 2785 N N . LYS A 1 355 ? -16.484 12.834 1.399 1.00 51.53 355 LYS A N 1
ATOM 2786 C CA . LYS A 1 355 ? -15.151 13.000 1.988 1.00 51.53 355 LYS A CA 1
ATOM 2787 C C . LYS A 1 355 ? -15.183 12.589 3.466 1.00 51.53 355 LYS A C 1
ATOM 2789 O O . LYS A 1 355 ? -15.976 13.119 4.240 1.00 51.53 355 LYS A O 1
ATOM 2794 N N . ILE A 1 356 ? -14.306 11.666 3.855 1.00 51.03 356 ILE A N 1
ATOM 2795 C CA . ILE A 1 356 ? -14.208 11.157 5.227 1.00 51.03 356 ILE A CA 1
ATOM 2796 C C . ILE A 1 356 ? -13.490 12.222 6.089 1.00 51.03 356 ILE A C 1
ATOM 2798 O O . ILE A 1 356 ? -12.291 12.126 6.332 1.00 51.03 356 ILE A O 1
ATOM 2802 N N . PHE A 1 357 ? -14.260 13.217 6.559 1.00 46.09 357 PHE A N 1
ATOM 2803 C CA . PHE A 1 357 ? -13.951 14.265 7.559 1.00 46.09 357 PHE A CA 1
ATOM 2804 C C . PHE A 1 357 ? -13.022 15.434 7.143 1.00 46.09 357 PHE A C 1
ATOM 2806 O O . PHE A 1 357 ? -11.842 15.233 6.854 1.00 46.09 357 PHE A O 1
ATOM 2813 N N . GLN A 1 358 ? -13.504 16.684 7.262 1.00 37.16 358 GLN A N 1
ATOM 2814 C CA . GLN A 1 358 ? -12.664 17.877 7.474 1.00 37.16 358 GLN A CA 1
ATOM 2815 C C . GLN A 1 358 ? -12.706 18.329 8.946 1.00 37.16 358 GLN A C 1
ATOM 2817 O O . GLN A 1 358 ? -13.693 18.141 9.649 1.00 37.16 358 GLN A O 1
ATOM 2822 N N . VAL A 1 359 ? -11.623 18.961 9.420 1.00 37.47 359 VAL A N 1
ATOM 2823 C CA . VAL A 1 359 ? -11.532 19.568 10.769 1.00 37.47 359 VAL A CA 1
ATOM 2824 C C . VAL A 1 359 ? -12.602 20.655 10.976 1.00 37.47 359 VAL A C 1
ATOM 2826 O O . VAL A 1 359 ? -13.054 20.872 12.092 1.00 37.47 359 VAL A O 1
ATOM 2829 N N . SER A 1 360 ? -13.067 21.300 9.906 1.00 33.88 360 SER A N 1
ATOM 2830 C CA . SER A 1 360 ? -14.122 22.321 9.942 1.00 33.88 360 SER A CA 1
ATOM 2831 C C . SER A 1 360 ? -15.518 21.787 10.279 1.00 33.88 360 SER A C 1
ATOM 2833 O O . SER A 1 360 ? -16.380 22.573 10.656 1.00 33.88 360 SER A O 1
ATOM 2835 N N . ASP A 1 361 ? -15.749 20.472 10.201 1.00 37.38 361 ASP A N 1
ATOM 2836 C CA . ASP A 1 361 ? -17.065 19.872 10.469 1.00 37.38 361 ASP A CA 1
ATOM 2837 C C . ASP A 1 361 ? -17.320 19.638 11.976 1.00 37.38 361 ASP A C 1
ATOM 2839 O O . ASP A 1 361 ? -18.377 19.150 12.374 1.00 37.38 361 ASP A O 1
ATOM 2843 N N . LEU A 1 362 ? -16.366 20.018 12.838 1.00 40.22 362 LEU A N 1
ATOM 2844 C CA . LEU A 1 362 ? -16.377 19.823 14.295 1.00 40.22 362 LEU A CA 1
ATOM 2845 C C . LEU A 1 362 ? -17.421 20.662 15.063 1.00 40.22 362 LEU A C 1
ATOM 2847 O O . LEU A 1 362 ? -17.454 20.587 16.288 1.00 40.22 362 LEU A O 1
ATOM 2851 N N . HIS A 1 363 ? -18.229 21.499 14.405 1.00 34.22 363 HIS A N 1
ATOM 2852 C CA . HIS A 1 363 ? -19.183 22.411 15.074 1.00 34.22 363 HIS A CA 1
ATOM 2853 C C . HIS A 1 363 ? -20.656 22.082 14.798 1.00 34.22 363 HIS A C 1
ATOM 2855 O O . HIS A 1 363 ? -21.549 22.803 15.235 1.00 34.22 363 HIS A O 1
ATOM 2861 N N . SER A 1 364 ? -20.928 20.991 14.083 1.00 32.53 364 SER A N 1
ATOM 2862 C CA . SER A 1 364 ? -22.287 20.556 13.772 1.00 32.53 364 SER A CA 1
ATOM 2863 C C . SER A 1 364 ? -22.708 19.414 14.701 1.00 32.53 364 SER A C 1
ATOM 2865 O O . SER A 1 364 ? -22.365 18.256 14.473 1.00 32.53 364 SER A O 1
ATOM 2867 N N . GLU A 1 365 ? -23.487 19.724 15.740 1.00 32.75 365 GLU A N 1
ATOM 2868 C CA . GLU A 1 365 ? -24.118 18.727 16.627 1.00 32.75 365 GLU A CA 1
ATOM 2869 C C . GLU A 1 365 ? -25.189 17.865 15.916 1.00 32.75 365 GLU A C 1
ATOM 2871 O O . GLU A 1 365 ? -25.751 16.952 16.517 1.00 32.75 365 GLU A O 1
ATOM 2876 N N . SER A 1 366 ? -25.484 18.115 14.631 1.00 29.25 366 SER A N 1
ATOM 2877 C CA . SER A 1 366 ? -26.608 17.502 13.905 1.00 29.25 366 SER A CA 1
ATOM 2878 C C . SER A 1 366 ? -26.230 16.415 12.887 1.00 29.25 366 SER A C 1
ATOM 2880 O O . SER A 1 366 ? -27.117 15.830 12.258 1.00 29.25 366 SER A O 1
ATOM 2882 N N . ALA A 1 367 ? -24.948 16.078 12.724 1.00 31.73 367 ALA A N 1
ATOM 2883 C CA . ALA A 1 367 ? -24.528 15.025 11.798 1.00 31.73 367 ALA A CA 1
ATOM 2884 C C . ALA A 1 367 ? -24.686 13.624 12.426 1.00 31.73 367 ALA A C 1
ATOM 2886 O O . ALA A 1 367 ? -23.837 13.171 13.193 1.00 31.73 367 ALA A O 1
ATOM 2887 N N . ARG A 1 368 ? -25.768 12.904 12.089 1.00 32.84 368 ARG A N 1
ATOM 2888 C CA . ARG A 1 368 ? -25.903 11.463 12.388 1.00 32.84 368 ARG A CA 1
ATOM 2889 C C . ARG A 1 368 ? -24.741 10.704 11.717 1.00 32.84 368 ARG A C 1
ATOM 2891 O O . ARG A 1 368 ? -24.654 10.754 10.493 1.00 32.84 368 ARG A O 1
ATOM 2898 N N . PRO A 1 369 ? -23.866 9.991 12.449 1.00 39.59 369 PRO A N 1
ATOM 2899 C CA . PRO A 1 369 ? -22.697 9.362 11.843 1.00 39.59 369 PRO A CA 1
ATOM 2900 C C . PRO A 1 369 ? -23.049 8.034 11.145 1.00 39.59 369 PRO A C 1
ATOM 2902 O O . PRO A 1 369 ? -23.053 6.970 11.760 1.00 39.59 369 PRO A O 1
ATOM 2905 N N . ASP A 1 370 ? -23.307 8.123 9.840 1.00 48.12 370 ASP A N 1
ATOM 2906 C CA . ASP A 1 370 ? -22.880 7.205 8.769 1.00 48.12 370 ASP A CA 1
ATOM 2907 C C . ASP A 1 370 ? -22.973 5.692 8.993 1.00 48.12 370 ASP A C 1
ATOM 2909 O O . ASP A 1 370 ? -21.968 4.963 9.084 1.00 48.12 370 ASP A O 1
ATOM 2913 N N . LEU A 1 371 ? -24.210 5.202 8.985 1.00 45.84 371 LEU A N 1
ATOM 2914 C CA . LEU A 1 371 ? -24.518 3.807 8.666 1.00 45.84 371 LEU A CA 1
ATOM 2915 C C . LEU A 1 371 ? -24.444 3.532 7.149 1.00 45.84 371 LEU A C 1
ATOM 2917 O O . LEU A 1 371 ? -24.092 2.421 6.773 1.00 45.84 371 LEU A O 1
ATOM 2921 N N . ASP A 1 372 ? -24.630 4.560 6.313 1.00 51.47 372 ASP A N 1
ATOM 2922 C CA . ASP A 1 372 ? -24.780 4.435 4.853 1.00 51.47 372 ASP A CA 1
ATOM 2923 C C . ASP A 1 372 ? -23.539 4.846 4.044 1.00 51.47 372 ASP A C 1
ATOM 2925 O O . ASP A 1 372 ? -23.614 4.982 2.824 1.00 51.47 372 ASP A O 1
ATOM 2929 N N . HIS A 1 373 ? -22.395 5.117 4.683 1.00 64.81 373 HIS A N 1
ATOM 2930 C CA . HIS A 1 373 ? -21.196 5.493 3.928 1.00 64.81 373 HIS A CA 1
ATOM 2931 C C . HIS A 1 373 ? -20.463 4.266 3.395 1.00 64.81 373 HIS A C 1
ATOM 2933 O O . HIS A 1 373 ? -19.994 3.456 4.208 1.00 64.81 373 HIS A O 1
ATOM 2939 N N . PRO A 1 374 ? -20.338 4.141 2.057 1.00 78.06 374 PRO A N 1
ATOM 2940 C CA . PRO A 1 374 ? -19.579 3.063 1.462 1.00 78.06 374 PRO A CA 1
ATOM 2941 C C . PRO A 1 374 ? -18.116 3.178 1.874 1.00 78.06 374 PRO A C 1
ATOM 2943 O O . PRO A 1 374 ? -17.556 4.277 1.935 1.00 78.06 374 PRO A O 1
ATOM 2946 N N . GLU A 1 375 ? -17.486 2.042 2.128 1.00 87.56 375 GLU A N 1
ATOM 2947 C CA . GLU A 1 375 ? -16.033 1.968 2.227 1.00 87.56 375 GLU A CA 1
ATOM 2948 C C . GLU A 1 375 ? -15.454 1.685 0.844 1.00 87.56 375 GLU A C 1
ATOM 2950 O O . GLU A 1 375 ? -16.063 0.991 0.031 1.00 87.56 375 GLU A O 1
ATOM 2955 N N . VAL A 1 376 ? -14.279 2.243 0.568 1.00 92.88 376 VAL A N 1
ATOM 2956 C CA . VAL A 1 376 ? -13.588 2.037 -0.708 1.00 92.88 376 VAL A CA 1
ATOM 2957 C C . VAL A 1 376 ? -12.417 1.109 -0.480 1.00 92.88 376 VAL A C 1
ATOM 2959 O O . VAL A 1 376 ? -11.555 1.422 0.340 1.00 92.88 376 VAL A O 1
ATOM 2962 N N . LEU A 1 377 ? -12.406 -0.018 -1.184 1.00 95.31 377 LEU A N 1
ATOM 2963 C CA . LEU A 1 377 ? -11.375 -1.044 -1.144 1.00 95.31 377 LEU A CA 1
ATOM 2964 C C . LEU A 1 377 ? -10.296 -0.748 -2.186 1.00 95.31 377 LEU A C 1
ATOM 2966 O O . LEU A 1 377 ? -10.559 -0.785 -3.388 1.00 95.31 377 LEU A O 1
ATOM 2970 N N . LEU A 1 378 ? -9.076 -0.490 -1.719 1.00 94.88 378 LEU A N 1
ATOM 2971 C CA . LEU A 1 378 ? -7.909 -0.304 -2.572 1.00 94.88 378 LEU A CA 1
ATOM 2972 C C . LEU A 1 378 ? -7.358 -1.665 -3.011 1.00 94.88 378 LEU A C 1
ATOM 2974 O O . LEU A 1 378 ? -7.405 -2.654 -2.270 1.00 94.88 378 LEU A O 1
ATOM 2978 N N . HIS A 1 379 ? -6.784 -1.700 -4.209 1.00 93.69 379 HIS A N 1
ATOM 2979 C CA . HIS A 1 379 ? -6.213 -2.907 -4.796 1.00 93.69 379 HIS A CA 1
ATOM 2980 C C . HIS A 1 379 ? -5.071 -2.569 -5.764 1.00 93.69 379 HIS A C 1
ATOM 2982 O O . HIS A 1 379 ? -5.028 -1.475 -6.322 1.00 93.69 379 HIS A O 1
ATOM 2988 N N . THR A 1 380 ? -4.157 -3.510 -5.989 1.00 90.81 380 THR A N 1
ATOM 2989 C CA . THR A 1 380 ? -3.265 -3.506 -7.159 1.00 90.81 380 THR A CA 1
ATOM 2990 C C . THR A 1 380 ? -4.003 -4.090 -8.366 1.00 90.81 380 THR A C 1
ATOM 2992 O O . THR A 1 380 ? -5.156 -4.497 -8.257 1.00 90.81 380 THR A O 1
ATOM 2995 N N . SER A 1 381 ? -3.359 -4.216 -9.527 1.00 88.88 381 SER A N 1
ATOM 2996 C CA . SER A 1 381 ? -3.953 -4.945 -10.661 1.00 88.88 381 SER A CA 1
ATOM 2997 C C . SER A 1 381 ? -4.329 -6.401 -10.338 1.00 88.88 381 SER A C 1
ATOM 2999 O O . SER A 1 381 ? -5.139 -6.983 -11.051 1.00 88.88 381 SER A O 1
ATOM 3001 N N . ILE A 1 382 ? -3.757 -6.984 -9.278 1.00 90.62 382 ILE A N 1
ATOM 3002 C CA . ILE A 1 382 ? -3.931 -8.396 -8.914 1.00 90.62 382 ILE A CA 1
ATOM 3003 C C . ILE A 1 382 ? -4.477 -8.555 -7.493 1.00 90.62 382 ILE A C 1
ATOM 3005 O O . ILE A 1 382 ? -5.327 -9.410 -7.265 1.00 90.62 382 ILE A O 1
ATOM 3009 N N . HIS A 1 383 ? -4.002 -7.768 -6.527 1.00 93.38 383 HIS A N 1
ATOM 3010 C CA . HIS A 1 383 ? -4.181 -8.036 -5.099 1.00 93.38 383 HIS A CA 1
ATOM 3011 C C . HIS A 1 383 ? -5.064 -7.008 -4.401 1.00 93.38 383 HIS A C 1
ATOM 3013 O O . HIS A 1 383 ? -4.930 -5.812 -4.640 1.00 93.38 383 HIS A O 1
ATOM 3019 N N . LEU A 1 384 ? -5.899 -7.463 -3.469 1.00 94.75 384 LEU A N 1
ATOM 3020 C CA . LEU A 1 384 ? -6.604 -6.575 -2.543 1.00 94.75 384 LEU A CA 1
ATOM 3021 C C . LEU A 1 384 ? -5.635 -6.047 -1.479 1.00 94.75 384 LEU A C 1
ATOM 3023 O O . LEU A 1 384 ? -4.704 -6.753 -1.086 1.00 94.75 384 LEU A O 1
ATOM 3027 N N . LEU A 1 385 ? -5.868 -4.822 -1.004 1.00 94.56 385 LEU A N 1
ATOM 3028 C CA . LEU A 1 385 ? -5.047 -4.166 0.016 1.00 94.56 385 LEU A CA 1
ATOM 3029 C C . LEU A 1 385 ? -5.863 -3.924 1.297 1.00 94.56 385 LEU A C 1
ATOM 3031 O O . LEU A 1 385 ? -6.065 -4.821 2.110 1.00 94.56 385 LEU A O 1
ATOM 3035 N N . GLU A 1 386 ? -6.361 -2.709 1.481 1.00 95.06 386 GLU A N 1
ATOM 3036 C CA . GLU A 1 386 ? -7.182 -2.297 2.613 1.00 95.06 386 GLU A CA 1
ATOM 3037 C C . GLU A 1 386 ? -8.251 -1.309 2.146 1.00 95.06 386 GLU A C 1
ATOM 3039 O O . GLU A 1 386 ? -8.223 -0.845 1.004 1.00 95.06 386 GLU A O 1
ATOM 3044 N N . THR A 1 387 ? -9.200 -0.976 3.016 1.00 94.19 387 THR A N 1
ATOM 3045 C CA . THR A 1 387 ? -10.125 0.124 2.747 1.00 94.19 387 THR A CA 1
ATOM 3046 C C . THR A 1 387 ? -9.527 1.469 3.146 1.00 94.19 387 THR A C 1
ATOM 3048 O O . THR A 1 387 ? -8.527 1.546 3.859 1.00 94.19 387 THR A O 1
ATOM 3051 N N . ALA A 1 388 ? -10.195 2.562 2.774 1.00 88.44 388 ALA A N 1
ATOM 3052 C CA . ALA A 1 388 ? -9.832 3.912 3.203 1.00 88.44 388 ALA A CA 1
ATOM 3053 C C . ALA A 1 388 ? -9.658 4.076 4.731 1.00 88.44 388 ALA A C 1
ATOM 3055 O O . ALA A 1 388 ? -8.968 5.000 5.186 1.00 88.44 388 ALA A O 1
ATOM 3056 N N . THR A 1 389 ? -10.286 3.234 5.559 1.00 88.81 389 THR A N 1
ATOM 3057 C CA . THR A 1 389 ? -10.198 3.348 7.024 1.00 88.81 389 THR A CA 1
ATOM 3058 C C . THR A 1 389 ? -9.892 2.053 7.774 1.00 88.81 389 THR A C 1
ATOM 3060 O O . THR A 1 389 ? -9.579 2.127 8.971 1.00 88.81 389 THR A O 1
ATOM 3063 N N . SER A 1 390 ? -9.985 0.897 7.118 1.00 93.62 390 SER A N 1
ATOM 3064 C CA . SER A 1 390 ? -10.021 -0.412 7.771 1.00 93.62 390 SER A CA 1
ATOM 3065 C C . SER A 1 390 ? -9.239 -1.459 6.990 1.00 93.62 390 SER A C 1
ATOM 3067 O O . SER A 1 390 ? -9.229 -1.458 5.766 1.00 93.62 390 SER A O 1
ATOM 3069 N N . ASN A 1 391 ? -8.651 -2.419 7.700 1.00 96.50 391 ASN A N 1
ATOM 3070 C CA . ASN A 1 391 ? -8.219 -3.654 7.054 1.00 96.50 391 ASN A CA 1
ATOM 3071 C C . ASN A 1 391 ? -9.441 -4.546 6.798 1.00 96.50 391 ASN A C 1
ATOM 3073 O O . ASN A 1 391 ? -10.487 -4.348 7.421 1.00 96.50 391 ASN A O 1
ATOM 3077 N N . ILE A 1 392 ? -9.304 -5.520 5.897 1.00 96.19 392 ILE A N 1
ATOM 3078 C CA . ILE A 1 392 ? -10.389 -6.436 5.534 1.00 96.19 392 ILE A CA 1
ATOM 3079 C C . ILE A 1 392 ? -9.996 -7.900 5.708 1.00 96.19 392 ILE A C 1
ATOM 3081 O O . ILE A 1 392 ? -8.811 -8.249 5.690 1.00 96.19 392 ILE A O 1
ATOM 3085 N N . ALA A 1 393 ? -11.005 -8.757 5.814 1.00 96.31 393 ALA A N 1
ATOM 3086 C CA . ALA A 1 393 ? -10.884 -10.182 5.557 1.00 96.31 393 ALA A CA 1
ATOM 3087 C C . ALA A 1 393 ? -12.109 -10.701 4.797 1.00 96.31 393 ALA A C 1
ATOM 3089 O O . ALA A 1 393 ? -13.218 -10.191 4.962 1.00 96.31 393 ALA A O 1
ATOM 3090 N N . ILE A 1 394 ? -11.895 -11.724 3.973 1.00 95.44 394 ILE A N 1
ATOM 3091 C CA . ILE A 1 394 ? -12.942 -12.420 3.222 1.00 95.44 394 ILE A CA 1
ATOM 3092 C C . ILE A 1 394 ? -13.081 -13.831 3.790 1.00 95.44 394 ILE A C 1
ATOM 3094 O O . ILE A 1 394 ? -12.082 -14.501 4.061 1.00 95.44 394 ILE A O 1
ATOM 3098 N N . GLU A 1 395 ? -14.318 -14.274 3.980 1.00 92.94 395 GLU A N 1
ATOM 3099 C CA . GLU A 1 395 ? -14.634 -15.648 4.344 1.00 92.94 395 GLU A CA 1
ATOM 3100 C C . GLU A 1 395 ? -14.419 -16.566 3.136 1.00 92.94 395 GLU A C 1
ATOM 3102 O O . GLU A 1 395 ? -15.062 -16.424 2.097 1.00 92.94 395 GLU A O 1
ATOM 3107 N N . VAL A 1 396 ? -13.511 -17.526 3.272 1.00 89.81 396 VAL A N 1
ATOM 3108 C CA . VAL A 1 396 ? -13.174 -18.495 2.232 1.00 89.81 396 VAL A CA 1
ATOM 3109 C C . VAL A 1 396 ? -13.584 -19.893 2.704 1.00 89.81 396 VAL A C 1
ATOM 3111 O O . VAL A 1 396 ? -13.131 -20.337 3.766 1.00 89.81 396 VAL A O 1
ATOM 3114 N N . PRO A 1 397 ? -14.426 -20.618 1.944 1.00 88.00 397 PRO A N 1
ATOM 3115 C CA . PRO A 1 397 ? -14.727 -22.016 2.227 1.00 88.00 397 PRO A CA 1
ATOM 3116 C C . PRO A 1 397 ? -13.488 -22.903 2.090 1.00 88.00 397 PRO A C 1
ATOM 3118 O O . PRO A 1 397 ? -12.706 -22.780 1.150 1.00 88.00 397 PRO A O 1
ATOM 3121 N N . THR A 1 398 ? -13.339 -23.845 3.010 1.00 85.31 398 THR A N 1
ATOM 3122 C CA . THR A 1 398 ? -12.264 -24.840 3.050 1.00 85.31 398 THR A CA 1
ATOM 3123 C C . THR A 1 398 ? -12.849 -26.235 3.254 1.00 85.31 398 THR A C 1
ATOM 3125 O O . THR A 1 398 ? -14.018 -26.384 3.606 1.00 85.31 398 THR A O 1
ATOM 3128 N N . ALA A 1 399 ? -12.032 -27.277 3.080 1.00 82.56 399 ALA A N 1
ATOM 3129 C CA . ALA A 1 399 ? -12.466 -28.660 3.299 1.00 82.56 399 ALA A CA 1
ATOM 3130 C C . ALA A 1 399 ? -12.968 -28.929 4.736 1.00 82.56 399 ALA A C 1
ATOM 3132 O O . ALA A 1 399 ? -13.755 -29.847 4.941 1.00 82.56 399 ALA A O 1
ATOM 3133 N N . SER A 1 400 ? -12.529 -28.136 5.721 1.00 82.25 400 SER A N 1
ATOM 3134 C CA . SER A 1 400 ? -12.838 -28.307 7.146 1.00 82.25 400 SER A CA 1
ATOM 3135 C C . SER A 1 400 ? -13.776 -27.238 7.727 1.00 82.25 400 SER A C 1
ATOM 3137 O O . SER A 1 400 ? -13.924 -27.174 8.944 1.00 82.25 400 SER A O 1
ATOM 3139 N N . GLY A 1 401 ? -14.380 -26.374 6.902 1.00 86.88 401 GLY A N 1
ATOM 3140 C CA . GLY A 1 401 ? -15.226 -25.262 7.361 1.00 86.88 401 GLY A CA 1
ATOM 3141 C C . GLY A 1 401 ? -14.921 -23.963 6.620 1.00 86.88 401 GLY A C 1
ATOM 3142 O O . GLY A 1 401 ? -14.589 -23.993 5.439 1.00 86.88 401 GLY A O 1
ATOM 3143 N N . THR A 1 402 ? -14.993 -22.817 7.291 1.00 88.62 402 THR A N 1
ATOM 3144 C CA . THR A 1 402 ? -14.631 -21.513 6.712 1.00 88.62 402 THR A CA 1
ATOM 3145 C C . THR A 1 402 ? -13.410 -20.917 7.403 1.00 88.62 402 THR A C 1
ATOM 3147 O O . THR A 1 402 ? -13.149 -21.182 8.576 1.00 88.62 402 THR A O 1
ATOM 3150 N N . LYS A 1 403 ? -12.640 -20.123 6.657 1.00 92.81 403 LYS A N 1
ATOM 3151 C CA . LYS A 1 403 ? -11.516 -19.339 7.178 1.00 92.81 403 LYS A CA 1
ATOM 3152 C C . LYS A 1 403 ? -11.671 -17.880 6.791 1.00 92.81 403 LYS A C 1
ATOM 3154 O O . LYS A 1 403 ? -12.105 -17.582 5.683 1.00 92.81 403 LYS A O 1
ATOM 3159 N N . TRP A 1 404 ? -11.257 -16.978 7.670 1.00 94.94 404 TRP A N 1
ATOM 3160 C CA . TRP A 1 404 ? -11.162 -15.556 7.358 1.00 94.94 404 TRP A CA 1
ATOM 3161 C C . TRP A 1 404 ? -9.763 -15.236 6.870 1.00 94.94 404 TRP A C 1
ATOM 3163 O O . TRP A 1 404 ? -8.806 -15.312 7.636 1.00 94.94 404 TRP A O 1
ATOM 3173 N N . ILE A 1 405 ? -9.639 -14.872 5.601 1.00 96.00 405 ILE A N 1
ATOM 3174 C CA . ILE A 1 405 ? -8.348 -14.548 5.002 1.00 96.00 405 ILE A CA 1
ATOM 3175 C C . ILE A 1 405 ? -8.215 -13.032 4.915 1.00 96.00 405 ILE A C 1
ATOM 3177 O O . ILE A 1 405 ? -9.088 -12.376 4.359 1.00 96.00 405 ILE A O 1
ATOM 3181 N N . THR A 1 406 ? -7.137 -12.467 5.456 1.00 96.56 406 THR A N 1
ATOM 3182 C CA . THR A 1 406 ? -6.769 -11.049 5.306 1.00 96.56 406 THR A CA 1
ATOM 3183 C C . THR A 1 406 ? -5.581 -10.911 4.350 1.00 96.56 406 THR A C 1
ATOM 3185 O O . THR A 1 406 ? -4.740 -11.817 4.309 1.00 96.56 406 THR A O 1
ATOM 3188 N N . PRO A 1 407 ? -5.463 -9.805 3.589 1.00 95.38 407 PRO A N 1
ATOM 3189 C CA . PRO A 1 407 ? -4.361 -9.631 2.651 1.00 95.38 407 PRO A CA 1
ATOM 3190 C C . PRO A 1 407 ? -2.981 -9.742 3.309 1.00 95.38 407 PRO A C 1
ATOM 3192 O O . PRO A 1 407 ? -2.763 -9.336 4.461 1.00 95.38 407 PRO A O 1
ATOM 3195 N N . ARG A 1 408 ? -2.034 -10.309 2.558 1.00 91.44 408 ARG A N 1
ATOM 3196 C CA . ARG A 1 408 ? -0.622 -10.413 2.930 1.00 91.44 408 ARG A CA 1
ATOM 3197 C C . ARG A 1 408 ? 0.068 -9.060 2.824 1.00 91.44 408 ARG A C 1
ATOM 3199 O O . ARG A 1 408 ? 0.051 -8.438 1.767 1.00 91.44 408 ARG A O 1
ATOM 3206 N N . LEU A 1 409 ? 0.734 -8.664 3.907 1.00 84.00 409 LEU A N 1
ATOM 3207 C CA . LEU A 1 409 ? 1.676 -7.551 3.898 1.00 84.00 409 LEU A CA 1
ATOM 3208 C C . LEU A 1 409 ? 2.944 -8.013 3.153 1.00 84.00 409 LEU A C 1
ATOM 3210 O O . LEU A 1 409 ? 3.580 -8.974 3.585 1.00 84.00 409 LEU A O 1
ATOM 3214 N N . GLN A 1 410 ? 3.263 -7.399 2.014 1.00 70.00 410 GLN A N 1
ATOM 3215 C CA . GLN A 1 410 ? 4.550 -7.556 1.324 1.00 70.00 410 GLN A CA 1
ATOM 3216 C C . GLN A 1 410 ? 5.195 -6.179 1.219 1.00 70.00 410 GLN A C 1
ATOM 3218 O O . GLN A 1 410 ? 4.543 -5.248 0.742 1.00 70.00 410 GLN A O 1
ATOM 3223 N N . ASP A 1 411 ? 6.442 -6.077 1.678 1.00 60.97 411 ASP A N 1
ATOM 3224 C CA . ASP A 1 411 ? 7.064 -4.791 1.997 1.00 60.97 411 ASP A CA 1
ATOM 3225 C C . ASP A 1 411 ? 7.305 -3.908 0.761 1.00 60.97 411 ASP A C 1
ATOM 3227 O O . ASP A 1 411 ? 7.090 -2.702 0.849 1.00 60.97 411 ASP A O 1
ATOM 3231 N N . ASP A 1 412 ? 7.587 -4.483 -0.413 1.00 60.75 412 ASP A N 1
ATOM 3232 C CA . ASP A 1 412 ? 7.914 -3.664 -1.588 1.00 60.75 412 ASP A CA 1
ATOM 3233 C C . ASP A 1 412 ? 6.710 -3.369 -2.493 1.00 60.75 412 ASP A C 1
ATOM 3235 O O . ASP A 1 412 ? 6.522 -2.227 -2.910 1.00 60.75 412 ASP A O 1
ATOM 3239 N N . ASP A 1 413 ? 5.829 -4.342 -2.761 1.00 66.19 413 ASP A N 1
ATOM 3240 C CA . ASP A 1 413 ? 4.815 -4.218 -3.825 1.00 66.19 413 ASP A CA 1
ATOM 3241 C C . ASP A 1 413 ? 3.392 -3.896 -3.355 1.00 66.19 413 ASP A C 1
ATOM 3243 O O . ASP A 1 413 ? 2.544 -3.500 -4.161 1.00 66.19 413 ASP A O 1
ATOM 3247 N N . ARG A 1 414 ? 3.102 -4.048 -2.056 1.00 79.31 414 ARG A N 1
ATOM 3248 C CA . ARG A 1 414 ? 1.733 -3.972 -1.515 1.00 79.31 414 ARG A CA 1
ATOM 3249 C C . ARG A 1 414 ? 1.665 -3.237 -0.167 1.00 79.31 414 ARG A C 1
ATOM 3251 O O . ARG A 1 414 ? 1.152 -3.809 0.796 1.00 79.31 414 ARG A O 1
ATOM 3258 N N . PRO A 1 415 ? 2.147 -1.982 -0.054 1.00 86.50 415 PRO A N 1
ATOM 3259 C CA . PRO A 1 415 ? 2.158 -1.302 1.232 1.00 86.50 415 PRO A CA 1
ATOM 3260 C C . PRO A 1 415 ? 0.746 -0.850 1.608 1.00 86.50 415 PRO A C 1
ATOM 3262 O O . PRO A 1 415 ? 0.121 -0.063 0.892 1.00 86.50 415 PRO A O 1
ATOM 3265 N N . PHE A 1 416 ? 0.277 -1.344 2.749 1.00 92.12 416 PHE A N 1
ATOM 3266 C CA . PHE A 1 416 ? -0.952 -0.939 3.422 1.00 92.12 416 PHE A CA 1
ATOM 3267 C C . PHE A 1 416 ? -0.735 -0.960 4.940 1.00 92.12 416 PHE A C 1
ATOM 3269 O O . PHE A 1 416 ? 0.230 -1.545 5.440 1.00 92.12 416 PHE A O 1
ATOM 3276 N N . LEU A 1 417 ? -1.611 -0.302 5.691 1.00 93.62 417 LEU A N 1
ATOM 3277 C CA . LEU A 1 417 ? -1.452 -0.143 7.128 1.00 93.62 417 LEU A CA 1
ATOM 3278 C C . LEU A 1 417 ? -1.689 -1.471 7.850 1.00 93.62 417 LEU A C 1
ATOM 3280 O O . LEU A 1 417 ? -2.789 -2.020 7.819 1.00 93.62 417 LEU A O 1
ATOM 3284 N N . ASP A 1 418 ? -0.711 -1.939 8.624 1.00 94.31 418 ASP A N 1
ATOM 3285 C CA . ASP A 1 418 ? -0.940 -3.039 9.562 1.00 94.31 418 ASP A CA 1
ATOM 3286 C C . ASP A 1 418 ? -1.709 -2.526 10.796 1.00 94.31 418 ASP A C 1
ATOM 3288 O O . ASP A 1 418 ? -1.154 -1.972 11.754 1.00 94.31 418 ASP A O 1
ATOM 3292 N N . GLY A 1 419 ? -3.040 -2.584 10.724 1.00 95.12 419 GLY A N 1
ATOM 3293 C CA . GLY A 1 419 ? -3.929 -2.041 11.742 1.00 95.12 419 GLY A CA 1
ATOM 3294 C C . GLY A 1 419 ? -3.859 -2.799 13.068 1.00 95.12 419 GLY A C 1
ATOM 3295 O O . GLY A 1 419 ? -3.711 -4.012 13.111 1.00 95.12 419 GLY A O 1
ATOM 3296 N N . VAL A 1 420 ? -4.065 -2.097 14.187 1.00 95.50 420 VAL A N 1
ATOM 3297 C CA . VAL A 1 420 ? -4.017 -2.724 15.526 1.00 95.50 420 VAL A CA 1
ATOM 3298 C C . VAL A 1 420 ? -5.022 -3.867 15.698 1.00 95.50 420 VAL A C 1
ATOM 3300 O O . VAL A 1 420 ? -4.725 -4.853 16.361 1.00 95.50 420 VAL A O 1
ATOM 3303 N N . MET A 1 421 ? -6.201 -3.756 15.074 1.00 94.56 421 MET A N 1
ATOM 3304 C CA . MET A 1 421 ? -7.210 -4.811 15.119 1.00 94.56 421 MET A CA 1
ATOM 3305 C C . MET A 1 421 ? -6.793 -5.997 14.249 1.00 94.56 421 MET A C 1
ATOM 3307 O O . MET A 1 421 ? -6.981 -7.134 14.655 1.00 94.56 421 MET A O 1
ATOM 3311 N N . ARG A 1 422 ? -6.144 -5.746 13.103 1.00 95.62 422 ARG A N 1
ATOM 3312 C CA . ARG A 1 422 ? -5.550 -6.799 12.271 1.00 95.62 422 ARG A CA 1
ATOM 3313 C C . ARG A 1 422 ? -4.537 -7.613 13.070 1.00 95.62 422 ARG A C 1
ATOM 3315 O O . ARG A 1 422 ? -4.637 -8.832 13.112 1.00 95.62 422 ARG A O 1
ATOM 3322 N N . GLN A 1 423 ? -3.614 -6.933 13.751 1.00 95.62 423 GLN A N 1
ATOM 3323 C CA . GLN A 1 423 ? -2.612 -7.572 14.607 1.00 95.62 423 GLN A CA 1
ATOM 3324 C C . GLN A 1 423 ? -3.256 -8.400 15.722 1.00 95.62 423 GLN A C 1
ATOM 3326 O O . GLN A 1 423 ? -2.847 -9.534 15.954 1.00 95.62 423 GLN A O 1
ATOM 3331 N N . HIS A 1 424 ? -4.285 -7.862 16.381 1.00 94.62 424 HIS A N 1
ATOM 3332 C CA . HIS A 1 424 ? -5.011 -8.584 17.422 1.00 94.62 424 HIS A CA 1
ATOM 3333 C C . HIS A 1 424 ? -5.698 -9.849 16.886 1.00 94.62 424 HIS A C 1
ATOM 3335 O O . HIS A 1 424 ? -5.517 -10.917 17.461 1.00 94.62 424 HIS A O 1
ATOM 3341 N N . LEU A 1 425 ? -6.436 -9.747 15.777 1.00 94.69 425 LEU A N 1
ATOM 3342 C CA . LEU A 1 425 ? -7.160 -10.873 15.176 1.00 94.69 425 LEU A CA 1
ATOM 3343 C C . LEU A 1 425 ? -6.225 -11.961 14.630 1.00 94.69 425 LEU A C 1
ATOM 3345 O O . LEU A 1 425 ? -6.551 -13.143 14.705 1.00 94.69 425 LEU A O 1
ATOM 3349 N N . LEU A 1 426 ? -5.061 -11.574 14.099 1.00 95.25 426 LEU A N 1
ATOM 3350 C CA . LEU A 1 426 ? -4.015 -12.519 13.700 1.00 95.25 426 LEU A CA 1
ATOM 3351 C C . LEU A 1 426 ? -3.432 -13.242 14.917 1.00 95.25 426 LEU A C 1
ATOM 3353 O O . LEU A 1 426 ? -3.287 -14.461 14.898 1.00 95.25 426 LEU A O 1
ATOM 3357 N N . ALA A 1 427 ? -3.130 -12.505 15.989 1.00 95.19 427 ALA A N 1
ATOM 3358 C CA . ALA A 1 427 ? -2.561 -13.075 17.209 1.00 95.19 427 ALA A CA 1
ATOM 3359 C C . ALA A 1 427 ? -3.523 -14.042 17.920 1.00 95.19 427 ALA A C 1
ATOM 3361 O O . ALA A 1 427 ? -3.073 -14.991 18.557 1.00 95.19 427 ALA A O 1
ATOM 3362 N N . THR A 1 428 ? -4.835 -13.822 17.808 1.00 93.25 428 THR A N 1
ATOM 3363 C CA . THR A 1 428 ? -5.867 -14.710 18.367 1.00 93.25 428 THR A CA 1
ATOM 3364 C C . THR A 1 428 ? -6.288 -15.835 17.419 1.00 93.25 428 THR A C 1
ATOM 3366 O O . THR A 1 428 ? -7.092 -16.678 17.810 1.00 93.25 428 THR A O 1
ATOM 3369 N N . GLY A 1 429 ? -5.759 -15.874 16.191 1.00 93.00 429 GLY A N 1
ATOM 3370 C CA . GLY A 1 429 ? -6.090 -16.893 15.191 1.00 93.00 429 GLY A CA 1
ATOM 3371 C C . GLY A 1 429 ? -7.494 -16.764 14.592 1.00 93.00 429 GLY A C 1
ATOM 3372 O O . GLY A 1 429 ? -7.979 -17.708 13.976 1.00 93.00 429 GLY A O 1
ATOM 3373 N N . VAL A 1 430 ? -8.160 -15.616 14.766 1.00 92.56 430 VAL A N 1
ATOM 3374 C CA . VAL A 1 430 ? -9.492 -15.356 14.185 1.00 92.56 430 VAL A CA 1
ATOM 3375 C C . VAL A 1 430 ? -9.405 -15.176 12.669 1.00 92.56 430 VAL A C 1
ATOM 3377 O O . VAL A 1 430 ? -10.320 -15.573 11.946 1.00 92.56 430 VAL A O 1
ATOM 3380 N N . ILE A 1 431 ? -8.308 -14.584 12.191 1.00 95.06 431 ILE A N 1
ATOM 3381 C CA . ILE A 1 431 ? -8.013 -14.411 10.766 1.00 95.06 431 ILE A CA 1
ATOM 3382 C C . ILE A 1 431 ? -6.640 -14.999 10.432 1.00 95.06 431 ILE A C 1
ATOM 3384 O O . ILE A 1 431 ? -5.752 -15.054 11.280 1.00 95.06 431 ILE A O 1
ATOM 3388 N N . GLU A 1 432 ? -6.452 -15.388 9.176 1.00 95.62 432 GLU A N 1
ATOM 3389 C CA . GLU A 1 432 ? -5.194 -15.888 8.629 1.00 95.62 432 GLU A CA 1
ATOM 3390 C C . GLU A 1 432 ? -4.703 -14.978 7.500 1.00 95.62 432 GLU A C 1
ATOM 3392 O O . GLU A 1 432 ? -5.489 -14.380 6.762 1.00 95.62 432 GLU A O 1
ATOM 3397 N N . VAL A 1 433 ? -3.385 -14.872 7.342 1.00 95.19 433 VAL A N 1
ATOM 3398 C CA . VAL A 1 433 ? -2.798 -14.159 6.203 1.00 95.19 433 VAL A CA 1
ATOM 3399 C C . VAL A 1 433 ? -2.903 -15.019 4.949 1.00 95.19 433 VAL A C 1
ATOM 3401 O O . VAL A 1 433 ? -2.489 -16.176 4.952 1.00 95.19 433 VAL A O 1
ATOM 3404 N N . GLY A 1 434 ? -3.362 -14.427 3.850 1.00 92.69 434 GLY A N 1
ATOM 3405 C CA . GLY A 1 434 ? -3.333 -15.068 2.542 1.00 92.69 434 GLY A CA 1
ATOM 3406 C C . GLY A 1 434 ? -3.257 -14.072 1.395 1.00 92.69 434 GLY A C 1
ATOM 3407 O O . GLY A 1 434 ? -3.385 -12.857 1.565 1.00 92.69 434 GLY A O 1
ATOM 3408 N N . ASP A 1 435 ? -3.025 -14.602 0.201 1.00 90.19 435 ASP A N 1
ATOM 3409 C CA . ASP A 1 435 ? -2.998 -13.808 -1.019 1.00 90.19 435 ASP A CA 1
ATOM 3410 C C . ASP A 1 435 ? -4.424 -13.639 -1.549 1.00 90.19 435 ASP A C 1
ATOM 3412 O O . ASP A 1 435 ? -4.931 -14.451 -2.318 1.00 90.19 435 ASP A O 1
ATOM 3416 N N . LEU A 1 436 ? -5.084 -12.570 -1.096 1.00 92.12 436 LEU A N 1
ATOM 3417 C CA . LEU A 1 436 ? -6.384 -12.161 -1.617 1.00 92.12 436 LEU A CA 1
ATOM 3418 C C . LEU A 1 436 ? -6.221 -11.357 -2.905 1.00 92.12 436 LEU A C 1
ATOM 3420 O O . LEU A 1 436 ? -5.535 -10.332 -2.934 1.00 92.12 436 LEU A O 1
ATOM 3424 N N . THR A 1 437 ? -6.870 -11.826 -3.966 1.00 93.06 437 THR A N 1
ATOM 3425 C CA . THR A 1 437 ? -6.837 -11.214 -5.295 1.00 93.06 437 THR A CA 1
ATOM 3426 C C . THR A 1 437 ? -8.135 -10.485 -5.628 1.00 93.06 437 THR A C 1
ATOM 3428 O O . THR A 1 437 ? -9.163 -10.668 -4.972 1.00 93.06 437 THR A O 1
ATOM 3431 N N . VAL A 1 438 ? -8.105 -9.678 -6.686 1.00 93.75 438 VAL A N 1
ATOM 3432 C CA . VAL A 1 438 ? -9.308 -9.081 -7.284 1.00 93.75 438 VAL A CA 1
ATOM 3433 C C . VAL A 1 438 ? -10.285 -10.172 -7.760 1.00 93.75 438 VAL A C 1
ATOM 3435 O O . VAL A 1 438 ? -11.498 -10.020 -7.628 1.00 93.75 438 VAL A O 1
ATOM 3438 N N . ASP A 1 439 ? -9.792 -11.335 -8.191 1.00 92.19 439 ASP A N 1
ATOM 3439 C CA . ASP A 1 439 ? -10.657 -12.481 -8.506 1.00 92.19 439 ASP A CA 1
ATOM 3440 C C . ASP A 1 439 ? -11.380 -13.023 -7.268 1.00 92.19 439 ASP A C 1
ATOM 3442 O O . ASP A 1 439 ? -12.571 -13.326 -7.338 1.00 92.19 439 ASP A O 1
ATOM 3446 N N . ALA A 1 440 ? -10.703 -13.085 -6.113 1.00 90.38 440 ALA A N 1
ATOM 3447 C CA . ALA A 1 440 ? -11.332 -13.488 -4.854 1.00 90.38 440 ALA A CA 1
ATOM 3448 C C . ALA A 1 440 ? -12.450 -12.514 -4.442 1.00 90.38 440 ALA A C 1
ATOM 3450 O O . ALA A 1 440 ? -13.474 -12.937 -3.907 1.00 90.38 440 ALA A O 1
ATOM 3451 N N . TRP A 1 441 ? -12.295 -11.221 -4.746 1.00 93.00 441 TRP A N 1
ATOM 3452 C CA . TRP A 1 441 ? -13.353 -10.222 -4.582 1.00 93.00 441 TRP A CA 1
ATOM 3453 C C . TRP A 1 441 ? -14.564 -10.497 -5.483 1.00 93.00 441 TRP A C 1
ATOM 3455 O O . TRP A 1 441 ? -15.701 -10.545 -5.004 1.00 93.00 441 TRP A O 1
ATOM 3465 N N . HIS A 1 442 ? -14.341 -10.730 -6.779 1.00 93.75 442 HIS A N 1
ATOM 3466 C CA . HIS A 1 442 ? -15.420 -11.066 -7.711 1.00 93.75 442 HIS A CA 1
ATOM 3467 C C . HIS A 1 442 ? -16.106 -12.388 -7.352 1.00 93.75 442 HIS A C 1
ATOM 3469 O O . HIS A 1 442 ? -17.329 -12.507 -7.466 1.00 93.75 442 HIS A O 1
ATOM 3475 N N . GLU A 1 443 ? -15.347 -13.374 -6.877 1.00 91.69 443 GLU A N 1
ATOM 3476 C CA . GLU A 1 443 ? -15.892 -14.628 -6.377 1.00 91.69 443 GLU A CA 1
ATOM 3477 C C . GLU A 1 443 ? -16.742 -14.413 -5.125 1.00 91.69 443 GLU A C 1
ATOM 3479 O O . GLU A 1 443 ? -17.858 -14.934 -5.073 1.00 91.69 443 GLU A O 1
ATOM 3484 N N . ALA A 1 444 ? -16.272 -13.607 -4.167 1.00 90.56 444 ALA A N 1
ATOM 3485 C CA . ALA A 1 444 ? -17.037 -13.258 -2.977 1.00 90.56 444 ALA A CA 1
ATOM 3486 C C . ALA A 1 444 ? -18.361 -12.573 -3.341 1.00 90.56 444 ALA A C 1
ATOM 3488 O O . ALA A 1 444 ? -19.410 -12.991 -2.850 1.00 90.56 444 ALA A O 1
ATOM 3489 N N . LYS A 1 445 ? -18.341 -11.611 -4.278 1.00 92.88 445 LYS A N 1
ATOM 3490 C CA . LYS A 1 445 ? -19.550 -10.951 -4.805 1.00 92.88 445 LYS A CA 1
ATOM 3491 C C . LYS A 1 445 ? -20.511 -11.948 -5.453 1.00 92.88 445 LYS A C 1
ATOM 3493 O O . LYS A 1 445 ? -21.705 -11.928 -5.178 1.00 92.88 445 LYS A O 1
ATOM 3498 N N . ARG A 1 446 ? -19.998 -12.847 -6.297 1.00 93.62 446 ARG A N 1
ATOM 3499 C CA . ARG A 1 446 ? -20.811 -13.820 -7.043 1.00 93.62 446 ARG A CA 1
ATOM 3500 C C . ARG A 1 446 ? -21.403 -14.917 -6.158 1.00 93.62 446 ARG A C 1
ATOM 3502 O O . ARG A 1 446 ? -22.517 -15.363 -6.413 1.00 93.62 446 ARG A O 1
ATOM 3509 N N . LYS A 1 447 ? -20.643 -15.407 -5.178 1.00 90.88 447 LYS A N 1
ATOM 3510 C CA . LYS A 1 447 ? -21.044 -16.516 -4.298 1.00 90.88 447 LYS A CA 1
ATOM 3511 C C . LYS A 1 447 ? -21.678 -16.055 -2.984 1.00 90.88 447 LYS A C 1
ATOM 3513 O O . LYS A 1 447 ? -22.173 -16.897 -2.241 1.00 90.88 447 LYS A O 1
ATOM 3518 N N . GLY A 1 448 ? -21.671 -14.754 -2.699 1.00 89.19 448 GLY A N 1
ATOM 3519 C CA . GLY A 1 448 ? -22.190 -14.198 -1.452 1.00 89.19 448 GLY A CA 1
ATOM 3520 C C . GLY A 1 448 ? -21.333 -14.551 -0.235 1.00 89.19 448 GLY A C 1
ATOM 3521 O O . GLY A 1 448 ? -21.876 -14.747 0.852 1.00 89.19 448 GLY A O 1
ATOM 3522 N N . TYR A 1 449 ? -20.013 -14.676 -0.413 1.00 91.06 449 TYR A N 1
ATOM 3523 C CA . TYR A 1 449 ? -19.105 -14.871 0.718 1.00 91.06 449 TYR A CA 1
ATOM 3524 C C . TYR A 1 449 ? -19.087 -13.630 1.604 1.00 91.06 449 TYR A C 1
ATOM 3526 O O . TYR A 1 449 ? -19.187 -12.500 1.120 1.00 91.06 449 TYR A O 1
ATOM 3534 N N . ARG A 1 450 ? -18.952 -13.842 2.914 1.00 90.94 450 ARG A N 1
ATOM 3535 C CA . ARG A 1 450 ? -18.948 -12.744 3.877 1.00 90.94 450 ARG A CA 1
ATOM 3536 C C . ARG A 1 450 ? -17.635 -11.977 3.804 1.00 90.94 450 ARG A C 1
ATOM 3538 O O . ARG A 1 450 ? -16.563 -12.556 3.633 1.00 90.94 450 ARG A O 1
ATOM 3545 N N . ILE A 1 451 ? -17.727 -10.667 3.985 1.00 93.56 451 ILE A N 1
ATOM 3546 C CA . ILE A 1 451 ? -16.575 -9.776 4.074 1.00 93.56 451 ILE A CA 1
ATOM 3547 C C . ILE A 1 451 ? -16.683 -9.026 5.392 1.00 93.56 451 ILE A C 1
ATOM 3549 O O . ILE A 1 451 ? -17.763 -8.581 5.779 1.00 93.56 451 ILE A O 1
ATOM 3553 N N . ILE A 1 452 ? -15.565 -8.902 6.095 1.00 93.00 452 ILE A N 1
ATOM 3554 C CA . ILE A 1 452 ? -15.470 -8.091 7.304 1.00 93.00 452 ILE A CA 1
ATOM 3555 C C . ILE A 1 452 ? -14.427 -7.004 7.113 1.00 93.00 452 ILE A C 1
ATOM 3557 O O . ILE A 1 452 ? -13.358 -7.240 6.550 1.00 93.00 452 ILE A O 1
ATOM 3561 N N . GLY A 1 453 ? -14.740 -5.815 7.607 1.00 92.88 453 GLY A N 1
ATOM 3562 C CA . GLY A 1 453 ? -13.778 -4.751 7.827 1.00 92.88 453 GLY A CA 1
ATOM 3563 C C . GLY A 1 453 ? -13.472 -4.626 9.314 1.00 92.88 453 GLY A C 1
ATOM 3564 O O . GLY A 1 453 ? -14.310 -4.929 10.166 1.00 92.88 453 GLY A O 1
ATOM 3565 N N . PHE A 1 454 ? -12.263 -4.189 9.652 1.00 93.12 454 PHE A N 1
ATOM 3566 C CA . PHE A 1 454 ? -11.877 -4.035 11.047 1.00 93.12 454 PHE A CA 1
ATOM 3567 C C . PHE A 1 454 ? -10.846 -2.934 11.293 1.00 93.12 454 PHE A C 1
ATOM 3569 O O . PHE A 1 454 ? -9.907 -2.719 10.523 1.00 93.12 454 PHE A O 1
ATOM 3576 N N . ASN A 1 455 ? -11.029 -2.213 12.403 1.00 92.62 455 ASN A N 1
ATOM 3577 C CA . ASN A 1 455 ? -10.133 -1.146 12.847 1.00 92.62 455 ASN A CA 1
ATOM 3578 C C . ASN A 1 455 ? -10.212 -0.922 14.372 1.00 92.62 455 ASN A C 1
ATOM 3580 O O . ASN A 1 455 ? -11.087 -1.443 15.055 1.00 92.62 455 ASN A O 1
ATOM 3584 N N . GLY A 1 456 ? -9.292 -0.115 14.914 1.00 89.44 456 GLY A N 1
ATOM 3585 C CA . GLY A 1 456 ? -9.198 0.156 16.359 1.00 89.44 456 GLY A CA 1
ATOM 3586 C C . GLY A 1 456 ? -10.269 1.092 16.944 1.00 89.44 456 GLY A C 1
ATOM 3587 O O . GLY A 1 456 ? -10.199 1.416 18.122 1.00 89.44 456 GLY A O 1
ATOM 3588 N N . LEU A 1 457 ? -11.236 1.558 16.147 1.00 89.50 457 LEU A N 1
ATOM 3589 C CA . LEU A 1 457 ? -12.374 2.354 16.628 1.00 89.50 457 LEU A CA 1
ATOM 3590 C C . LEU A 1 457 ? -13.655 1.514 16.681 1.00 89.50 457 LEU A C 1
ATOM 3592 O O . LEU A 1 457 ? -14.347 1.501 17.694 1.00 89.50 457 LEU A O 1
ATOM 3596 N N . ARG A 1 458 ? -13.983 0.847 15.570 1.00 85.75 458 ARG A N 1
ATOM 3597 C CA . ARG A 1 458 ? -15.257 0.145 15.367 1.00 85.75 458 ARG A CA 1
ATOM 3598 C C . ARG A 1 458 ? -15.213 -1.330 15.758 1.00 85.75 458 ARG A C 1
ATOM 3600 O O . ARG A 1 458 ? -16.268 -1.945 15.805 1.00 85.75 458 ARG A O 1
ATOM 3607 N N . GLY A 1 459 ? -14.033 -1.895 16.009 1.00 88.38 459 GLY A N 1
ATOM 3608 C CA . GLY A 1 459 ? -13.902 -3.342 16.133 1.00 88.38 459 GLY A CA 1
ATOM 3609 C C . GLY A 1 459 ? -14.012 -4.006 14.761 1.00 88.38 459 GLY A C 1
ATOM 3610 O O . GLY A 1 459 ? -13.441 -3.500 13.790 1.00 88.38 459 GLY A O 1
ATOM 3611 N N . VAL A 1 460 ? -14.756 -5.108 14.697 1.00 89.50 460 VAL A N 1
ATOM 3612 C CA . VAL A 1 460 ? -15.084 -5.848 13.470 1.00 89.50 460 VAL A CA 1
ATOM 3613 C C . VAL A 1 460 ? -16.504 -5.502 13.022 1.00 89.50 460 VAL A C 1
ATOM 3615 O O . VAL A 1 460 ? -17.411 -5.418 13.846 1.00 89.50 460 VAL A O 1
ATOM 3618 N N . TRP A 1 461 ? -16.706 -5.300 11.723 1.00 86.94 461 TRP A N 1
ATOM 3619 C CA . TRP A 1 461 ? -18.000 -4.982 11.113 1.00 86.94 461 TRP A CA 1
ATOM 3620 C C . TRP A 1 461 ? -18.165 -5.721 9.778 1.00 86.94 461 TRP A C 1
ATOM 3622 O O . TRP A 1 461 ? -17.168 -6.022 9.124 1.00 86.94 461 TRP A O 1
ATOM 3632 N N . GLU A 1 462 ? -19.400 -6.025 9.360 1.00 88.50 462 GLU A N 1
ATOM 3633 C CA . GLU A 1 462 ? -19.641 -6.693 8.068 1.00 88.50 462 GLU A CA 1
ATOM 3634 C C . GLU A 1 462 ? -19.731 -5.709 6.906 1.00 88.50 462 GLU A C 1
ATOM 3636 O O . GLU A 1 462 ? -20.300 -4.618 7.012 1.00 88.50 462 GLU A O 1
ATOM 3641 N N . ALA A 1 463 ? -19.206 -6.157 5.774 1.00 88.75 463 ALA A N 1
ATOM 3642 C CA . ALA A 1 463 ? -19.237 -5.474 4.502 1.00 88.75 463 ALA A CA 1
ATOM 3643 C C . ALA A 1 463 ? -19.853 -6.379 3.430 1.00 88.75 463 ALA A C 1
ATOM 3645 O O . ALA A 1 463 ? -19.771 -7.607 3.518 1.00 88.75 463 ALA A O 1
ATOM 3646 N N . GLU A 1 464 ? -20.397 -5.774 2.382 1.00 89.06 464 GLU A N 1
ATOM 3647 C CA . GLU A 1 464 ? -20.805 -6.484 1.173 1.00 89.06 464 GLU A CA 1
ATOM 3648 C C . GLU A 1 464 ? -20.322 -5.761 -0.085 1.00 89.06 464 GLU A C 1
ATOM 3650 O O . GLU A 1 464 ? -20.288 -4.530 -0.105 1.00 89.06 464 GLU A O 1
ATOM 3655 N N . PRO A 1 465 ? -19.941 -6.496 -1.142 1.00 90.50 465 PRO A N 1
ATOM 3656 C CA . PRO A 1 465 ? -19.581 -5.889 -2.415 1.00 90.50 465 PRO A CA 1
ATOM 3657 C C . PRO A 1 465 ? -20.734 -5.078 -3.017 1.00 90.50 465 PRO A C 1
ATOM 3659 O O . PRO A 1 465 ? -21.777 -5.646 -3.345 1.00 90.50 465 PRO A O 1
ATOM 3662 N N . ALA A 1 466 ? -20.511 -3.777 -3.216 1.00 84.50 466 ALA A N 1
ATOM 3663 C CA . ALA A 1 466 ? -21.412 -2.888 -3.952 1.00 84.50 466 ALA A CA 1
ATOM 3664 C C . ALA A 1 466 ? -21.267 -3.091 -5.468 1.00 84.50 466 ALA A C 1
ATOM 3666 O O . ALA A 1 466 ? -20.126 -3.294 -5.955 1.00 84.50 466 ALA A O 1
#

Sequence (466 aa):
MSNSRIASKESSKEAEKRGGEPRNTEGSGKEVLKGDNERFTSEIVESMHERKLRMSQVAAGGFVVLPGGYGTFEEMMEMITWNQLGIHMKPVIVLNINNIFTPLRTLLQNAVEAGFIQPQNLALVQILDLPGGAQANSDERQADAWGPATITALKEWSVSDDAGYGLKWDQPGNSSAEMRAKENAAESQKEETFSLFTTMRFTSVDVNRPTLPVTKEQIPLLGLHFHRLRKAFRFFAERDGPHVWAQCPSDDCMWQALSEALTRREEQQQGDWRIRLLISRAGKIEVQIVAAPANAGPFQPLPARERGHVVRPLILDPETSPRRGETPQSRDLRLFKTTKRGIYDDASKRAGTKKIFQVSDLHSESARPDLDHPEVLLHTSIHLLETATSNIAIEVPTASGTKWITPRLQDDDRPFLDGVMRQHLLATGVIEVGDLTVDAWHEAKRKGYRIIGFNGLRGVWEAEPA

InterPro domains:
  IPR001544 Aminotransferase class IV [PF01063] (211-445)
  IPR005269 Cytokinin riboside 5'-monophosphate phosphoribohydrolase LOG [TIGR00730] (41-131)
  IPR031100 LOG family [PF03641] (42-130)
  IPR036038 Aminotransferase-like, PLP-dependent enzymes [SSF56752] (195-445)
  IPR043131 Branched-chain-amino-acid aminotransferase-like, N-terminal [G3DSA:3.30.470.10] (180-289)
  IPR043132 Branched-chain-amino-acid aminotransferase-like, C-terminal [G3DSA:3.20.10.10] (322-464)

Foldseek 3Di:
DDDDDDPDPPPVPPVVPDPDDDDDPPDPDPDDDDPPDPPDDDDDDPDPVCVLVVVVVPPPLAAEQEDDDPVSVVSLVVQLQCCLQPVDPFEAEYECALPPCVVVLVVLVVCCVVVVDPPLSNLSYHDDAFVVGNVLSDDPVCVVVCVVSVVVCSVPRDGDPVHHPVQDPPDQPRHPVNCVVVVCVVVVVVVPFKWFKAKWKFFAPDPPAQRPQDDPVRTPLLVLRLVQNVVVLVVCCVVVDVPQADDADDSVRQVVQVRVVSVVVSVVPDAMWIWMWIQTSDRDIDIDIDHAAPLLDPQDLADDPDVPAQAAAEEEQPDAPPDDVDDQVNLQCQQGRMPPLVVQQVSCVRSVFPGPDDPVVVPDPPDNPDSHTYWYWHHHQWFTAQTSAWWKWWWDADPVGIATETEDDDPRPHRHYCASLVVVCVVVRNHDYDGHTPVNLVVCQVVVTWMWTAHNRRNIGTYHHD

Radius of gyration: 30.46 Å; chains: 1; bounding box: 76×71×85 Å

Secondary structure (DSSP, 8-state):
--------TTTTTTTTS--PPP-------S------STT------SSHHHHHHHHHHH-SS-EEE-S--HHHHHHHHHHHHHHHTTS----EEEE-GGGTTHHHHHHHHHHHHTTSS-GGGGGGSEEE--TTHHHHHT-GGGGGGHHHHHHHHHHH----TTSS----SSSTTTSHHHHHHHHHHHTTSS-----EEEEEEE--S-SSS---S--GGGSTTHHHHHHHHHHHHHHHHHHH-TTTS-PPPPHHHHHHHHHHHHHHHHHH----EEEEEEE-TT--EEEEEEEPPTT--S--SS----TT--EEEEEEPSS-SSPTT--HHHHHGGGS-BS--HHHHHHHHHTTPPPS--GGGGG-TT----SSPPEEEEE-SSBEEEESS-EEEEEEEETTEEEEEEE--BTTTB-----HHHHHHHHTTSSEEE--BHHHHHHHHHHT--EEEEETTTEEEEEEE-

Organism: NCBI:txid4999